Protein AF-0000000084946508 (afdb_homodimer)

Radius of gyration: 26.62 Å; Cα contacts (8 Å, |Δi|>4): 1045; chains: 2; bounding box: 53×79×60 Å

Secondary structure (DSSP, 8-state):
-PPP-EEEE-SBTTTBSTT-HHHHHHHHHHHHHTT----HHHHHTTTTS-HHHHHHHHHHSHHHHHHHHHHHSS---HHHHHHHHHHHHHHHHHHGGGG-PBPTTHHHHHHHHHHTT-EEEEB-SS-HHHHHHHHHHHHHTT---S--B-GGGGTT--TTSSHHHHHHHHHHT---GGGEEEEESSHHHHHHHHHHTSEEEEE-TT-TTTT--HHHHHHS-HHHHHHHHHHHHHHHHHHT-SEEESSGGGHHHHHHHHHH-/-PPP-EEEE-SBTTTBSTT-HHHHHHHHHHHHHTT----HHHHHTTTTS-HHHHHHHHHHSHHHHHHHHHHHSS---HHHHHHHHHHHHHHHHHHGGGG-PBPTTHHHHHHHHHHTT-EEEEB-SS-HHHHHHHHHHHHHTT---S--B-GGGGTT--TTSSHHHHHHHHHTT---GGGEEEEESSHHHHHHHHHHTSEEEEE-TT-TTTT--HHHHHHS-HHHHHHHHHHHHHHHHHTT-SEEESSGGGHHHHHHHHHH-

Nearest PDB structures (foldseek):
  1rqn-assembly1_B  TM=9.809E-01  e=4.175E-29  Bacillus cereus
  1sww-assembly1_B  TM=9.678E-01  e=4.346E-27  Bacillus cereus
  2iof-assembly1_K  TM=8.679E-01  e=5.420E-26  Bacillus cereus
  3iru-assembly1_A  TM=9.685E-01  e=2.507E-23  Oleispira antarctica
  2ioh-assembly1_A  TM=8.315E-01  e=1.357E-25  Bacillus cereus

pLDDT: mean 96.9, std 3.92, range [54.44, 98.94]

Structure (mmCIF, N/CA/C/O backbone):
data_AF-0000000084946508-model_v1
#
loop_
_entity.id
_entity.type
_entity.pdbx_description
1 polymer 'Phosphonoacetaldehyde hydrolase'
#
loop_
_atom_site.group_PDB
_atom_site.id
_atom_site.type_symbol
_atom_site.label_atom_id
_atom_site.label_alt_id
_atom_site.label_comp_id
_atom_site.label_asym_id
_atom_site.label_entity_id
_atom_site.label_seq_id
_atom_site.pdbx_PDB_ins_code
_atom_site.Cartn_x
_atom_site.Cartn_y
_atom_site.Cartn_z
_atom_site.occupancy
_atom_site.B_iso_or_equiv
_atom_site.auth_seq_id
_atom_site.auth_comp_id
_atom_site.auth_asym_id
_atom_site.auth_atom_id
_atom_site.pdbx_PDB_model_num
ATOM 1 N N . MET A 1 1 ? 16.344 -9.961 9.547 1 54.44 1 MET A N 1
ATOM 2 C CA . MET A 1 1 ? 15.758 -8.68 9.93 1 54.44 1 MET A CA 1
ATOM 3 C C . MET A 1 1 ? 15.508 -7.801 8.703 1 54.44 1 MET A C 1
ATOM 5 O O . MET A 1 1 ? 16.312 -7.793 7.773 1 54.44 1 MET A O 1
ATOM 9 N N . SER A 1 2 ? 14.273 -7.312 8.492 1 73.06 2 SER A N 1
ATOM 10 C CA . SER A 1 2 ? 13.977 -6.609 7.25 1 73.06 2 SER A CA 1
ATOM 11 C C . SER A 1 2 ? 14.719 -5.281 7.176 1 73.06 2 SER A C 1
ATOM 13 O O . SER A 1 2 ? 14.945 -4.633 8.203 1 73.06 2 SER A O 1
ATOM 15 N N . ARG A 1 3 ? 15.531 -5.113 6.152 1 92.44 3 ARG A N 1
ATOM 16 C CA . ARG A 1 3 ? 16.281 -3.895 5.879 1 92.44 3 ARG A CA 1
ATOM 17 C C . ARG A 1 3 ? 15.367 -2.783 5.383 1 92.44 3 ARG A C 1
ATOM 19 O O . ARG A 1 3 ? 14.539 -3.004 4.5 1 92.44 3 ARG A O 1
ATOM 26 N N . ILE A 1 4 ? 15.492 -1.597 6.094 1 98.31 4 ILE A N 1
ATOM 27 C CA . ILE A 1 4 ? 14.719 -0.444 5.648 1 98.31 4 ILE A CA 1
ATOM 28 C C . ILE A 1 4 ? 15.172 -0.024 4.254 1 98.31 4 ILE A C 1
ATOM 30 O O . ILE A 1 4 ? 16.375 0.132 4.004 1 98.31 4 ILE A O 1
ATOM 34 N N . GLU A 1 5 ? 14.242 0.126 3.385 1 98.62 5 GLU A N 1
ATOM 35 C CA . GLU A 1 5 ? 14.555 0.431 1.991 1 98.62 5 GLU A CA 1
ATOM 36 C C . GLU A 1 5 ? 14.289 1.901 1.677 1 98.62 5 GLU A C 1
ATOM 38 O O . GLU A 1 5 ? 14.898 2.465 0.763 1 98.62 5 GLU A O 1
ATOM 43 N N . ALA A 1 6 ? 13.375 2.562 2.422 1 98.81 6 ALA A N 1
ATOM 44 C CA . ALA A 1 6 ? 13.016 3.943 2.113 1 98.81 6 ALA A CA 1
ATOM 45 C C . ALA A 1 6 ? 12.5 4.664 3.355 1 98.81 6 ALA A C 1
ATOM 47 O O . ALA A 1 6 ? 11.938 4.039 4.258 1 98.81 6 ALA A O 1
ATOM 48 N N . VAL A 1 7 ? 12.711 5.918 3.404 1 98.94 7 VAL A N 1
ATOM 49 C CA . VAL A 1 7 ? 12.078 6.844 4.336 1 98.94 7 VAL A CA 1
ATOM 50 C C . VAL A 1 7 ? 11.25 7.867 3.562 1 98.94 7 VAL A C 1
ATOM 52 O O . VAL A 1 7 ? 11.734 8.469 2.605 1 98.94 7 VAL A O 1
ATOM 55 N N . ILE A 1 8 ? 10 8.016 3.914 1 98.94 8 ILE A N 1
ATOM 56 C CA . ILE A 1 8 ? 9.094 8.969 3.285 1 98.94 8 ILE A CA 1
ATOM 57 C C . ILE A 1 8 ? 8.812 10.125 4.246 1 98.94 8 ILE A C 1
ATOM 59 O O . ILE A 1 8 ? 8.203 9.922 5.301 1 98.94 8 ILE A O 1
ATOM 63 N N . PHE A 1 9 ? 9.203 11.312 3.863 1 98.94 9 PHE A N 1
ATOM 64 C CA . PHE A 1 9 ? 9.109 12.469 4.742 1 98.94 9 PHE A CA 1
ATOM 65 C C . PHE A 1 9 ? 7.906 13.328 4.375 1 98.94 9 PHE A C 1
ATOM 67 O O . PHE A 1 9 ? 7.547 13.438 3.199 1 98.94 9 PHE A O 1
ATOM 74 N N . ASP A 1 10 ? 7.312 13.922 5.383 1 98.69 10 ASP A N 1
ATOM 75 C CA . ASP A 1 10 ? 6.516 15.125 5.152 1 98.69 10 ASP A CA 1
ATOM 76 C C . ASP A 1 10 ? 7.414 16.328 4.883 1 98.69 10 ASP A C 1
ATOM 78 O O . ASP A 1 10 ? 8.641 16.234 4.98 1 98.69 10 ASP A O 1
ATOM 82 N N . TRP A 1 11 ? 6.836 17.484 4.523 1 98.06 11 TRP A N 1
ATOM 83 C CA . TRP A 1 11 ? 7.578 18.688 4.203 1 98.06 11 TRP A CA 1
ATOM 84 C C . TRP A 1 11 ? 7.457 19.719 5.324 1 98.06 11 TRP A C 1
ATOM 86 O O . TRP A 1 11 ? 8.219 19.688 6.293 1 98.06 11 TRP A O 1
ATOM 96 N N . ALA A 1 12 ? 6.391 20.5 5.336 1 96.69 12 ALA A N 1
ATOM 97 C CA . ALA A 1 12 ? 6.246 21.562 6.324 1 96.69 12 ALA A CA 1
ATOM 98 C C . ALA A 1 12 ? 6.133 20.984 7.734 1 96.69 12 ALA A C 1
ATOM 100 O O . ALA A 1 12 ? 5.277 20.141 8 1 96.69 12 ALA A O 1
ATOM 101 N N . GLY A 1 13 ? 7.074 21.422 8.547 1 97.69 13 GLY A N 1
ATOM 102 C CA . GLY A 1 13 ? 7.074 20.969 9.93 1 97.69 13 GLY A CA 1
ATOM 103 C C . GLY A 1 13 ? 7.926 19.734 10.148 1 97.69 13 GLY A C 1
ATOM 104 O O . GLY A 1 13 ? 8.211 19.359 11.289 1 97.69 13 GLY A O 1
ATOM 105 N N . THR A 1 14 ? 8.344 19.125 9.031 1 98.62 14 THR A N 1
ATOM 106 C CA . THR A 1 14 ? 9.156 17.906 9.109 1 98.62 14 THR A CA 1
ATOM 107 C C . THR A 1 14 ? 10.523 18.141 8.477 1 98.62 14 THR A C 1
ATOM 109 O O . THR A 1 14 ? 11.555 18.047 9.156 1 98.62 14 THR A O 1
ATOM 112 N N . THR A 1 15 ? 10.555 18.562 7.199 1 98.69 15 THR A N 1
ATOM 113 C CA . THR A 1 15 ? 11.844 18.766 6.543 1 98.69 15 THR A CA 1
ATOM 114 C C . THR A 1 15 ? 12.102 20.266 6.328 1 98.69 15 THR A C 1
ATOM 116 O O . THR A 1 15 ? 13.25 20.688 6.266 1 98.69 15 THR A O 1
ATOM 119 N N . VAL A 1 16 ? 11.008 21.016 6.172 1 98.12 16 VAL A N 1
ATOM 120 C CA . VAL A 1 16 ? 11.133 22.453 6.004 1 98.12 16 VAL A CA 1
ATOM 121 C C . VAL A 1 16 ? 10.141 23.172 6.91 1 98.12 16 VAL A C 1
ATOM 123 O O . VAL A 1 16 ? 9.227 22.547 7.457 1 98.12 16 VAL A O 1
ATOM 126 N N . ASP A 1 17 ? 10.32 24.469 7.082 1 97.44 17 ASP A N 1
ATOM 127 C CA . ASP A 1 17 ? 9.352 25.328 7.754 1 97.44 17 ASP A CA 1
ATOM 128 C C . ASP A 1 17 ? 9.164 24.906 9.211 1 97.44 17 ASP A C 1
ATOM 130 O O . ASP A 1 17 ? 8.062 24.516 9.602 1 97.44 17 ASP A O 1
ATOM 134 N N . TYR A 1 18 ? 10.227 25.156 10.023 1 97.38 18 TYR A N 1
ATOM 135 C CA . TYR A 1 18 ? 10.18 24.859 11.453 1 97.38 18 TYR A CA 1
ATOM 136 C C . TYR A 1 18 ? 8.93 25.469 12.086 1 97.38 18 TYR A C 1
ATOM 138 O O . TYR A 1 18 ? 8.758 26.688 12.094 1 97.38 18 TYR A O 1
ATOM 146 N N . GLY A 1 19 ? 8 24.547 12.555 1 95.5 19 GLY A N 1
ATOM 147 C CA . GLY A 1 19 ? 6.781 24.984 13.211 1 95.5 19 GLY A CA 1
ATOM 148 C C . GLY A 1 19 ? 5.582 25.016 12.281 1 95.5 19 GLY A C 1
ATOM 149 O O . GLY A 1 19 ? 4.461 25.297 12.719 1 95.5 19 GLY A O 1
ATOM 150 N N . CYS A 1 20 ? 5.844 24.797 10.961 1 96 20 CYS A N 1
ATOM 151 C CA . CYS A 1 20 ? 4.766 24.719 9.984 1 96 20 CYS A CA 1
ATOM 152 C C . CYS A 1 20 ? 3.977 26.016 9.938 1 96 20 CYS A C 1
ATOM 154 O O . CYS A 1 20 ? 2.75 26.016 10.062 1 96 20 CYS A O 1
ATOM 156 N N . PHE A 1 21 ? 4.605 27.125 9.742 1 95.06 21 PHE A N 1
ATOM 157 C CA . PHE A 1 21 ? 3.98 28.422 9.914 1 95.06 21 PHE A CA 1
ATOM 158 C C . PHE A 1 21 ? 3.381 28.922 8.602 1 95.06 21 PHE A C 1
ATOM 160 O O . PHE A 1 21 ? 2.377 29.625 8.594 1 95.06 21 PHE A O 1
ATOM 167 N N . ALA A 1 22 ? 3.977 28.516 7.477 1 95 22 ALA A N 1
ATOM 168 C CA . ALA A 1 22 ? 3.469 28.984 6.188 1 95 22 ALA A CA 1
ATOM 169 C C . ALA A 1 22 ? 1.981 28.672 6.039 1 95 22 ALA A C 1
ATOM 171 O O . ALA A 1 22 ? 1.168 29.578 5.852 1 95 22 ALA A O 1
ATOM 172 N N . PRO A 1 23 ? 1.624 27.391 6.207 1 95.94 23 PRO A N 1
ATOM 173 C CA . PRO A 1 23 ? 0.197 27.094 6.055 1 95.94 23 PRO A CA 1
ATOM 174 C C . PRO A 1 23 ? -0.649 27.688 7.18 1 95.94 23 PRO A C 1
ATOM 176 O O . PRO A 1 23 ? -1.788 28.109 6.949 1 95.94 23 PRO A O 1
ATOM 179 N N . VAL A 1 24 ? -0.15 27.781 8.375 1 96.38 24 VAL A N 1
ATOM 180 C CA . VAL A 1 24 ? -0.903 28.328 9.5 1 96.38 24 VAL A CA 1
ATOM 181 C C . VAL A 1 24 ? -1.264 29.797 9.219 1 96.38 24 VAL A C 1
ATOM 183 O O . VAL A 1 24 ? -2.422 30.188 9.359 1 96.38 24 VAL A O 1
ATOM 186 N N . GLN A 1 25 ? -0.268 30.547 8.82 1 96.06 25 GLN A N 1
ATOM 187 C CA . GLN A 1 25 ? -0.5 31.969 8.523 1 96.06 25 GLN A CA 1
ATOM 188 C C . GLN A 1 25 ? -1.486 32.125 7.375 1 96.06 25 GLN A C 1
ATOM 190 O O . GLN A 1 25 ? -2.338 33.031 7.402 1 96.06 25 GLN A O 1
ATOM 195 N N . ALA A 1 26 ? -1.326 31.281 6.402 1 97.06 26 ALA A N 1
ATOM 196 C CA . ALA A 1 26 ? -2.219 31.359 5.25 1 97.06 26 ALA A CA 1
ATOM 197 C C . ALA A 1 26 ? -3.666 31.094 5.656 1 97.06 26 ALA A C 1
ATOM 199 O O . ALA A 1 26 ? -4.582 31.781 5.215 1 97.06 26 ALA A O 1
ATOM 200 N N . PHE A 1 27 ? -3.865 30.047 6.488 1 97.56 27 PHE A N 1
ATOM 201 C CA . PHE A 1 27 ? -5.203 29.766 6.992 1 97.56 27 PHE A CA 1
ATOM 202 C C . PHE A 1 27 ? -5.73 30.938 7.82 1 97.56 27 PHE A C 1
ATOM 204 O O . PHE A 1 27 ? -6.891 31.328 7.684 1 97.56 27 PHE A O 1
ATOM 211 N N . LYS A 1 28 ? -4.895 31.469 8.695 1 97.5 28 LYS A N 1
ATOM 212 C CA . LYS A 1 28 ? -5.293 32.594 9.531 1 97.5 28 LYS A CA 1
ATOM 213 C C . LYS A 1 28 ? -5.754 33.781 8.68 1 97.5 28 LYS A C 1
ATOM 215 O O . LYS A 1 28 ? -6.832 34.344 8.914 1 97.5 28 LYS A O 1
ATOM 220 N N . ASP A 1 29 ? -4.984 34.125 7.699 1 97.44 29 ASP A N 1
ATOM 221 C CA . ASP A 1 29 ? -5.305 35.25 6.809 1 97.44 29 ASP A CA 1
ATOM 222 C C . ASP A 1 29 ? -6.602 34.969 6.047 1 97.44 29 ASP A C 1
ATOM 224 O O . ASP A 1 29 ? -7.445 35.875 5.922 1 97.44 29 ASP A O 1
ATOM 228 N N . ALA A 1 30 ? -6.754 33.781 5.512 1 97.88 30 ALA A N 1
ATOM 229 C CA . ALA A 1 30 ? -7.93 33.406 4.723 1 97.88 30 ALA A CA 1
ATOM 230 C C . ALA A 1 30 ? -9.203 33.531 5.555 1 97.88 30 ALA A C 1
ATOM 232 O O . ALA A 1 30 ? -10.188 34.125 5.117 1 97.88 30 ALA A O 1
ATOM 233 N N . PHE A 1 31 ? -9.18 32.969 6.754 1 98.12 31 PHE A N 1
ATOM 234 C CA . PHE A 1 31 ? -10.352 33 7.617 1 98.12 31 PHE A CA 1
ATOM 235 C C . PHE A 1 31 ? -10.641 34.406 8.094 1 98.12 31 PHE A C 1
ATOM 237 O O . PHE A 1 31 ? -11.797 34.812 8.148 1 98.12 31 PHE A O 1
ATOM 244 N N . ASN A 1 32 ? -9.609 35.156 8.43 1 97.75 32 ASN A N 1
ATOM 245 C CA . ASN A 1 32 ? -9.789 36.562 8.828 1 97.75 32 ASN A CA 1
ATOM 246 C C . ASN A 1 32 ? -10.445 37.375 7.711 1 97.75 32 ASN A C 1
ATOM 248 O O . ASN A 1 32 ? -11.344 38.156 7.969 1 97.75 32 ASN A O 1
ATOM 252 N N . ASN A 1 33 ? -9.969 37.156 6.492 1 96.88 33 ASN A N 1
ATOM 253 C CA . ASN A 1 33 ? -10.531 37.875 5.344 1 96.88 33 ASN A CA 1
ATOM 254 C C . ASN A 1 33 ? -12 37.5 5.137 1 96.88 33 ASN A C 1
ATOM 256 O O . ASN A 1 33 ? -12.766 38.312 4.609 1 96.88 33 ASN A O 1
ATOM 260 N N . TYR A 1 34 ? -12.289 36.312 5.539 1 96 34 TYR A N 1
ATOM 261 C CA . TYR A 1 34 ? -13.672 35.875 5.402 1 96 34 TYR A CA 1
ATOM 262 C C . TYR A 1 34 ? -14.5 36.281 6.621 1 96 34 TYR A C 1
ATOM 264 O O . TYR A 1 34 ? -15.672 35.906 6.73 1 96 34 TYR A O 1
ATOM 272 N N . GLY A 1 35 ? -13.805 36.938 7.629 1 95.12 35 GLY A N 1
ATOM 273 C CA . GLY A 1 35 ? -14.492 37.5 8.781 1 95.12 35 GLY A CA 1
ATOM 274 C C . GLY A 1 35 ? -14.523 36.562 9.977 1 95.12 35 GLY A C 1
ATOM 275 O O . GLY A 1 35 ? -15.359 36.719 10.867 1 95.12 35 GLY A O 1
ATOM 276 N N . LEU A 1 36 ? -13.766 35.562 9.969 1 97.38 36 LEU A N 1
ATOM 277 C CA . LEU A 1 36 ? -13.641 34.625 11.078 1 97.38 36 LEU A CA 1
ATOM 278 C C . LEU A 1 36 ? -12.25 34.719 11.703 1 97.38 36 LEU A C 1
ATOM 280 O O . LEU A 1 36 ? -11.266 35 11.016 1 97.38 36 LEU A O 1
ATOM 284 N N . GLU A 1 37 ? -12.102 34.5 13 1 97.06 37 GLU A N 1
ATOM 285 C CA . GLU A 1 37 ? -10.836 34.656 13.703 1 97.06 37 GLU A CA 1
ATOM 286 C C . GLU A 1 37 ? -10.453 33.375 14.453 1 97.06 37 GLU A C 1
ATOM 288 O O . GLU A 1 37 ? -10.531 33.344 15.68 1 97.06 37 GLU A O 1
ATOM 293 N N . PRO A 1 38 ? -9.961 32.469 13.742 1 97.75 38 PRO A N 1
ATOM 294 C CA . PRO A 1 38 ? -9.547 31.234 14.414 1 97.75 38 PRO A CA 1
ATOM 295 C C . PRO A 1 38 ? -8.266 31.406 15.219 1 97.75 38 PRO A C 1
ATOM 297 O O . PRO A 1 38 ? -7.434 32.25 14.898 1 97.75 38 PRO A O 1
ATOM 300 N N . THR A 1 39 ? -8.133 30.625 16.25 1 96.38 39 THR A N 1
ATOM 301 C CA . THR A 1 39 ? -6.875 30.531 16.984 1 96.38 39 THR A CA 1
ATOM 302 C C . THR A 1 39 ? -5.891 29.625 16.25 1 96.38 39 THR A C 1
ATOM 304 O O . THR A 1 39 ? -6.289 28.844 15.375 1 96.38 39 THR A O 1
ATOM 307 N N . ASN A 1 40 ? -4.621 29.703 16.625 1 95.31 40 ASN A N 1
ATOM 308 C CA . ASN A 1 40 ? -3.621 28.812 16.047 1 95.31 40 ASN A CA 1
ATOM 309 C C . ASN A 1 40 ? -3.922 27.359 16.344 1 95.31 40 ASN A C 1
ATOM 311 O O . ASN A 1 40 ? -3.711 26.484 15.5 1 95.31 40 ASN A O 1
ATOM 315 N N . ASP A 1 41 ? -4.414 27.109 17.484 1 94.38 41 ASP A N 1
ATOM 316 C CA . ASP A 1 41 ? -4.742 25.734 17.875 1 94.38 41 ASP A CA 1
ATOM 317 C C . ASP A 1 41 ? -5.84 25.156 16.969 1 94.38 41 ASP A C 1
ATOM 319 O O . ASP A 1 41 ? -5.758 24.016 16.547 1 94.38 41 ASP A O 1
ATOM 323 N N . GLN A 1 42 ? -6.871 25.953 16.719 1 95.69 42 GLN A N 1
ATOM 324 C CA . GLN A 1 42 ? -7.961 25.531 15.852 1 95.69 42 GLN A CA 1
ATOM 325 C C . GLN A 1 42 ? -7.457 25.266 14.43 1 95.69 42 GLN A C 1
ATOM 327 O O . GLN A 1 42 ? -7.914 24.328 13.766 1 95.69 42 GLN A O 1
ATOM 332 N N . ILE A 1 43 ? -6.531 26.078 13.992 1 97 43 ILE A N 1
ATOM 333 C CA . ILE A 1 43 ? -5.957 25.938 12.664 1 97 43 ILE A CA 1
ATOM 334 C C . ILE A 1 43 ? -5.125 24.656 12.594 1 97 43 ILE A C 1
ATOM 336 O O . ILE A 1 43 ? -5.18 23.922 11.602 1 97 43 ILE A O 1
ATOM 340 N N . ARG A 1 44 ? -4.402 24.344 13.633 1 95.62 44 ARG A N 1
ATOM 341 C CA . ARG A 1 44 ? -3.426 23.266 13.617 1 95.62 44 ARG A CA 1
ATOM 342 C C . ARG A 1 44 ? -4.109 21.906 13.789 1 95.62 44 ARG A C 1
ATOM 344 O O . ARG A 1 44 ? -3.561 20.875 13.391 1 95.62 44 ARG A O 1
ATOM 351 N N . GLU A 1 45 ? -5.27 21.906 14.352 1 92.5 45 GLU A N 1
ATOM 352 C CA . GLU A 1 45 ? -5.965 20.656 14.656 1 92.5 45 GLU A CA 1
ATOM 353 C C . GLU A 1 45 ? -6.121 19.797 13.414 1 92.5 45 GLU A C 1
ATOM 355 O O . GLU A 1 45 ? -5.793 18.609 13.43 1 92.5 45 GLU A O 1
ATOM 360 N N . PRO A 1 46 ? -6.5 20.344 12.312 1 94.06 46 PRO A N 1
ATOM 361 C CA . PRO A 1 46 ? -6.684 19.516 11.125 1 94.06 46 PRO A CA 1
ATOM 362 C C . PRO A 1 46 ? -5.477 19.547 10.195 1 94.06 46 PRO A C 1
ATOM 364 O O . PRO A 1 46 ? -5.582 19.156 9.023 1 94.06 46 PRO A O 1
ATOM 367 N N . MET A 1 47 ? -4.348 20.047 10.688 1 94.75 47 MET A N 1
ATOM 368 C CA . MET A 1 47 ? -3.164 20.156 9.844 1 94.75 47 MET A CA 1
ATOM 369 C C . MET A 1 47 ? -2.756 18.812 9.281 1 94.75 47 MET A C 1
ATOM 371 O O . MET A 1 47 ? -2.777 17.797 9.992 1 94.75 47 MET A O 1
ATOM 375 N N . GLY A 1 48 ? -2.285 18.797 8.023 1 91.12 48 GLY A N 1
ATOM 376 C CA . GLY A 1 48 ? -1.887 17.578 7.336 1 91.12 48 GLY A CA 1
ATOM 377 C C . GLY A 1 48 ? -2.953 17.047 6.398 1 91.12 48 GLY A C 1
ATOM 378 O O . GLY A 1 48 ? -2.664 16.234 5.523 1 91.12 48 GLY A O 1
ATOM 379 N N . MET A 1 49 ? -4.188 17.453 6.555 1 90.56 49 MET A N 1
ATOM 380 C CA . MET A 1 49 ? -5.293 17.062 5.684 1 90.56 49 MET A CA 1
ATOM 381 C C . MET A 1 49 ? -5.227 17.828 4.359 1 90.56 49 MET A C 1
ATOM 383 O O . MET A 1 49 ? -4.453 18.766 4.219 1 90.56 49 MET A O 1
ATOM 387 N N . LEU A 1 50 ? -6.109 17.375 3.475 1 92.31 50 LEU A N 1
ATOM 388 C CA . LEU A 1 50 ? -6.332 18.219 2.305 1 92.31 50 LEU A CA 1
ATOM 389 C C . LEU A 1 50 ? -6.832 19.594 2.715 1 92.31 50 LEU A C 1
ATOM 391 O O . LEU A 1 50 ? -7.637 19.719 3.641 1 92.31 50 LEU A O 1
ATOM 395 N N . LYS A 1 51 ? -6.402 20.531 1.926 1 94.56 51 LYS A N 1
ATOM 396 C CA . LYS A 1 51 ? -6.676 21.906 2.32 1 94.56 51 LYS A CA 1
ATOM 397 C C . LYS A 1 51 ? -8.172 22.188 2.35 1 94.56 51 LYS A C 1
ATOM 399 O O . LYS A 1 51 ? -8.672 22.844 3.262 1 94.56 51 LYS A O 1
ATOM 404 N N . ILE A 1 52 ? -8.906 21.625 1.415 1 93.81 52 ILE A N 1
ATOM 405 C CA . ILE A 1 52 ? -10.344 21.844 1.38 1 93.81 52 ILE A CA 1
ATOM 406 C C . ILE A 1 52 ? -11 21.156 2.582 1 93.81 52 ILE A C 1
ATOM 408 O O . ILE A 1 52 ? -11.93 21.703 3.182 1 93.81 52 ILE A O 1
ATOM 412 N N . ASP A 1 53 ? -10.5 20 2.914 1 94.5 53 ASP A N 1
ATOM 413 C CA . ASP A 1 53 ? -11.008 19.281 4.078 1 94.5 53 ASP A CA 1
ATOM 414 C C . ASP A 1 53 ? -10.633 20 5.375 1 94.5 53 ASP A C 1
ATOM 416 O O . ASP A 1 53 ? -11.406 20 6.34 1 94.5 53 ASP A O 1
ATOM 420 N N . HIS A 1 54 ? -9.453 20.531 5.387 1 96.19 54 HIS A N 1
ATOM 421 C CA . HIS A 1 54 ? -9 21.344 6.508 1 96.19 54 HIS A CA 1
ATOM 422 C C . HIS A 1 54 ? -9.969 22.5 6.781 1 96.19 54 HIS A C 1
ATOM 424 O O . HIS A 1 54 ? -10.422 22.672 7.914 1 96.19 54 HIS A O 1
ATOM 430 N N . ILE A 1 55 ? -10.383 23.203 5.746 1 97.69 55 ILE A N 1
ATOM 431 C CA . ILE A 1 55 ? -11.289 24.344 5.84 1 97.69 55 ILE A CA 1
ATOM 432 C C . ILE A 1 55 ? -12.656 23.875 6.32 1 97.69 55 ILE A C 1
ATOM 434 O O . ILE A 1 55 ? -13.242 24.469 7.234 1 97.69 55 ILE A O 1
ATOM 438 N N . LYS A 1 56 ? -13.094 22.812 5.699 1 97.69 56 LYS A N 1
ATOM 439 C CA . LYS A 1 56 ? -14.383 22.266 6.094 1 97.69 56 LYS A CA 1
ATOM 440 C C . LYS A 1 56 ? -14.383 21.875 7.57 1 97.69 56 LYS A C 1
ATOM 442 O O . LYS A 1 56 ? -15.32 22.203 8.305 1 97.69 56 LYS A O 1
ATOM 447 N N . THR A 1 57 ? -13.328 21.219 7.992 1 97.06 57 THR A N 1
ATOM 448 C CA . THR A 1 57 ? -13.211 20.781 9.375 1 97.06 57 THR A CA 1
ATOM 449 C C . THR A 1 57 ? -13.219 21.969 10.328 1 97.06 57 THR A C 1
ATOM 451 O O . THR A 1 57 ? -13.875 21.922 11.375 1 97.06 57 THR A O 1
ATOM 454 N N . MET A 1 58 ? -12.547 23.047 9.977 1 97.75 58 MET A N 1
ATOM 455 C CA . MET A 1 58 ? -12.508 24.234 10.805 1 97.75 58 MET A CA 1
ATOM 456 C C . MET A 1 58 ? -13.891 24.875 10.906 1 97.75 58 MET A C 1
ATOM 458 O O . MET A 1 58 ? -14.328 25.266 11.992 1 97.75 58 MET A O 1
ATOM 462 N N . LEU A 1 59 ? -14.609 24.938 9.781 1 98.12 59 LEU A N 1
ATOM 463 C CA . LEU A 1 59 ? -15.938 25.547 9.766 1 98.12 59 LEU A CA 1
ATOM 464 C C . LEU A 1 59 ? -16.922 24.719 10.586 1 98.12 59 LEU A C 1
ATOM 466 O O . LEU A 1 59 ? -17.938 25.25 11.047 1 98.12 59 LEU A O 1
ATOM 470 N N . GLU A 1 60 ? -16.609 23.469 10.703 1 98.12 60 GLU A N 1
ATOM 471 C CA . GLU A 1 60 ? -17.484 22.578 11.461 1 98.12 60 GLU A CA 1
ATOM 472 C C . GLU A 1 60 ? -17.219 22.688 12.961 1 98.12 60 GLU A C 1
ATOM 474 O O . GLU A 1 60 ? -18.016 22.234 13.773 1 98.12 60 GLU A O 1
ATOM 479 N N . MET A 1 61 ? -16.047 23.234 13.367 1 97.38 61 MET A N 1
ATOM 480 C CA . MET A 1 61 ? -15.773 23.438 14.789 1 97.38 61 MET A CA 1
ATOM 481 C C . MET A 1 61 ? -16.844 24.312 15.422 1 97.38 61 MET A C 1
ATOM 483 O O . MET A 1 61 ? -17.266 25.312 14.844 1 97.38 61 MET A O 1
ATOM 487 N N . PRO A 1 62 ? -17.281 23.984 16.578 1 97 62 PRO A N 1
ATOM 488 C CA . PRO A 1 62 ? -18.391 24.703 17.188 1 97 62 PRO A CA 1
ATOM 489 C C . PRO A 1 62 ? -18.172 26.203 17.25 1 97 62 PRO A C 1
ATOM 491 O O . PRO A 1 62 ? -19.031 26.984 16.844 1 97 62 PRO A O 1
ATOM 494 N N . VAL A 1 63 ? -17 26.641 17.688 1 96.31 63 VAL A N 1
ATOM 495 C CA . VAL A 1 63 ? -16.719 28.047 17.891 1 96.31 63 VAL A CA 1
ATOM 496 C C . VAL A 1 63 ? -16.734 28.766 16.531 1 96.31 63 VAL A C 1
ATOM 498 O O . VAL A 1 63 ? -17.344 29.844 16.406 1 96.31 63 VAL A O 1
ATOM 501 N N . LEU A 1 64 ? -16.172 28.219 15.508 1 97.69 64 LEU A N 1
ATOM 502 C CA . LEU A 1 64 ? -16.094 28.859 14.203 1 97.69 64 LEU A CA 1
ATOM 503 C C . LEU A 1 64 ? -17.438 28.766 13.469 1 97.69 64 LEU A C 1
ATOM 505 O O . LEU A 1 64 ? -17.797 29.672 12.727 1 97.69 64 LEU A O 1
ATOM 509 N N . ASN A 1 65 ? -18.094 27.625 13.641 1 97.75 65 ASN A N 1
ATOM 510 C CA . ASN A 1 65 ? -19.422 27.469 13.047 1 97.75 65 ASN A CA 1
ATOM 511 C C . ASN A 1 65 ? -20.406 28.516 13.562 1 97.75 65 ASN A C 1
ATOM 513 O O . ASN A 1 65 ? -21.141 29.109 12.781 1 97.75 65 ASN A O 1
ATOM 517 N N . GLU A 1 66 ? -20.375 28.75 14.883 1 97.62 66 GLU A N 1
ATOM 518 C CA . GLU A 1 66 ? -21.234 29.75 15.492 1 97.62 66 GLU A CA 1
ATOM 519 C C . GLU A 1 66 ? -20.875 31.156 15.023 1 97.62 66 GLU A C 1
ATOM 521 O O . GLU A 1 66 ? -21.75 31.984 14.773 1 97.62 66 GLU A O 1
ATOM 526 N N . ALA A 1 67 ? -19.578 31.406 14.984 1 97.31 67 ALA A N 1
ATOM 527 C CA . ALA A 1 67 ? -19.125 32.719 14.5 1 97.31 67 ALA A CA 1
ATOM 528 C C . ALA A 1 67 ? -19.578 32.938 13.062 1 97.31 67 ALA A C 1
ATOM 530 O O . ALA A 1 67 ? -19.953 34.062 12.703 1 97.31 67 ALA A O 1
ATOM 531 N N . PHE A 1 68 ? -19.547 31.938 12.227 1 98 68 PHE A N 1
ATOM 532 C CA . PHE A 1 68 ? -20 32.031 10.844 1 98 68 PHE A CA 1
ATOM 533 C C . PHE A 1 68 ? -21.484 32.375 10.781 1 98 68 PHE A C 1
ATOM 535 O O . PHE A 1 68 ? -21.875 33.312 10.062 1 98 68 PHE A O 1
ATOM 542 N N . LYS A 1 69 ? -22.234 31.656 11.547 1 97.62 69 LYS A N 1
ATOM 543 C CA . LYS A 1 69 ? -23.688 31.875 11.57 1 97.62 69 LYS A CA 1
ATOM 544 C C . LYS A 1 69 ? -24.016 33.281 12.055 1 97.62 69 LYS A C 1
ATOM 546 O O . LYS A 1 69 ? -24.938 33.906 11.547 1 97.62 69 LYS A O 1
ATOM 551 N N . ALA A 1 70 ? -23.375 33.688 13.039 1 97.19 70 ALA A N 1
ATOM 552 C CA . ALA A 1 70 ? -23.594 35.031 13.586 1 97.19 70 ALA A CA 1
ATOM 553 C C . ALA A 1 70 ? -23.297 36.094 12.547 1 97.19 70 ALA A C 1
ATOM 555 O O . ALA A 1 70 ? -23.969 37.125 12.492 1 97.19 70 ALA A O 1
ATOM 556 N N . ARG A 1 71 ? -22.312 35.844 11.742 1 96.25 71 ARG A N 1
ATOM 557 C CA . ARG A 1 71 ? -21.859 36.844 10.773 1 96.25 71 ARG A CA 1
ATOM 558 C C . ARG A 1 71 ? -22.719 36.812 9.516 1 96.25 71 ARG A C 1
ATOM 560 O O . ARG A 1 71 ? -23.047 37.875 8.945 1 96.25 71 ARG A O 1
ATOM 567 N N . TYR A 1 72 ? -23.062 35.594 9.07 1 96.88 72 TYR A N 1
ATOM 568 C CA . TYR A 1 72 ? -23.672 35.469 7.746 1 96.88 72 TYR A CA 1
ATOM 569 C C . TYR A 1 72 ? -25.141 35.062 7.848 1 96.88 72 TYR A C 1
ATOM 571 O O . TYR A 1 72 ? -25.844 35.031 6.84 1 96.88 72 TYR A O 1
ATOM 579 N N . ASP A 1 73 ? -25.656 34.781 9.031 1 97.25 73 ASP A N 1
ATOM 580 C CA . ASP A 1 73 ? -27.047 34.469 9.328 1 97.25 73 ASP A CA 1
ATOM 581 C C . ASP A 1 73 ? -27.547 33.281 8.5 1 97.25 73 ASP A C 1
ATOM 583 O O . ASP A 1 73 ? -28.656 33.312 7.949 1 97.25 73 ASP A O 1
ATOM 587 N N . ARG A 1 74 ? -26.703 32.312 8.258 1 97.44 74 ARG A N 1
ATOM 588 C CA . ARG A 1 74 ? -26.969 31.047 7.57 1 97.44 74 ARG A CA 1
ATOM 589 C C . ARG A 1 74 ? -25.891 30 7.875 1 97.44 74 ARG A C 1
ATOM 591 O O . ARG A 1 74 ?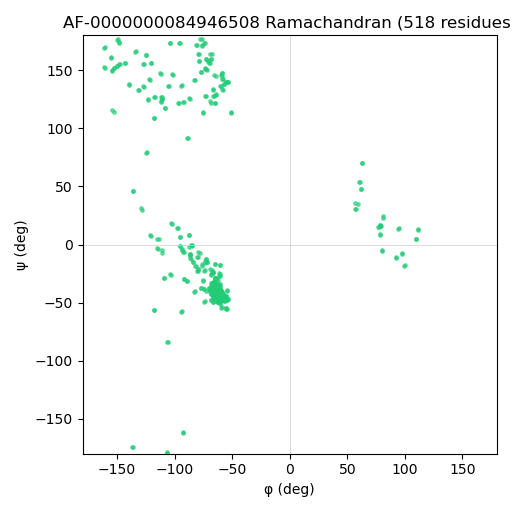 -24.859 30.344 8.461 1 97.44 74 ARG A O 1
ATOM 598 N N . GLU A 1 75 ? -26.156 28.75 7.473 1 97.81 75 GLU A N 1
ATOM 599 C CA . GLU A 1 75 ? -25.125 27.703 7.539 1 97.81 75 GLU A CA 1
ATOM 600 C C . GLU A 1 75 ? -24.125 27.844 6.398 1 97.81 75 GLU A C 1
ATOM 602 O O . GLU A 1 75 ? -24.453 28.359 5.332 1 97.81 75 GLU A O 1
ATOM 607 N N . PHE A 1 76 ? -22.875 27.453 6.684 1 97.94 76 PHE A N 1
ATOM 608 C CA . PHE A 1 76 ? -21.906 27.484 5.598 1 97.94 76 PHE A CA 1
ATOM 609 C C . PHE A 1 76 ? -22.219 26.422 4.555 1 97.94 76 PHE A C 1
ATOM 611 O O . PHE A 1 76 ? -22.906 25.438 4.844 1 97.94 76 PHE A O 1
ATOM 618 N N . ASN A 1 77 ? -21.781 26.594 3.355 1 97.5 77 ASN A N 1
ATOM 619 C CA . ASN A 1 77 ? -21.969 25.656 2.256 1 97.5 77 ASN A CA 1
ATOM 620 C C . ASN A 1 77 ? -20.688 25.484 1.448 1 97.5 77 ASN A C 1
ATOM 622 O O . ASN A 1 77 ? -19.625 25.984 1.834 1 97.5 77 ASN A O 1
ATOM 626 N N . GLU A 1 78 ? -20.766 24.781 0.418 1 97.44 78 GLU A N 1
ATOM 627 C CA . GLU A 1 78 ? -19.609 24.438 -0.396 1 97.44 78 GLU A CA 1
ATOM 628 C C . GLU A 1 78 ? -18.984 25.688 -1.018 1 97.44 78 GLU A C 1
ATOM 630 O O . GLU A 1 78 ? -17.766 25.766 -1.191 1 97.44 78 GLU A O 1
ATOM 635 N N . GLN A 1 79 ? -19.781 26.578 -1.295 1 97.56 79 GLN A N 1
ATOM 636 C CA . GLN A 1 79 ? -19.281 27.812 -1.889 1 97.56 79 GLN A CA 1
ATOM 637 C C . GLN A 1 79 ? -18.391 28.562 -0.908 1 97.56 79 GLN A C 1
ATOM 639 O O . GLN A 1 79 ? -17.375 29.156 -1.305 1 97.56 79 GLN A O 1
ATOM 644 N N . ASP A 1 80 ? -18.844 28.625 0.352 1 98 80 ASP A N 1
ATOM 645 C CA . ASP A 1 80 ? -18.031 29.266 1.379 1 98 80 ASP A CA 1
ATOM 646 C C . ASP A 1 80 ? -16.656 28.594 1.511 1 98 80 ASP A C 1
ATOM 648 O O . ASP A 1 80 ? -15.641 29.266 1.604 1 98 80 ASP A O 1
ATOM 652 N N . ILE A 1 81 ? -16.703 27.266 1.478 1 98 81 ILE A N 1
ATOM 653 C CA . ILE A 1 81 ? -15.484 26.484 1.591 1 98 81 ILE A CA 1
ATOM 654 C C . ILE A 1 81 ? -14.539 26.844 0.444 1 98 81 ILE A C 1
ATOM 656 O O . ILE A 1 81 ? -13.352 27.094 0.664 1 98 81 ILE A O 1
ATOM 660 N N . HIS A 1 82 ? -15.016 26.953 -0.722 1 97.75 82 HIS A N 1
ATOM 661 C CA . HIS A 1 82 ? -14.195 27.234 -1.896 1 97.75 82 HIS A CA 1
ATOM 662 C C . HIS A 1 82 ? -13.672 28.672 -1.864 1 97.75 82 HIS A C 1
ATOM 664 O O . HIS A 1 82 ? -12.539 28.922 -2.287 1 97.75 82 HIS A O 1
ATOM 670 N N . LYS A 1 83 ? -14.516 29.516 -1.393 1 97.94 83 LYS A N 1
ATOM 671 C CA . LYS A 1 83 ? -14.062 30.906 -1.277 1 97.94 83 LYS A CA 1
ATOM 672 C C . LYS A 1 83 ? -12.906 31.031 -0.29 1 97.94 83 LYS A C 1
ATOM 674 O O . LYS A 1 83 ? -11.922 31.719 -0.562 1 97.94 83 LYS A O 1
ATOM 679 N N . ILE A 1 84 ? -13.102 30.422 0.806 1 98 84 ILE A N 1
ATOM 680 C CA . ILE A 1 84 ? -12.039 30.438 1.802 1 98 84 ILE A CA 1
ATOM 681 C C . ILE A 1 84 ? -10.789 29.766 1.243 1 98 84 ILE A C 1
ATOM 683 O O . ILE A 1 84 ? -9.664 30.203 1.488 1 98 84 ILE A O 1
ATOM 687 N N . TYR A 1 85 ? -10.977 28.703 0.505 1 97.62 85 TYR A N 1
ATOM 688 C CA . TYR A 1 85 ? -9.859 28.016 -0.131 1 97.62 85 TYR A CA 1
ATOM 689 C C . TYR A 1 85 ? -9.109 28.953 -1.07 1 97.62 85 TYR A C 1
ATOM 691 O O . TYR A 1 85 ? -7.875 28.969 -1.082 1 97.62 85 TYR A O 1
ATOM 699 N N . ASP A 1 86 ? -9.836 29.703 -1.851 1 97.38 86 ASP A N 1
ATOM 700 C CA . ASP A 1 86 ? -9.211 30.641 -2.77 1 97.38 86 ASP A CA 1
ATOM 701 C C . ASP A 1 86 ? -8.367 31.672 -2.012 1 97.38 86 ASP A C 1
ATOM 703 O O . ASP A 1 86 ? -7.262 32 -2.434 1 97.38 86 ASP A O 1
ATOM 707 N N . LEU A 1 87 ? -8.906 32.156 -0.936 1 97.69 87 LEU A N 1
ATOM 708 C CA . LEU A 1 87 ? -8.195 33.094 -0.097 1 97.69 87 LEU A CA 1
ATOM 709 C C . LEU A 1 87 ? -6.949 32.469 0.511 1 97.69 87 LEU A C 1
ATOM 711 O O . LEU A 1 87 ? -5.891 33.094 0.567 1 97.69 87 LEU A O 1
ATOM 715 N N . PHE A 1 88 ? -7.129 31.266 0.916 1 97.69 88 PHE A N 1
ATOM 716 C CA . PHE A 1 88 ? -6.004 30.516 1.464 1 97.69 88 PHE A CA 1
ATOM 717 C C . PHE A 1 88 ? -4.887 30.391 0.435 1 97.69 88 PHE A C 1
ATOM 719 O O . PHE A 1 88 ? -3.727 30.688 0.729 1 97.69 88 PHE A O 1
ATOM 726 N N . GLU A 1 89 ? -5.266 29.875 -0.714 1 96.31 89 GLU A N 1
ATOM 727 C CA . GLU A 1 89 ? -4.285 29.656 -1.771 1 96.31 89 GLU A CA 1
ATOM 728 C C . GLU A 1 89 ? -3.537 30.953 -2.109 1 96.31 89 GLU A C 1
ATOM 730 O O . GLU A 1 89 ? -2.312 30.938 -2.25 1 96.31 89 GLU A O 1
ATOM 735 N N . ALA A 1 90 ? -4.242 32.031 -2.217 1 96.25 90 ALA A N 1
ATOM 736 C CA . ALA A 1 90 ? -3.645 33.312 -2.527 1 96.25 90 ALA A CA 1
ATOM 737 C C . ALA A 1 90 ? -2.67 33.75 -1.435 1 96.25 90 ALA A C 1
ATOM 739 O O . ALA A 1 90 ? -1.561 34.188 -1.727 1 96.25 90 ALA A O 1
ATOM 740 N N . SER A 1 91 ? -3.123 33.594 -0.229 1 96.19 91 SER A N 1
ATOM 741 C CA . SER A 1 91 ? -2.289 34 0.907 1 96.19 91 SER A CA 1
ATOM 742 C C . SER A 1 91 ? -1.04 33.125 0.993 1 96.19 91 SER A C 1
ATOM 744 O O . SER A 1 91 ? 0.061 33.625 1.218 1 96.19 91 SER A O 1
ATOM 746 N N . LEU A 1 92 ? -1.235 31.812 0.812 1 96.06 92 LEU A N 1
ATOM 747 C CA . LEU A 1 92 ? -0.118 30.875 0.894 1 96.06 92 LEU A CA 1
ATOM 748 C C . LEU A 1 92 ? 0.939 31.188 -0.157 1 96.06 92 LEU A C 1
ATOM 750 O O . LEU A 1 92 ? 2.129 31.281 0.157 1 96.06 92 LEU A O 1
ATOM 754 N N . MET A 1 93 ? 0.525 31.406 -1.341 1 95.12 93 MET A N 1
ATOM 755 C CA . MET A 1 93 ? 1.447 31.625 -2.451 1 95.12 93 MET A CA 1
ATOM 756 C C . MET A 1 93 ? 2.232 32.906 -2.258 1 95.12 93 MET A C 1
ATOM 758 O O . MET A 1 93 ? 3.396 33 -2.65 1 95.12 93 MET A O 1
ATOM 762 N N . THR A 1 94 ? 1.634 33.812 -1.585 1 93 94 THR A N 1
ATOM 763 C CA . THR A 1 94 ? 2.287 35.094 -1.338 1 93 94 THR A CA 1
ATOM 764 C C . THR A 1 94 ? 3.365 34.969 -0.268 1 93 94 THR A C 1
ATOM 766 O O . THR A 1 94 ? 4.402 35.625 -0.332 1 93 94 THR A O 1
ATOM 769 N N . GLY A 1 95 ? 3.143 34.062 0.667 1 91.81 95 GLY A N 1
ATOM 770 C CA . GLY A 1 95 ? 4.031 34 1.816 1 91.81 95 GLY A CA 1
ATOM 771 C C . GLY A 1 95 ? 4.84 32.719 1.892 1 91.81 95 GLY A C 1
ATOM 772 O O . GLY A 1 95 ? 5.73 32.594 2.736 1 91.81 95 GLY A O 1
ATOM 773 N N . ILE A 1 96 ? 4.633 31.781 1.011 1 91.31 96 ILE A N 1
ATOM 774 C CA . ILE A 1 96 ? 5.137 30.422 1.139 1 91.31 96 ILE A CA 1
ATOM 775 C C . ILE A 1 96 ? 6.664 30.422 1.1 1 91.31 96 ILE A C 1
ATOM 777 O O . ILE A 1 96 ? 7.312 29.656 1.805 1 91.31 96 ILE A O 1
ATOM 781 N N . THR A 1 97 ? 7.309 31.312 0.348 1 91.19 97 THR A N 1
ATOM 782 C CA . THR A 1 97 ? 8.758 31.328 0.168 1 91.19 97 THR A CA 1
ATOM 783 C C . THR A 1 97 ? 9.453 31.844 1.429 1 91.19 97 THR A C 1
ATOM 785 O O . THR A 1 97 ? 10.656 31.656 1.596 1 91.19 97 THR A O 1
ATOM 788 N N . LYS A 1 98 ? 8.703 32.469 2.361 1 91.69 98 LYS A N 1
ATOM 789 C CA . LYS A 1 98 ? 9.25 32.969 3.613 1 91.69 98 LYS A CA 1
ATOM 790 C C . LYS A 1 98 ? 9.422 31.859 4.633 1 91.69 98 LYS A C 1
ATOM 792 O O . LYS A 1 98 ? 10.078 32.031 5.664 1 91.69 98 LYS A O 1
ATOM 797 N N . HIS A 1 99 ? 8.945 30.734 4.281 1 92.94 99 HIS A N 1
ATOM 798 C CA . HIS A 1 99 ? 8.93 29.625 5.238 1 92.94 99 HIS A CA 1
ATOM 799 C C . HIS A 1 99 ? 9.375 28.328 4.59 1 92.94 99 HIS A C 1
ATOM 801 O O . HIS A 1 99 ? 8.727 27.281 4.758 1 92.94 99 HIS A O 1
ATOM 807 N N . THR A 1 100 ? 10.414 28.328 3.846 1 94.44 100 THR A N 1
ATOM 808 C CA . THR A 1 100 ? 10.867 27.156 3.125 1 94.44 100 THR A CA 1
ATOM 809 C C . THR A 1 100 ? 12.211 26.672 3.658 1 94.44 100 THR A C 1
ATOM 811 O O . THR A 1 100 ? 12.828 25.781 3.086 1 94.44 100 THR A O 1
ATOM 814 N N . ASP A 1 101 ? 12.68 27.312 4.727 1 96.94 101 ASP A N 1
ATOM 815 C CA . ASP A 1 101 ? 13.984 26.938 5.262 1 96.94 101 ASP A CA 1
ATOM 816 C C . ASP A 1 101 ? 14.008 25.469 5.656 1 96.94 101 ASP A C 1
ATOM 818 O O . ASP A 1 101 ? 13.094 24.984 6.336 1 96.94 101 ASP A O 1
ATOM 822 N N . VAL A 1 102 ? 15.078 24.766 5.258 1 98.5 102 VAL A N 1
ATOM 823 C CA . VAL A 1 102 ? 15.289 23.375 5.652 1 98.5 102 VAL A CA 1
ATOM 824 C C . VAL A 1 102 ? 15.547 23.297 7.156 1 98.5 102 VAL A C 1
ATOM 826 O O . VAL A 1 102 ? 16.328 24.078 7.699 1 98.5 102 VAL A O 1
ATOM 829 N N . LYS A 1 103 ? 14.898 22.391 7.859 1 98.25 103 LYS A N 1
ATOM 830 C CA . LYS A 1 103 ? 14.992 22.281 9.312 1 98.25 103 LYS A CA 1
ATOM 831 C C . LYS A 1 103 ? 16.344 21.703 9.727 1 98.25 103 LYS A C 1
ATOM 833 O O . LYS A 1 103 ? 17.016 21.047 8.938 1 98.25 103 LYS A O 1
ATOM 838 N N . PRO A 1 104 ? 16.688 21.953 10.961 1 97.62 104 PRO A N 1
ATOM 839 C CA . PRO A 1 104 ? 17.938 21.391 11.484 1 97.62 104 PRO A CA 1
ATOM 840 C C . PRO A 1 104 ? 18 19.859 11.336 1 97.62 104 PRO A C 1
ATOM 842 O O . PRO A 1 104 ? 16.984 19.188 11.492 1 97.62 104 PRO A O 1
ATOM 845 N N . TYR A 1 105 ? 19.203 19.312 10.961 1 98.56 105 TYR A N 1
ATOM 846 C CA . TYR A 1 105 ? 19.547 17.906 10.953 1 98.56 105 TYR A CA 1
ATOM 847 C C . TYR A 1 105 ? 19 17.203 9.711 1 98.56 105 TYR A C 1
ATOM 849 O O . TYR A 1 105 ? 19.297 16.031 9.469 1 98.56 105 TYR A O 1
ATOM 857 N N . VAL A 1 106 ? 18.203 17.922 8.859 1 98.75 106 VAL A N 1
ATOM 858 C CA . VAL A 1 106 ? 17.594 17.297 7.684 1 98.75 106 VAL A CA 1
ATOM 859 C C . VAL A 1 106 ? 18.688 16.906 6.691 1 98.75 106 VAL A C 1
ATOM 861 O O . VAL A 1 106 ? 18.766 15.75 6.254 1 98.75 106 VAL A O 1
ATOM 864 N N . LEU A 1 107 ? 19.562 17.859 6.41 1 98.75 107 LEU A N 1
ATOM 865 C CA . LEU A 1 107 ? 20.578 17.625 5.395 1 98.75 107 LEU A CA 1
ATOM 866 C C . LEU A 1 107 ? 21.531 16.5 5.816 1 98.75 107 LEU A C 1
ATOM 868 O O . LEU A 1 107 ? 21.844 15.617 5.023 1 98.75 107 LEU A O 1
ATOM 872 N N . GLU A 1 108 ? 21.938 16.531 7.066 1 98.69 108 GLU A N 1
ATOM 873 C CA . GLU A 1 108 ? 22.828 15.508 7.59 1 98.69 108 GLU A CA 1
ATOM 874 C C . GLU A 1 108 ? 22.172 14.133 7.574 1 98.69 108 GLU A C 1
ATOM 876 O O . GLU A 1 108 ? 22.797 13.141 7.207 1 98.69 108 GLU A O 1
ATOM 881 N N . THR A 1 109 ? 20.969 14.078 7.957 1 98.81 109 THR A N 1
ATOM 882 C CA . THR A 1 109 ? 20.234 12.82 8.016 1 98.81 109 THR A CA 1
ATOM 883 C C . THR A 1 109 ? 20.031 12.242 6.613 1 98.81 109 THR A C 1
ATOM 885 O O . THR A 1 109 ? 20.266 11.047 6.391 1 98.81 109 THR A O 1
ATOM 888 N N . VAL A 1 110 ? 19.688 13.055 5.652 1 98.62 110 VAL A N 1
ATOM 889 C CA . VAL A 1 110 ? 19.453 12.633 4.273 1 98.62 110 VAL A CA 1
ATOM 890 C C . VAL A 1 110 ? 20.75 12.102 3.67 1 98.62 110 VAL A C 1
ATOM 892 O O . VAL A 1 110 ? 20.75 11.07 2.982 1 98.62 110 VAL A O 1
ATOM 895 N N . ALA A 1 111 ? 21.828 12.797 3.945 1 98.62 111 ALA A N 1
ATOM 896 C CA . ALA A 1 111 ? 23.125 12.344 3.463 1 98.62 111 ALA A CA 1
ATOM 897 C C . ALA A 1 111 ? 23.453 10.953 4.004 1 98.62 111 ALA A C 1
ATOM 899 O O . ALA A 1 111 ? 23.922 10.086 3.264 1 98.62 111 ALA A O 1
ATOM 900 N N . LYS A 1 112 ? 23.203 10.758 5.25 1 98.62 112 LYS A N 1
ATOM 901 C CA . LYS A 1 112 ? 23.484 9.469 5.871 1 98.62 112 LYS A CA 1
ATOM 902 C C . LYS A 1 112 ? 22.578 8.383 5.301 1 98.62 112 LYS A C 1
ATOM 904 O O . LYS A 1 112 ? 23.016 7.246 5.09 1 98.62 112 LYS A O 1
ATOM 909 N N . LEU A 1 113 ? 21.312 8.695 5.078 1 98.69 113 LEU A N 1
ATOM 910 C CA . LEU A 1 113 ? 20.406 7.738 4.469 1 98.69 113 LEU A CA 1
ATOM 911 C C . LEU A 1 113 ? 20.906 7.293 3.1 1 98.69 113 LEU A C 1
ATOM 913 O O . LEU A 1 113 ? 20.906 6.098 2.791 1 98.69 113 LEU A O 1
ATOM 917 N N . ARG A 1 114 ? 21.328 8.211 2.318 1 98.25 114 ARG A N 1
ATOM 918 C CA . ARG A 1 114 ? 21.844 7.906 0.983 1 98.25 114 ARG A CA 1
ATOM 919 C C . ARG A 1 114 ? 23.094 7.031 1.055 1 98.25 114 ARG A C 1
ATOM 921 O O . ARG A 1 114 ? 23.25 6.117 0.246 1 98.25 114 ARG A O 1
ATOM 928 N N . GLU A 1 115 ? 23.922 7.297 2.031 1 98.12 115 GLU A N 1
ATOM 929 C CA . GLU A 1 115 ? 25.109 6.473 2.24 1 98.12 115 GLU A CA 1
ATOM 930 C C . GLU A 1 115 ? 24.719 5.023 2.529 1 98.12 115 GLU A C 1
ATOM 932 O O . GLU A 1 115 ? 25.438 4.098 2.143 1 98.12 115 GLU A O 1
ATOM 937 N N . LEU A 1 116 ? 23.641 4.871 3.182 1 97.31 116 LEU A N 1
ATOM 938 C CA . LEU A 1 116 ? 23.172 3.543 3.57 1 97.31 116 LEU A CA 1
ATOM 939 C C . LEU A 1 116 ? 22.375 2.895 2.449 1 97.31 116 LEU A C 1
ATOM 941 O O . LEU A 1 116 ? 21.891 1.771 2.596 1 97.31 116 LEU A O 1
ATOM 945 N N . GLY A 1 117 ? 22.203 3.592 1.34 1 97.75 117 GLY A N 1
ATOM 946 C CA . GLY A 1 117 ? 21.453 3.068 0.212 1 97.75 117 GLY A CA 1
ATOM 947 C C . GLY A 1 117 ? 19.953 3.137 0.415 1 97.75 117 GLY A C 1
ATOM 948 O O . GLY A 1 117 ? 19.203 2.428 -0.253 1 97.75 117 GLY A O 1
ATOM 949 N N . ILE A 1 118 ? 19.453 3.924 1.401 1 98.69 118 ILE A N 1
ATOM 950 C CA . ILE A 1 118 ? 18.031 4.07 1.688 1 98.69 118 ILE A CA 1
ATOM 951 C C . ILE A 1 118 ? 17.453 5.18 0.821 1 98.69 118 ILE A C 1
ATOM 953 O O . ILE A 1 118 ? 17.969 6.297 0.788 1 98.69 118 ILE A O 1
ATOM 957 N N . LYS A 1 119 ? 16.406 4.875 0.083 1 98.81 119 LYS A N 1
ATOM 958 C CA . LYS A 1 119 ? 15.742 5.84 -0.794 1 98.81 119 LYS A CA 1
ATOM 959 C C . LYS A 1 119 ? 14.953 6.867 0.011 1 98.81 119 LYS A C 1
ATOM 961 O O . LYS A 1 119 ? 14.484 6.57 1.113 1 98.81 119 LYS A O 1
ATOM 966 N N . ILE A 1 120 ? 14.836 8.039 -0.529 1 98.88 120 ILE A N 1
ATOM 967 C CA . ILE A 1 120 ? 14.164 9.133 0.159 1 98.88 120 ILE A CA 1
ATOM 968 C C . ILE A 1 120 ? 12.945 9.57 -0.646 1 98.88 120 ILE A C 1
ATOM 970 O O . ILE A 1 120 ? 13.078 10.148 -1.726 1 98.88 120 ILE A O 1
ATOM 974 N N . GLY A 1 121 ? 11.734 9.281 -0.147 1 98.88 121 GLY A N 1
ATOM 975 C CA . GLY A 1 121 ? 10.484 9.773 -0.712 1 98.88 121 GLY A CA 1
ATOM 976 C C . GLY A 1 121 ? 9.844 10.859 0.129 1 98.88 121 GLY A C 1
ATOM 977 O O . GLY A 1 121 ? 10.383 11.258 1.161 1 98.88 121 GLY A O 1
ATOM 978 N N . SER A 1 122 ? 8.648 11.352 -0.356 1 98.81 122 SER A N 1
ATOM 979 C CA . SER A 1 122 ? 7.934 12.344 0.445 1 98.81 122 SER A CA 1
ATOM 980 C C . SER A 1 122 ? 6.465 12.422 0.044 1 98.81 122 SER A C 1
ATOM 982 O O . SER A 1 122 ? 6.094 12.008 -1.055 1 98.81 122 SER A O 1
ATOM 984 N N . THR A 1 123 ? 5.648 12.789 0.955 1 98.62 123 THR A N 1
ATOM 985 C CA . THR A 1 123 ? 4.25 13.148 0.756 1 98.62 123 THR A CA 1
ATOM 986 C C . THR A 1 123 ? 3.949 14.516 1.356 1 98.62 123 THR A C 1
ATOM 988 O O . THR A 1 123 ? 4.672 14.984 2.236 1 98.62 123 THR A O 1
ATOM 991 N N . THR A 1 124 ? 2.938 15.18 0.845 1 97.56 124 THR A N 1
ATOM 992 C CA . THR A 1 124 ? 2.592 16.516 1.317 1 97.56 124 THR A CA 1
ATOM 993 C C . THR A 1 124 ? 1.087 16.75 1.221 1 97.56 124 THR A C 1
ATOM 995 O O . THR A 1 124 ? 0.396 16.078 0.454 1 97.56 124 THR A O 1
ATOM 998 N N . GLY A 1 125 ? 0.62 17.672 2.076 1 94.88 125 GLY A N 1
ATOM 999 C CA . GLY A 1 125 ? -0.755 18.125 1.946 1 94.88 125 GLY A CA 1
ATOM 1000 C C . GLY A 1 125 ? -0.917 19.266 0.962 1 94.88 125 GLY A C 1
ATOM 1001 O O . GLY A 1 125 ? -2.039 19.656 0.635 1 94.88 125 GLY A O 1
ATOM 1002 N N . TYR A 1 126 ? 0.178 19.844 0.482 1 95.12 126 TYR A N 1
ATOM 1003 C CA . TYR A 1 126 ? 0.161 20.875 -0.548 1 95.12 126 TYR A CA 1
ATOM 1004 C C . TYR A 1 126 ? -0.221 20.281 -1.902 1 95.12 126 TYR A C 1
ATOM 1006 O O . TYR A 1 126 ? -0.063 19.078 -2.131 1 95.12 126 TYR A O 1
ATOM 1014 N N . THR A 1 127 ? -0.718 21.125 -2.803 1 95.12 127 THR A N 1
ATOM 1015 C CA . THR A 1 127 ? -0.896 20.75 -4.199 1 95.12 127 THR A CA 1
ATOM 1016 C C . THR A 1 127 ? 0.422 20.859 -4.961 1 95.12 127 THR A C 1
ATOM 1018 O O . THR A 1 127 ? 1.409 21.375 -4.434 1 95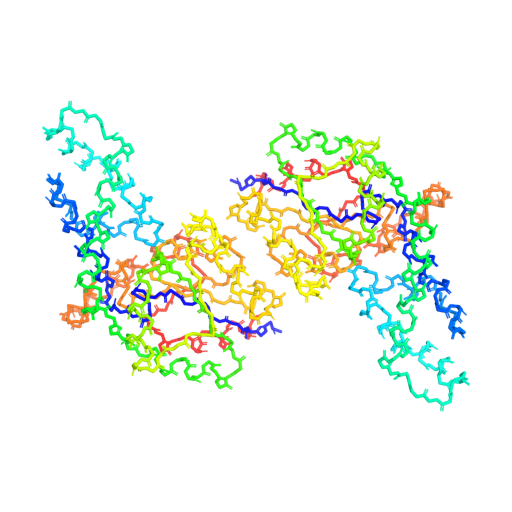.12 127 THR A O 1
ATOM 1021 N N . ASP A 1 128 ? 0.448 20.391 -6.188 1 97 128 ASP A N 1
ATOM 1022 C CA . ASP A 1 128 ? 1.642 20.484 -7.02 1 97 128 ASP A CA 1
ATOM 1023 C C . ASP A 1 128 ? 2.051 21.953 -7.211 1 97 128 ASP A C 1
ATOM 1025 O O . ASP A 1 128 ? 3.234 22.281 -7.117 1 97 128 ASP A O 1
ATOM 1029 N N . MET A 1 129 ? 1.043 22.797 -7.406 1 95.56 129 MET A N 1
ATOM 1030 C CA . MET A 1 129 ? 1.31 24.219 -7.621 1 95.56 129 MET A CA 1
ATOM 1031 C C . MET A 1 129 ? 1.956 24.844 -6.387 1 95.56 129 MET A C 1
ATOM 1033 O O . MET A 1 129 ? 2.928 25.594 -6.504 1 95.56 129 MET A O 1
ATOM 1037 N N . MET A 1 130 ? 1.494 24.562 -5.25 1 95.06 130 MET A N 1
ATOM 1038 C CA . MET A 1 130 ? 2.012 25.094 -3.994 1 95.06 130 MET A CA 1
ATOM 1039 C C . MET A 1 130 ? 3.43 24.609 -3.734 1 95.06 130 MET A C 1
ATOM 1041 O O . MET A 1 130 ? 4.242 25.312 -3.139 1 95.06 130 MET A O 1
ATOM 1045 N N . MET A 1 131 ? 3.756 23.406 -4.25 1 96.88 131 MET A N 1
ATOM 1046 C CA . MET A 1 131 ? 5.031 22.75 -3.959 1 96.88 131 MET A CA 1
ATOM 1047 C C . MET A 1 131 ? 6.148 23.344 -4.816 1 96.88 131 MET A C 1
ATOM 1049 O O . MET A 1 131 ? 7.324 23.234 -4.469 1 96.88 131 MET A O 1
ATOM 1053 N N . GLU A 1 132 ? 5.805 23.953 -5.883 1 96.69 132 GLU A N 1
ATOM 1054 C CA . GLU A 1 132 ? 6.816 24.406 -6.828 1 96.69 132 GLU A CA 1
ATOM 1055 C C . GLU A 1 132 ? 7.852 25.297 -6.145 1 96.69 132 GLU A C 1
ATOM 1057 O O . GLU A 1 132 ? 9.047 25.016 -6.184 1 96.69 132 GLU A O 1
ATOM 1062 N N . PRO A 1 133 ? 7.406 26.375 -5.477 1 96.69 133 PRO A N 1
ATOM 1063 C CA . PRO A 1 133 ? 8.391 27.219 -4.805 1 96.69 133 PRO A CA 1
ATOM 1064 C C . PRO A 1 133 ? 9.094 26.5 -3.65 1 96.69 133 PRO A C 1
ATOM 1066 O O . PRO A 1 133 ? 10.258 26.781 -3.365 1 96.69 133 PRO A O 1
ATOM 1069 N N . VAL A 1 134 ? 8.43 25.609 -2.975 1 97.62 134 VAL A N 1
ATOM 1070 C CA . VAL A 1 134 ? 8.992 24.875 -1.852 1 97.62 134 VAL A CA 1
ATOM 1071 C C . VAL A 1 134 ? 10.125 23.969 -2.34 1 97.62 134 VAL A C 1
ATOM 1073 O O . VAL A 1 134 ? 11.211 23.953 -1.753 1 97.62 134 VAL A O 1
ATOM 1076 N N . LEU A 1 135 ? 9.867 23.25 -3.451 1 98.12 135 LEU A N 1
ATOM 1077 C CA . LEU A 1 135 ? 10.852 22.359 -4.043 1 98.12 135 LEU A CA 1
ATOM 1078 C C . LEU A 1 135 ? 12.094 23.125 -4.48 1 98.12 135 LEU A C 1
ATOM 1080 O O . LEU A 1 135 ? 13.219 22.688 -4.215 1 98.12 135 LEU A O 1
ATOM 1084 N N . LYS A 1 136 ? 11.844 24.203 -5.125 1 97.69 136 LYS A N 1
ATOM 1085 C CA . LYS A 1 136 ? 12.961 25.016 -5.617 1 97.69 136 LYS A CA 1
ATOM 1086 C C . LYS A 1 136 ? 13.836 25.5 -4.469 1 97.69 136 LYS A C 1
ATOM 1088 O O . LYS A 1 136 ? 15.062 25.328 -4.5 1 97.69 136 LYS A O 1
ATOM 1093 N N . SER A 1 137 ? 13.242 26.062 -3.486 1 97.88 137 SER A N 1
ATOM 1094 C CA . SER A 1 137 ? 13.977 26.609 -2.346 1 97.88 137 SER A CA 1
ATOM 1095 C C . SER A 1 137 ? 14.727 25.5 -1.598 1 97.88 137 SER A C 1
ATOM 1097 O O . SER A 1 137 ? 15.891 25.672 -1.239 1 97.88 137 SER A O 1
ATOM 1099 N N . ALA A 1 138 ? 14.055 24.391 -1.35 1 98.25 138 ALA A N 1
ATOM 1100 C CA . ALA A 1 138 ? 14.68 23.266 -0.652 1 98.25 138 ALA A CA 1
ATOM 1101 C C . ALA A 1 138 ? 15.898 22.75 -1.416 1 98.25 138 ALA A C 1
ATOM 1103 O O . ALA A 1 138 ? 16.938 22.484 -0.821 1 98.25 138 ALA A O 1
ATOM 1104 N N . LYS A 1 139 ? 15.742 22.594 -2.711 1 98.25 139 LYS A N 1
ATOM 1105 C CA . LYS A 1 139 ? 16.844 22.141 -3.553 1 98.25 139 LYS A CA 1
ATOM 1106 C C . LYS A 1 139 ? 18.047 23.078 -3.457 1 98.25 139 LYS A C 1
ATOM 1108 O O . LYS A 1 139 ? 19.188 22.625 -3.359 1 98.25 139 LYS A O 1
ATOM 1113 N N . GLU A 1 140 ? 17.734 24.359 -3.477 1 98.06 140 GLU A N 1
ATOM 1114 C CA . GLU A 1 140 ? 18.797 25.359 -3.365 1 98.06 140 GLU A CA 1
ATOM 1115 C C . GLU A 1 140 ? 19.531 25.234 -2.039 1 98.06 140 GLU A C 1
ATOM 1117 O O . GLU A 1 140 ? 20.719 25.578 -1.95 1 98.06 140 GLU A O 1
ATOM 1122 N N . GLN A 1 141 ? 18.828 24.734 -1.098 1 98.25 141 GLN A N 1
ATOM 1123 C CA . GLN A 1 141 ? 19.422 24.594 0.229 1 98.25 141 GLN A CA 1
ATOM 1124 C C . GLN A 1 141 ? 20.062 23.219 0.401 1 98.25 141 GLN A C 1
ATOM 1126 O O . GLN A 1 141 ? 20.641 22.922 1.452 1 98.25 141 GLN A O 1
ATOM 1131 N N . GLY A 1 142 ? 19.859 22.328 -0.617 1 98.31 142 GLY A N 1
ATOM 1132 C CA . GLY A 1 142 ? 20.562 21.062 -0.606 1 98.31 142 GLY A CA 1
ATOM 1133 C C . GLY A 1 142 ? 19.656 19.875 -0.334 1 98.31 142 GLY A C 1
ATOM 1134 O O . GLY A 1 142 ? 20.125 18.734 -0.226 1 98.31 142 GLY A O 1
ATOM 1135 N N . TYR A 1 143 ? 18.375 20.078 -0.229 1 98.56 143 TYR A N 1
ATOM 1136 C CA . TYR A 1 143 ? 17.453 18.984 0.057 1 98.56 143 TYR A CA 1
ATOM 1137 C C . TYR A 1 143 ? 16.578 18.672 -1.146 1 98.56 143 TYR A C 1
ATOM 1139 O O . TYR A 1 143 ? 15.875 19.562 -1.649 1 98.56 143 TYR A O 1
ATOM 1147 N N . GLN A 1 144 ? 16.547 17.422 -1.562 1 98.38 144 GLN A N 1
ATOM 1148 C CA . GLN A 1 144 ? 15.695 16.922 -2.633 1 98.38 144 GLN A CA 1
ATOM 1149 C C . GLN A 1 144 ? 15.414 15.43 -2.459 1 98.38 144 GLN A C 1
ATOM 1151 O O . GLN A 1 144 ? 16.328 14.602 -2.51 1 98.38 144 GLN A O 1
ATOM 1156 N N . PRO A 1 145 ? 14.18 15.086 -2.238 1 98.69 145 PRO A N 1
ATOM 1157 C CA . PRO A 1 145 ? 13.867 13.656 -2.199 1 98.69 145 PRO A CA 1
ATOM 1158 C C . PRO A 1 145 ? 13.992 12.984 -3.566 1 98.69 145 PRO A C 1
ATOM 1160 O O . PRO A 1 145 ? 14.094 13.672 -4.586 1 98.69 145 PRO A O 1
ATOM 1163 N N . ASP A 1 146 ? 14.055 11.664 -3.611 1 98.75 146 ASP A N 1
ATOM 1164 C CA . ASP A 1 146 ? 14.109 10.922 -4.863 1 98.75 146 ASP A CA 1
ATOM 1165 C C . ASP A 1 146 ? 12.789 11.039 -5.629 1 98.75 146 ASP A C 1
ATOM 1167 O O . ASP A 1 146 ? 12.781 11.031 -6.863 1 98.75 146 ASP A O 1
ATOM 1171 N N . CYS A 1 147 ? 11.641 11.094 -4.926 1 98.44 147 CYS A N 1
ATOM 1172 C CA . CYS A 1 147 ? 10.32 11.367 -5.492 1 98.44 147 CYS A CA 1
ATOM 1173 C C . CYS A 1 147 ? 9.391 11.945 -4.438 1 98.44 147 CYS A C 1
ATOM 1175 O O . CYS A 1 147 ? 9.688 11.898 -3.242 1 98.44 147 CYS A O 1
ATOM 1177 N N . TRP A 1 148 ? 8.383 12.547 -4.855 1 98.5 148 TRP A N 1
ATOM 1178 C CA . TRP A 1 148 ? 7.379 13.117 -3.965 1 98.5 148 TRP A CA 1
ATOM 1179 C C . TRP A 1 148 ? 6.004 13.125 -4.629 1 98.5 148 TRP A C 1
ATOM 1181 O O . TRP A 1 148 ? 5.902 13.148 -5.859 1 98.5 148 TRP A O 1
ATOM 1191 N N . TYR A 1 149 ? 4.977 13.094 -3.791 1 98.69 149 TYR A N 1
ATOM 1192 C CA . TYR A 1 149 ? 3.615 13.125 -4.32 1 98.69 149 TYR A CA 1
ATOM 1193 C C . TYR A 1 149 ? 2.717 14.008 -3.467 1 98.69 149 TYR A C 1
ATOM 1195 O O . TYR A 1 149 ? 2.82 14.008 -2.238 1 98.69 149 TYR A O 1
ATOM 1203 N N . SER A 1 150 ? 1.929 14.766 -4.117 1 98.06 150 SER A N 1
ATOM 1204 C CA . SER A 1 150 ? 0.819 15.516 -3.535 1 98.06 150 SER A CA 1
ATOM 1205 C C . SER A 1 150 ? -0.519 14.852 -3.846 1 98.06 150 SER A C 1
ATOM 1207 O O . SER A 1 150 ? -0.579 13.898 -4.621 1 98.06 150 SER A O 1
ATOM 1209 N N . PRO A 1 151 ? -1.574 15.344 -3.271 1 97.06 151 PRO A N 1
ATOM 1210 C CA . PRO A 1 151 ? -2.893 14.773 -3.562 1 97.06 151 PRO A CA 1
ATOM 1211 C C . PRO A 1 151 ? -3.268 14.883 -5.039 1 97.06 151 PRO A C 1
ATOM 1213 O O . PRO A 1 151 ? -4.156 14.164 -5.504 1 97.06 151 PRO A O 1
ATOM 1216 N N . ASP A 1 152 ? -2.592 15.742 -5.754 1 97.38 152 ASP A N 1
ATOM 1217 C CA . ASP A 1 152 ? -2.854 15.859 -7.188 1 97.38 152 ASP A CA 1
ATOM 1218 C C . ASP A 1 152 ? -2.576 14.539 -7.902 1 97.38 152 ASP A C 1
ATOM 1220 O O . ASP A 1 152 ? -3.191 14.234 -8.93 1 97.38 152 ASP A O 1
ATOM 1224 N N . ALA A 1 153 ? -1.708 13.727 -7.312 1 97.56 153 ALA A N 1
ATOM 1225 C CA . ALA A 1 153 ? -1.309 12.469 -7.945 1 97.56 153 ALA A CA 1
ATOM 1226 C C . ALA A 1 153 ? -2.279 11.344 -7.594 1 97.56 153 ALA A C 1
ATOM 1228 O O . ALA A 1 153 ? -2.18 10.242 -8.133 1 97.56 153 ALA A O 1
ATOM 1229 N N . THR A 1 154 ? -3.217 11.539 -6.695 1 97.38 154 THR A N 1
ATOM 1230 C CA . THR A 1 154 ? -4.082 10.484 -6.18 1 97.38 154 THR A CA 1
ATOM 1231 C C . THR A 1 154 ? -5.551 10.891 -6.285 1 97.38 154 THR A C 1
ATOM 1233 O O . THR A 1 154 ? -6.359 10.547 -5.418 1 97.38 154 THR A O 1
ATOM 1236 N N . ASN A 1 155 ? -5.898 11.703 -7.25 1 95.81 155 ASN A N 1
ATOM 1237 C CA . ASN A 1 155 ? -7.258 12.18 -7.48 1 95.81 155 ASN A CA 1
ATOM 1238 C C . ASN A 1 155 ? -7.812 12.906 -6.258 1 95.81 155 ASN A C 1
ATOM 1240 O O . ASN A 1 155 ? -8.977 12.719 -5.895 1 95.81 155 ASN A O 1
ATOM 1244 N N . HIS A 1 156 ? -6.91 13.539 -5.492 1 94.31 156 HIS A N 1
ATOM 1245 C CA . HIS A 1 156 ? -7.227 14.414 -4.371 1 94.31 156 HIS A CA 1
ATOM 1246 C C . HIS A 1 156 ? -7.594 13.609 -3.129 1 94.31 156 HIS A C 1
ATOM 1248 O O . HIS A 1 156 ? -8.258 14.125 -2.225 1 94.31 156 HIS A O 1
ATOM 1254 N N . PHE A 1 157 ? -7.238 12.344 -3.15 1 95.75 157 PHE A N 1
ATOM 1255 C CA . PHE A 1 157 ? -7.242 11.57 -1.915 1 95.75 157 PHE A CA 1
ATOM 1256 C C . PHE A 1 157 ? -5.898 11.68 -1.203 1 95.75 157 PHE A C 1
ATOM 1258 O O . PHE A 1 157 ? -4.977 10.906 -1.478 1 95.75 157 PHE A O 1
ATOM 1265 N N . GLY A 1 158 ? -5.824 12.664 -0.315 1 95.94 158 GLY A N 1
ATOM 1266 C CA . GLY A 1 158 ? -4.629 12.859 0.489 1 95.94 158 GLY A CA 1
ATOM 1267 C C . GLY A 1 158 ? -4.691 12.148 1.83 1 95.94 158 GLY A C 1
ATOM 1268 O O . GLY A 1 158 ? -5.508 11.242 2.023 1 95.94 158 GLY A O 1
ATOM 1269 N N . ARG A 1 159 ? -3.848 12.562 2.742 1 96.94 159 ARG A N 1
ATOM 1270 C CA . ARG A 1 159 ? -3.848 12 4.09 1 96.94 159 ARG A CA 1
ATOM 1271 C C . ARG A 1 159 ? -5.234 12.078 4.715 1 96.94 159 ARG A C 1
ATOM 1273 O O . ARG A 1 159 ? -5.988 13.016 4.457 1 96.94 159 ARG A O 1
ATOM 1280 N N . PRO A 1 160 ? -5.613 11.023 5.418 1 97.12 160 PRO A N 1
ATOM 1281 C CA . PRO A 1 160 ? -4.805 9.922 5.941 1 97.12 160 PRO A CA 1
ATOM 1282 C C . PRO A 1 160 ? -4.801 8.703 5.02 1 97.12 160 PRO A C 1
ATOM 1284 O O . PRO A 1 160 ? -4.305 7.641 5.398 1 97.12 160 PRO A O 1
ATOM 1287 N N . TYR A 1 161 ? -5.406 8.828 3.793 1 98.06 161 TYR A N 1
ATOM 1288 C CA . TYR A 1 161 ? -5.305 7.711 2.861 1 98.06 161 TYR A CA 1
ATOM 1289 C C . TYR A 1 161 ? -3.85 7.391 2.547 1 98.06 161 TYR A C 1
ATOM 1291 O O . TYR A 1 161 ? -3.01 8.297 2.479 1 98.06 161 TYR A O 1
ATOM 1299 N N . PRO A 1 162 ? -3.545 6.164 2.314 1 98.75 162 PRO A N 1
ATOM 1300 C CA . PRO A 1 162 ? -2.152 5.742 2.152 1 98.75 162 PRO A CA 1
ATOM 1301 C C . PRO A 1 162 ? -1.657 5.879 0.715 1 98.75 162 PRO A C 1
ATOM 1303 O O . PRO A 1 162 ? -0.533 5.477 0.404 1 98.75 162 PRO A O 1
ATOM 1306 N N . TYR A 1 163 ? -2.381 6.484 -0.203 1 98.81 163 TYR A N 1
ATOM 1307 C CA . TYR A 1 163 ? -2.166 6.371 -1.642 1 98.81 163 TYR A CA 1
ATOM 1308 C C . TYR A 1 163 ? -0.868 7.055 -2.053 1 98.81 163 TYR A C 1
ATOM 1310 O O . TYR A 1 163 ? -0.15 6.566 -2.928 1 98.81 163 TYR A O 1
ATOM 1318 N N . MET A 1 164 ? -0.565 8.18 -1.44 1 98.81 164 MET A N 1
ATOM 1319 C CA . MET A 1 164 ? 0.676 8.867 -1.786 1 98.81 164 MET A CA 1
ATOM 1320 C C . MET A 1 164 ? 1.89 8.039 -1.382 1 98.81 164 MET A C 1
ATOM 1322 O O . MET A 1 164 ? 2.916 8.055 -2.064 1 98.81 164 MET A O 1
ATOM 1326 N N . ILE A 1 165 ? 1.771 7.312 -0.226 1 98.94 165 ILE A N 1
ATOM 1327 C CA . ILE A 1 165 ? 2.846 6.418 0.188 1 98.94 165 ILE A CA 1
ATOM 1328 C C . ILE A 1 165 ? 2.988 5.281 -0.821 1 98.94 165 ILE A C 1
ATOM 1330 O O . ILE A 1 165 ? 4.102 4.922 -1.212 1 98.94 165 ILE A O 1
ATOM 1334 N N . PHE A 1 166 ? 1.827 4.734 -1.301 1 98.94 166 PHE A N 1
ATOM 1335 C CA . PHE A 1 166 ? 1.859 3.678 -2.305 1 98.94 166 PHE A CA 1
ATOM 1336 C C . PHE A 1 166 ? 2.578 4.148 -3.564 1 98.94 166 PHE A C 1
ATOM 1338 O O . PHE A 1 166 ? 3.398 3.42 -4.125 1 98.94 166 PHE A O 1
ATOM 1345 N N . LYS A 1 167 ? 2.291 5.363 -4.008 1 98.81 167 LYS A N 1
ATOM 1346 C CA . LYS A 1 167 ? 2.941 5.902 -5.195 1 98.81 167 LYS A CA 1
ATOM 1347 C C . LYS A 1 167 ? 4.453 5.992 -5.004 1 98.81 167 LYS A C 1
ATOM 1349 O O . LYS A 1 167 ? 5.219 5.668 -5.91 1 98.81 167 LYS A O 1
ATOM 1354 N N . ASN A 1 168 ? 4.863 6.438 -3.811 1 98.88 168 ASN A N 1
ATOM 1355 C CA . ASN A 1 168 ? 6.289 6.465 -3.506 1 98.88 168 ASN A CA 1
ATOM 1356 C C . ASN A 1 168 ? 6.91 5.074 -3.602 1 98.88 168 ASN A C 1
ATOM 1358 O O . ASN A 1 168 ? 7.965 4.902 -4.219 1 98.88 168 ASN A O 1
ATOM 1362 N N . MET A 1 169 ? 6.266 4.109 -3.025 1 98.88 169 MET A N 1
ATOM 1363 C CA . MET A 1 169 ? 6.809 2.754 -2.973 1 98.88 169 MET A CA 1
ATOM 1364 C C . MET A 1 169 ? 6.945 2.166 -4.375 1 98.88 169 MET A C 1
ATOM 1366 O O . MET A 1 169 ? 7.934 1.493 -4.676 1 98.88 169 MET A O 1
ATOM 1370 N N . ILE A 1 170 ? 5.938 2.406 -5.199 1 98.75 170 ILE A N 1
ATOM 1371 C CA . ILE A 1 170 ? 5.977 1.91 -6.57 1 98.75 170 ILE A CA 1
ATOM 1372 C C . ILE A 1 170 ? 7.129 2.564 -7.328 1 98.75 170 ILE A C 1
ATOM 1374 O O . ILE A 1 170 ? 7.941 1.877 -7.949 1 98.75 170 ILE A O 1
ATOM 1378 N N . GLU A 1 171 ? 7.223 3.879 -7.238 1 98.5 171 GLU A N 1
ATOM 1379 C CA . GLU A 1 171 ? 8.242 4.641 -7.957 1 98.5 171 GLU A CA 1
ATOM 1380 C C . GLU A 1 171 ? 9.641 4.234 -7.52 1 98.5 171 GLU A C 1
ATOM 1382 O O . GLU A 1 171 ? 10.555 4.137 -8.344 1 98.5 171 GLU A O 1
ATOM 1387 N N . LEU A 1 172 ? 9.805 3.936 -6.23 1 98.62 172 LEU A N 1
ATOM 1388 C CA . LEU A 1 172 ? 11.117 3.676 -5.664 1 98.62 172 LEU A CA 1
ATOM 1389 C C . LEU A 1 172 ? 11.414 2.18 -5.641 1 98.62 172 LEU A C 1
ATOM 1391 O O . LEU A 1 172 ? 12.469 1.757 -5.156 1 98.62 172 LEU A O 1
ATOM 1395 N N . HIS A 1 173 ? 10.461 1.352 -6.102 1 98 173 HIS A N 1
ATOM 1396 C CA . HIS A 1 173 ? 10.602 -0.096 -6.203 1 98 173 HIS A CA 1
ATOM 1397 C C . HIS A 1 173 ? 10.828 -0.725 -4.832 1 98 173 HIS A C 1
ATOM 1399 O O . HIS A 1 173 ? 11.734 -1.546 -4.664 1 98 173 HIS A O 1
ATOM 1405 N N . ILE A 1 174 ? 10.008 -0.316 -3.891 1 98.62 174 ILE A N 1
ATOM 1406 C CA . ILE A 1 174 ? 10.109 -0.836 -2.531 1 98.62 174 ILE A CA 1
ATOM 1407 C C . ILE A 1 174 ? 9.375 -2.174 -2.438 1 98.62 174 ILE A C 1
ATOM 1409 O O . ILE A 1 174 ? 8.266 -2.318 -2.945 1 98.62 174 ILE A O 1
ATOM 1413 N N . SER A 1 175 ? 9.875 -3.113 -1.717 1 98 175 SER A N 1
ATOM 1414 C CA . SER A 1 175 ? 9.438 -4.504 -1.793 1 98 175 SER A CA 1
ATOM 1415 C C . SER A 1 175 ? 8.281 -4.773 -0.837 1 98 175 SER A C 1
ATOM 1417 O O . SER A 1 175 ? 7.465 -5.664 -1.079 1 98 175 SER A O 1
ATOM 1419 N N . SER A 1 176 ? 8.305 -4.023 0.297 1 98.44 176 SER A N 1
ATOM 1420 C CA . SER A 1 176 ? 7.324 -4.316 1.341 1 98.44 176 SER A CA 1
ATOM 1421 C C . SER A 1 176 ? 7.016 -3.074 2.17 1 98.44 176 SER A C 1
ATOM 1423 O O . SER A 1 176 ? 7.895 -2.242 2.406 1 98.44 176 SER A O 1
ATOM 1425 N N . VAL A 1 177 ? 5.832 -3.035 2.699 1 98.81 177 VAL A N 1
ATOM 1426 C CA . VAL A 1 177 ? 5.453 -1.927 3.568 1 98.81 177 VAL A CA 1
ATOM 1427 C C . VAL A 1 177 ? 6.281 -1.972 4.852 1 98.81 177 VAL A C 1
ATOM 1429 O O . VAL A 1 177 ? 6.551 -0.934 5.461 1 98.81 177 VAL A O 1
ATOM 1432 N N . LYS A 1 178 ? 6.797 -3.125 5.242 1 97.81 178 LYS A N 1
ATOM 1433 C CA . LYS A 1 178 ? 7.566 -3.299 6.473 1 97.81 178 LYS A CA 1
ATOM 1434 C C . LYS A 1 178 ? 8.938 -2.646 6.359 1 97.81 178 LYS A C 1
ATOM 1436 O O . LYS A 1 178 ? 9.633 -2.471 7.363 1 97.81 178 LYS A O 1
ATOM 1441 N N . ASN A 1 179 ? 9.328 -2.322 5.137 1 98.38 179 ASN A N 1
ATOM 1442 C CA . ASN A 1 179 ? 10.656 -1.786 4.883 1 98.38 179 ASN A CA 1
ATOM 1443 C C . ASN A 1 179 ? 10.625 -0.275 4.668 1 98.38 179 ASN A C 1
ATOM 1445 O O . ASN A 1 179 ? 11.539 0.295 4.082 1 98.38 179 ASN A O 1
ATOM 1449 N N . VAL A 1 180 ? 9.562 0.379 5.078 1 98.81 180 VAL A N 1
ATOM 1450 C CA . VAL A 1 180 ? 9.383 1.809 4.848 1 98.81 180 VAL A CA 1
ATOM 1451 C C . VAL A 1 180 ? 9.086 2.514 6.168 1 98.81 180 VAL A C 1
ATOM 1453 O O . VAL A 1 180 ? 8.305 2.016 6.984 1 98.81 180 VAL A O 1
ATOM 1456 N N . ILE A 1 181 ? 9.711 3.633 6.391 1 98.88 181 ILE A N 1
ATOM 1457 C CA . ILE A 1 181 ? 9.398 4.523 7.508 1 98.88 181 ILE A CA 1
ATOM 1458 C C . ILE A 1 181 ? 8.758 5.805 6.984 1 98.88 181 ILE A C 1
ATOM 1460 O O . ILE A 1 181 ? 9.266 6.426 6.047 1 98.88 181 ILE A O 1
ATOM 1464 N N . LYS A 1 182 ? 7.617 6.133 7.469 1 98.94 182 LYS A N 1
ATOM 1465 C CA . LYS A 1 182 ? 7.004 7.441 7.254 1 98.94 182 LYS A CA 1
ATOM 1466 C C . LYS A 1 182 ? 7.281 8.375 8.43 1 98.94 182 LYS A C 1
ATOM 1468 O O . LYS A 1 182 ? 7.004 8.039 9.578 1 98.94 182 LYS A O 1
ATOM 1473 N N . VAL A 1 183 ? 7.895 9.492 8.172 1 98.94 183 VAL A N 1
ATOM 1474 C CA . VAL A 1 183 ? 8.18 10.492 9.195 1 98.94 183 VAL A CA 1
ATOM 1475 C C . VAL A 1 183 ? 7.34 11.742 8.953 1 98.94 183 VAL A C 1
ATOM 1477 O O . VAL A 1 183 ? 7.379 12.32 7.863 1 98.94 183 VAL A O 1
ATOM 1480 N N . GLY A 1 184 ? 6.586 12.141 9.867 1 98.75 184 GLY A N 1
ATOM 1481 C CA . GLY A 1 184 ? 5.785 13.344 9.742 1 98.75 184 GLY A CA 1
ATOM 1482 C C . GLY A 1 184 ? 5.57 14.062 11.062 1 98.75 184 GLY A C 1
ATOM 1483 O O . GLY A 1 184 ? 5.977 13.562 12.117 1 98.75 184 GLY A O 1
ATOM 1484 N N . ASP A 1 185 ? 4.957 15.242 11.016 1 98.62 185 ASP A N 1
ATOM 1485 C CA . ASP A 1 185 ? 4.875 16.109 12.188 1 98.62 185 ASP A CA 1
ATOM 1486 C C . ASP A 1 185 ? 3.42 16.375 12.562 1 98.62 185 ASP A C 1
ATOM 1488 O O . ASP A 1 185 ? 3.143 17.25 13.383 1 98.62 185 ASP A O 1
ATOM 1492 N N . THR A 1 186 ? 2.438 15.695 11.922 1 98.06 186 THR A N 1
ATOM 1493 C CA . THR A 1 186 ? 1.018 15.844 12.227 1 98.06 186 THR A CA 1
ATOM 1494 C C . THR A 1 186 ? 0.391 14.492 12.562 1 98.06 186 THR A C 1
ATOM 1496 O O . THR A 1 186 ? 0.964 13.445 12.258 1 98.06 186 THR A O 1
ATOM 1499 N N . ILE A 1 187 ? -0.778 14.555 13.18 1 97.62 187 ILE A N 1
ATOM 1500 C CA . ILE A 1 187 ? -1.569 13.359 13.445 1 97.62 187 ILE A CA 1
ATOM 1501 C C . ILE A 1 187 ? -1.923 12.672 12.133 1 97.62 187 ILE A C 1
ATOM 1503 O O . ILE A 1 187 ? -1.849 11.445 12.031 1 97.62 187 ILE A O 1
ATOM 1507 N N . SER A 1 188 ? -2.223 13.469 11.141 1 97.5 188 SER A N 1
ATOM 1508 C CA . SER A 1 188 ? -2.588 12.938 9.836 1 97.5 188 SER A CA 1
ATOM 1509 C C . SER A 1 188 ? -1.432 12.172 9.203 1 97.5 188 SER A C 1
ATOM 1511 O O . SER A 1 188 ? -1.646 11.18 8.508 1 97.5 188 SER A O 1
ATOM 1513 N N . ASP A 1 189 ? -0.215 12.633 9.43 1 98.5 189 ASP A N 1
ATOM 1514 C CA . ASP A 1 189 ? 0.957 11.898 8.953 1 98.5 189 ASP A CA 1
ATOM 1515 C C . ASP A 1 189 ? 1.021 10.508 9.57 1 98.5 189 ASP A C 1
ATOM 1517 O O . ASP A 1 189 ? 1.285 9.523 8.875 1 98.5 189 ASP A O 1
ATOM 1521 N N . ILE A 1 190 ? 0.836 10.5 10.898 1 98.81 190 ILE A N 1
ATOM 1522 C CA . ILE A 1 190 ? 0.902 9.234 11.617 1 98.81 190 ILE A CA 1
ATOM 1523 C C . ILE A 1 190 ? -0.163 8.281 11.078 1 98.81 190 ILE A C 1
ATOM 1525 O O . ILE A 1 190 ? 0.132 7.129 10.75 1 98.81 190 ILE A O 1
ATOM 1529 N N . GLN A 1 191 ? -1.331 8.781 10.867 1 98.5 191 GLN A N 1
ATOM 1530 C CA . GLN A 1 191 ? -2.439 7.957 10.391 1 98.5 191 GLN A CA 1
ATOM 1531 C C . GLN A 1 191 ? -2.186 7.465 8.969 1 98.5 191 GLN A C 1
ATOM 1533 O O . GLN A 1 191 ? -2.555 6.34 8.617 1 98.5 191 GLN A O 1
ATOM 1538 N N . GLU A 1 192 ? -1.598 8.336 8.117 1 98.69 192 GLU A N 1
ATOM 1539 C CA . GLU A 1 192 ? -1.204 7.902 6.777 1 98.69 192 GLU A CA 1
ATOM 1540 C C . GLU A 1 192 ? -0.291 6.68 6.836 1 98.69 192 GLU A C 1
ATOM 1542 O O . GLU A 1 192 ? -0.494 5.711 6.102 1 98.69 192 GLU A O 1
ATOM 1547 N N . GLY A 1 193 ? 0.73 6.754 7.711 1 98.88 193 GLY A N 1
ATOM 1548 C CA . GLY A 1 193 ? 1.639 5.629 7.883 1 98.88 193 GLY A CA 1
ATOM 1549 C C . GLY A 1 193 ? 0.946 4.375 8.375 1 98.88 193 GLY A C 1
ATOM 1550 O O . GLY A 1 193 ? 1.167 3.285 7.84 1 98.88 193 GLY A O 1
ATOM 1551 N N . VAL A 1 194 ? 0.078 4.559 9.375 1 98.75 194 VAL A N 1
ATOM 1552 C CA . VAL A 1 194 ? -0.665 3.443 9.945 1 98.75 194 VAL A CA 1
ATOM 1553 C C . VAL A 1 194 ? -1.542 2.801 8.875 1 98.75 194 VAL A C 1
ATOM 1555 O O . VAL A 1 194 ? -1.539 1.579 8.711 1 98.75 194 VAL A O 1
ATOM 1558 N N . ASN A 1 195 ? -2.23 3.621 8.102 1 98.69 195 ASN A N 1
ATOM 1559 C CA . ASN A 1 195 ? -3.143 3.123 7.078 1 98.69 195 ASN A CA 1
ATOM 1560 C C . ASN A 1 195 ? -2.391 2.447 5.938 1 98.69 195 ASN A C 1
ATOM 1562 O O . ASN A 1 195 ? -2.93 1.563 5.27 1 98.69 195 ASN A O 1
ATOM 1566 N N . ALA A 1 196 ? -1.147 2.836 5.723 1 98.88 196 ALA A N 1
ATOM 1567 C CA . ALA A 1 196 ? -0.317 2.248 4.676 1 98.88 196 ALA A CA 1
ATOM 1568 C C . ALA A 1 196 ? 0.351 0.964 5.16 1 98.88 196 ALA A C 1
ATOM 1570 O O . ALA A 1 196 ? 0.876 0.189 4.359 1 98.88 196 ALA A O 1
ATOM 1571 N N . GLY A 1 197 ? 0.36 0.734 6.473 1 98.69 197 GLY A N 1
ATOM 1572 C CA . GLY A 1 197 ? 1.021 -0.431 7.039 1 98.69 197 GLY A CA 1
ATOM 1573 C C . GLY A 1 197 ? 2.525 -0.27 7.148 1 98.69 197 GLY A C 1
ATOM 1574 O O . GLY A 1 197 ? 3.256 -1.259 7.234 1 98.69 197 GLY A O 1
ATOM 1575 N N . VAL A 1 198 ? 3.037 0.961 7.039 1 98.81 198 VAL A N 1
ATOM 1576 C CA . VAL A 1 198 ? 4.469 1.212 7.18 1 98.81 198 VAL A CA 1
ATOM 1577 C C . VAL A 1 198 ? 4.781 1.63 8.617 1 98.81 198 VAL A C 1
ATOM 1579 O O . VAL A 1 198 ? 3.871 1.838 9.422 1 98.81 198 VAL A O 1
ATOM 1582 N N . ILE A 1 199 ? 6.086 1.774 8.953 1 98.62 199 ILE A N 1
ATOM 1583 C CA . ILE A 1 199 ? 6.496 2.227 10.273 1 98.62 199 ILE A CA 1
ATOM 1584 C C . ILE A 1 199 ? 6.266 3.732 10.398 1 98.62 199 ILE A C 1
ATOM 1586 O O . ILE A 1 199 ? 6.902 4.523 9.703 1 98.62 199 ILE A O 1
ATOM 1590 N N . ALA A 1 200 ? 5.359 4.125 11.242 1 98.88 200 ALA A N 1
ATOM 1591 C CA . ALA A 1 200 ? 4.988 5.527 11.406 1 98.88 200 ALA A CA 1
ATOM 1592 C C . ALA A 1 200 ? 5.805 6.191 12.508 1 98.88 200 ALA A C 1
ATOM 1594 O O . ALA A 1 200 ? 5.789 5.738 13.656 1 98.88 200 ALA A O 1
ATOM 1595 N N . VAL A 1 201 ? 6.512 7.258 12.195 1 98.94 201 VAL A N 1
ATOM 1596 C CA . VAL A 1 201 ? 7.367 7.973 13.133 1 98.94 201 VAL A CA 1
ATOM 1597 C C . VAL A 1 201 ? 6.949 9.438 13.211 1 98.94 201 VAL A C 1
ATOM 1599 O O . VAL A 1 201 ? 6.832 10.109 12.18 1 98.94 201 VAL A O 1
ATOM 1602 N N . GLY A 1 202 ? 6.656 9.891 14.367 1 98.94 202 GLY A N 1
ATOM 1603 C CA . GLY A 1 202 ? 6.383 11.305 14.586 1 98.94 202 GLY A CA 1
ATOM 1604 C C . GLY A 1 202 ? 7.609 12.086 15.016 1 98.94 202 GLY A C 1
ATOM 1605 O O . GLY A 1 202 ? 8.406 11.609 15.82 1 98.94 202 GLY A O 1
ATOM 1606 N N . VAL A 1 203 ? 7.82 13.266 14.477 1 98.88 203 VAL A N 1
ATOM 1607 C CA . VAL A 1 203 ? 8.906 14.148 14.891 1 98.88 203 VAL A CA 1
ATOM 1608 C C . VAL A 1 203 ? 8.344 15.305 15.719 1 98.88 203 VAL A C 1
ATOM 1610 O O . VAL A 1 203 ? 7.336 15.906 15.352 1 98.88 203 VAL A O 1
ATOM 1613 N N . ILE A 1 204 ? 8.992 15.648 16.812 1 98.75 204 ILE A N 1
ATOM 1614 C CA . ILE A 1 204 ? 8.422 16.578 17.781 1 98.75 204 ILE A CA 1
ATOM 1615 C C . ILE A 1 204 ? 8.898 18 17.484 1 98.75 204 ILE A C 1
ATOM 1617 O O . ILE A 1 204 ? 8.094 18.875 17.203 1 98.75 204 ILE A O 1
ATOM 1621 N N . GLU A 1 205 ? 10.227 18.219 17.469 1 98.31 205 GLU A N 1
ATOM 1622 C CA . GLU A 1 205 ? 10.773 19.562 17.344 1 98.31 205 GLU A CA 1
ATOM 1623 C C . GLU A 1 205 ? 10.461 20.156 15.969 1 98.31 205 GLU A C 1
ATOM 1625 O O . GLU A 1 205 ? 10.688 19.516 14.938 1 98.31 205 GLU A O 1
ATOM 1630 N N . GLY A 1 206 ? 9.891 21.359 16.062 1 97.81 206 GLY A N 1
ATOM 1631 C CA . GLY A 1 206 ? 9.578 22.047 14.812 1 97.81 206 GLY A CA 1
ATOM 1632 C C . GLY A 1 206 ? 8.32 21.531 14.148 1 97.81 206 GLY A C 1
ATOM 1633 O O . GLY A 1 206 ? 8.008 21.922 13.016 1 97.81 206 GLY A O 1
ATOM 1634 N N . SER A 1 207 ? 7.598 20.703 14.812 1 98.19 207 SER A N 1
ATOM 1635 C CA . SER A 1 207 ? 6.391 20.109 14.25 1 98.19 207 SER A CA 1
ATOM 1636 C C . SER A 1 207 ? 5.215 21.078 14.305 1 98.19 207 SER A C 1
ATOM 1638 O O . SER A 1 207 ? 5.223 22.016 15.102 1 98.19 207 SER A O 1
ATOM 1640 N N . SER A 1 208 ? 4.27 20.797 13.422 1 97.25 208 SER A N 1
ATOM 1641 C CA . SER A 1 208 ? 2.998 21.516 13.508 1 97.25 208 SER A CA 1
ATOM 1642 C C . SER A 1 208 ? 2.318 21.266 14.852 1 97.25 208 SER A C 1
ATOM 1644 O O . SER A 1 208 ? 1.763 22.188 15.453 1 97.25 208 SER A O 1
ATOM 1646 N N . THR A 1 209 ? 2.381 20.047 15.359 1 96.5 209 THR A N 1
ATOM 1647 C CA . THR A 1 209 ? 1.702 19.641 16.594 1 96.5 209 THR A CA 1
ATOM 1648 C C . THR A 1 209 ? 2.293 20.375 17.797 1 96.5 209 THR A C 1
ATOM 1650 O O . THR A 1 209 ? 1.572 20.719 18.734 1 96.5 209 THR A O 1
ATOM 1653 N N . LEU A 1 210 ? 3.588 20.594 17.766 1 97.25 210 LEU A N 1
ATOM 1654 C CA . LEU A 1 210 ? 4.219 21.375 18.828 1 97.25 210 LEU A CA 1
ATOM 1655 C C . LEU A 1 210 ? 3.797 22.828 18.766 1 97.25 210 LEU A C 1
ATOM 1657 O O . LEU A 1 210 ? 3.539 23.453 19.797 1 97.25 210 LEU A O 1
ATOM 1661 N N . GLY A 1 211 ? 3.842 23.438 17.578 1 95.94 211 GLY A N 1
ATOM 1662 C CA . GLY A 1 211 ? 3.275 24.766 17.328 1 95.94 211 GLY A CA 1
ATOM 1663 C C . GLY A 1 211 ? 4.176 25.891 17.766 1 95.94 211 GLY A C 1
ATOM 1664 O O . GLY A 1 211 ? 3.701 26.984 18.062 1 95.94 211 GLY A O 1
ATOM 1665 N N . LEU A 1 212 ? 5.48 25.625 17.875 1 96.25 212 LEU A N 1
ATOM 1666 C CA . LEU A 1 212 ? 6.441 26.641 18.266 1 96.25 212 LEU A CA 1
ATOM 1667 C C . LEU A 1 212 ? 7.516 26.828 17.203 1 96.25 212 LEU A C 1
ATOM 1669 O O . LEU A 1 212 ? 7.922 25.859 16.547 1 96.25 212 LEU A O 1
ATOM 1673 N N . ASN A 1 213 ? 7.949 28.047 16.969 1 94.19 213 ASN A N 1
ATOM 1674 C CA . ASN A 1 213 ? 9.141 28.234 16.156 1 94.19 213 ASN A CA 1
ATOM 1675 C C . ASN A 1 213 ? 10.414 27.922 16.938 1 94.19 213 ASN A C 1
ATOM 1677 O O . ASN A 1 213 ? 10.352 27.594 18.125 1 94.19 213 ASN A O 1
ATOM 1681 N N . GLU A 1 214 ? 11.484 28.016 16.203 1 94.31 214 GLU A N 1
ATOM 1682 C CA . GLU A 1 214 ? 12.742 27.578 16.812 1 94.31 214 GLU A CA 1
ATOM 1683 C C . GLU A 1 214 ? 13.109 28.438 18.016 1 94.31 214 GLU A C 1
ATOM 1685 O O . GLU A 1 214 ? 13.547 27.922 19.047 1 94.31 214 GLU A O 1
ATOM 1690 N N . GLU A 1 215 ? 12.93 29.75 17.938 1 95.62 215 GLU A N 1
ATOM 1691 C CA . GLU A 1 215 ? 13.25 30.672 19.016 1 95.62 215 GLU A CA 1
ATOM 1692 C C . GLU A 1 215 ? 12.375 30.422 20.234 1 95.62 215 GLU A C 1
ATOM 1694 O O . GLU A 1 215 ? 12.867 30.391 21.359 1 95.62 215 GLU A O 1
ATOM 1699 N N . GLU A 1 216 ? 11.125 30.234 19.984 1 96.38 216 GLU A N 1
ATOM 1700 C CA . GLU A 1 216 ? 10.172 29.984 21.062 1 96.38 216 GLU A CA 1
ATOM 1701 C C . GLU A 1 216 ? 10.508 28.672 21.797 1 96.38 216 GLU A C 1
ATOM 1703 O O . GLU A 1 216 ? 10.461 28.625 23.016 1 96.38 216 GLU A O 1
ATOM 1708 N N . PHE A 1 217 ? 10.789 27.688 21.031 1 97.12 217 PHE A N 1
ATOM 1709 C CA . PHE A 1 217 ? 11.117 26.391 21.625 1 97.12 217 PHE A CA 1
ATOM 1710 C C . PHE A 1 217 ? 12.367 26.484 22.484 1 97.12 217 PHE A C 1
ATOM 1712 O O . PHE A 1 217 ? 12.398 25.969 23.594 1 97.12 217 PHE A O 1
ATOM 1719 N N . ASN A 1 218 ? 13.352 27.141 21.969 1 95.94 218 ASN A N 1
ATOM 1720 C CA . ASN A 1 218 ? 14.633 27.266 22.656 1 95.94 218 ASN A CA 1
ATOM 1721 C C . ASN A 1 218 ? 14.5 28.125 23.922 1 95.94 218 ASN A C 1
ATOM 1723 O O . ASN A 1 218 ? 15.336 28.031 24.812 1 95.94 218 ASN A O 1
ATOM 1727 N N . ALA A 1 219 ? 13.484 28.938 23.969 1 97.5 219 ALA A N 1
ATOM 1728 C CA . ALA A 1 219 ? 13.289 29.859 25.078 1 97.5 219 ALA A CA 1
ATOM 1729 C C . ALA A 1 219 ? 12.539 29.188 26.234 1 97.5 219 ALA A C 1
ATOM 1731 O O . ALA A 1 219 ? 12.477 29.719 27.344 1 97.5 219 ALA A O 1
ATOM 1732 N N . LEU A 1 220 ? 12 28.078 25.969 1 97.44 220 LEU A N 1
ATOM 1733 C CA . LEU A 1 220 ? 11.273 27.359 27.016 1 97.44 220 LEU A CA 1
ATOM 1734 C C . LEU A 1 220 ? 12.211 26.938 28.141 1 97.44 220 LEU A C 1
ATOM 1736 O O . LEU A 1 220 ? 13.352 26.547 27.891 1 97.44 220 LEU A O 1
ATOM 1740 N N . THR A 1 221 ? 11.664 26.969 29.375 1 97.5 221 THR A N 1
ATOM 1741 C CA . THR A 1 221 ? 12.383 26.344 30.484 1 97.5 221 THR A CA 1
ATOM 1742 C C . THR A 1 221 ? 12.414 24.828 30.328 1 97.5 221 THR A C 1
ATOM 1744 O O . THR A 1 221 ? 11.609 24.25 29.594 1 97.5 221 THR A O 1
ATOM 1747 N N . PRO A 1 222 ? 13.344 24.234 31 1 96.88 222 PRO A N 1
ATOM 1748 C CA . PRO A 1 222 ? 13.398 22.781 30.906 1 96.88 222 PRO A CA 1
ATOM 1749 C C . PRO A 1 222 ? 12.07 22.109 31.266 1 96.88 222 PRO A C 1
ATOM 1751 O O . PRO A 1 222 ? 11.648 21.172 30.594 1 96.88 222 PRO A O 1
ATOM 1754 N N . LYS A 1 223 ? 11.398 22.578 32.219 1 97.75 223 LYS A N 1
ATOM 1755 C CA . LYS A 1 223 ? 10.125 22.016 32.656 1 97.75 223 LYS A CA 1
ATOM 1756 C C . LYS A 1 223 ? 9.047 22.203 31.578 1 97.75 223 LYS A C 1
ATOM 1758 O O . LYS A 1 223 ? 8.289 21.281 31.281 1 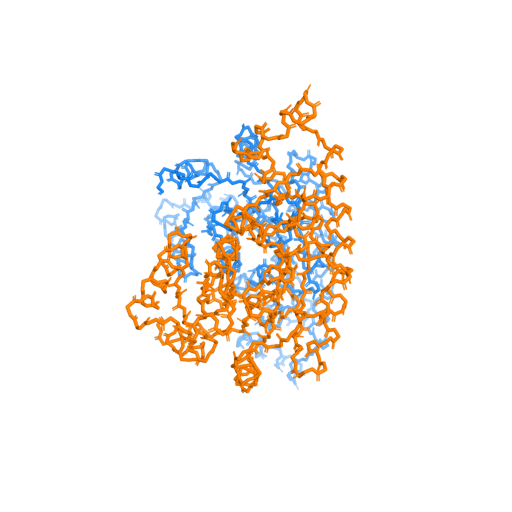97.75 223 LYS A O 1
ATOM 1763 N N . GLU A 1 224 ? 9 23.406 31.016 1 97.62 224 GLU A N 1
ATOM 1764 C CA . GLU A 1 224 ? 8.039 23.703 29.953 1 97.62 224 GLU A CA 1
ATOM 1765 C C . GLU A 1 224 ? 8.305 22.891 28.703 1 97.62 224 GLU A C 1
ATOM 1767 O O . GLU A 1 224 ? 7.371 22.406 28.062 1 97.62 224 GLU A O 1
ATOM 1772 N N . ARG A 1 225 ? 9.547 22.75 28.438 1 97.56 225 ARG A N 1
ATOM 1773 C CA . ARG A 1 225 ? 9.961 22 27.266 1 97.56 225 ARG A CA 1
ATOM 1774 C C . ARG A 1 225 ? 9.578 20.531 27.391 1 97.56 225 ARG A C 1
ATOM 1776 O O . ARG A 1 225 ? 9.023 19.938 26.469 1 97.56 225 ARG A O 1
ATOM 1783 N N . ASN A 1 226 ? 9.844 19.953 28.5 1 97.56 226 ASN A N 1
ATOM 1784 C CA . ASN A 1 226 ? 9.5 18.547 28.75 1 97.56 226 ASN A CA 1
ATOM 1785 C C . ASN A 1 226 ? 7.996 18.328 28.656 1 97.56 226 ASN A C 1
ATOM 1787 O O . ASN A 1 226 ? 7.547 17.312 28.109 1 97.56 226 ASN A O 1
ATOM 1791 N N . ARG A 1 227 ? 7.273 19.234 29.156 1 97.88 227 ARG A N 1
ATOM 1792 C CA . ARG A 1 227 ? 5.82 19.125 29.109 1 97.88 227 ARG A CA 1
ATOM 1793 C C . ARG A 1 227 ? 5.316 19.188 27.672 1 97.88 227 ARG A C 1
ATOM 1795 O O . ARG A 1 227 ? 4.426 18.422 27.297 1 97.88 227 ARG A O 1
ATOM 1802 N N . ALA A 1 228 ? 5.867 20.109 26.953 1 97.44 228 ALA A N 1
ATOM 1803 C CA . ALA A 1 228 ? 5.473 20.25 25.562 1 97.44 228 ALA A CA 1
ATOM 1804 C C . ALA A 1 228 ? 5.824 19 24.75 1 97.44 228 ALA A C 1
ATOM 1806 O O . ALA A 1 228 ? 5.008 18.516 23.969 1 97.44 228 ALA A O 1
ATOM 1807 N N . ILE A 1 229 ? 6.953 18.5 24.984 1 98.25 229 ILE A N 1
ATOM 1808 C CA . ILE A 1 229 ? 7.441 17.312 24.281 1 98.25 229 ILE A CA 1
ATOM 1809 C C . ILE A 1 229 ? 6.551 16.109 24.594 1 98.25 229 ILE A C 1
ATOM 1811 O O . ILE A 1 229 ? 6.137 15.383 23.703 1 98.25 229 ILE A O 1
ATOM 1815 N N . GLU A 1 230 ? 6.211 15.953 25.812 1 98.44 230 GLU A N 1
ATOM 1816 C CA . GLU A 1 230 ? 5.395 14.82 26.25 1 98.44 230 GLU A CA 1
ATOM 1817 C C . GLU A 1 230 ? 3.99 14.891 25.656 1 98.44 230 GLU A C 1
ATOM 1819 O O . GLU A 1 230 ? 3.422 13.875 25.266 1 98.44 230 GLU A O 1
ATOM 1824 N N . ARG A 1 231 ? 3.504 16.047 25.641 1 97.94 231 ARG A N 1
ATOM 1825 C CA . ARG A 1 231 ? 2.182 16.234 25.047 1 97.94 231 ARG A CA 1
ATOM 1826 C C . ARG A 1 231 ? 2.158 15.797 23.594 1 97.94 231 ARG A C 1
ATOM 1828 O O . ARG A 1 231 ? 1.243 15.086 23.172 1 97.94 231 ARG A O 1
ATOM 1835 N N . VAL A 1 232 ? 3.111 16.219 22.859 1 98.38 232 VAL A N 1
ATOM 1836 C CA . VAL A 1 232 ? 3.189 15.898 21.438 1 98.38 232 VAL A CA 1
ATOM 1837 C C . VAL A 1 232 ? 3.432 14.398 21.266 1 98.38 232 VAL A C 1
ATOM 1839 O O . VAL A 1 232 ? 2.791 13.758 20.438 1 98.38 232 VAL A O 1
ATOM 1842 N N . LYS A 1 233 ? 4.34 13.898 22.047 1 98.69 233 LYS A N 1
ATOM 1843 C CA . LYS A 1 233 ? 4.633 12.469 22 1 98.69 233 LYS A CA 1
ATOM 1844 C C . LYS A 1 233 ? 3.373 11.641 22.234 1 98.69 233 LYS A C 1
ATOM 1846 O O . LYS A 1 233 ? 3.092 10.703 21.484 1 98.69 233 LYS A O 1
ATOM 1851 N N . GLU A 1 234 ? 2.633 11.969 23.203 1 98.62 234 GLU A N 1
ATOM 1852 C CA . GLU A 1 234 ? 1.403 11.258 23.531 1 98.62 234 GLU A CA 1
ATOM 1853 C C . GLU A 1 234 ? 0.394 11.336 22.391 1 98.62 234 GLU A C 1
ATOM 1855 O O . GLU A 1 234 ? -0.275 10.352 22.078 1 98.62 234 GLU A O 1
ATOM 1860 N N . ALA A 1 235 ? 0.273 12.5 21.844 1 98.19 235 ALA A N 1
ATOM 1861 C CA . ALA A 1 235 ? -0.647 12.688 20.719 1 98.19 235 ALA A CA 1
ATOM 1862 C C . ALA A 1 235 ? -0.294 11.758 19.562 1 98.19 235 ALA A C 1
ATOM 1864 O O . ALA A 1 235 ? -1.178 11.148 18.953 1 98.19 235 ALA A O 1
ATOM 1865 N N . TYR A 1 236 ? 1.013 11.633 19.266 1 98.75 236 TYR A N 1
ATOM 1866 C CA . TYR A 1 236 ? 1.46 10.781 18.172 1 98.75 236 TYR A CA 1
ATOM 1867 C C . TYR A 1 236 ? 1.22 9.312 18.5 1 98.75 236 TYR A C 1
ATOM 1869 O O . TYR A 1 236 ? 0.746 8.547 17.656 1 98.75 236 TYR A O 1
ATOM 1877 N N . LEU A 1 237 ? 1.521 8.953 19.703 1 98.81 237 LEU A N 1
ATOM 1878 C CA . LEU A 1 237 ? 1.326 7.562 20.109 1 98.81 237 LEU A CA 1
ATOM 1879 C C . LEU A 1 237 ? -0.153 7.191 20.094 1 98.81 237 LEU A C 1
ATOM 1881 O O . LEU A 1 237 ? -0.519 6.105 19.641 1 98.81 237 LEU A O 1
ATOM 1885 N N . ASP A 1 238 ? -0.958 8.117 20.531 1 98.5 238 ASP A N 1
ATOM 1886 C CA . ASP A 1 238 ? -2.402 7.902 20.516 1 98.5 238 ASP A CA 1
ATOM 1887 C C . ASP A 1 238 ? -2.92 7.75 19.078 1 98.5 238 ASP A C 1
ATOM 1889 O O . ASP A 1 238 ? -3.904 7.043 18.844 1 98.5 238 ASP A O 1
ATOM 1893 N N . ALA A 1 239 ? -2.258 8.391 18.156 1 98 239 ALA A N 1
ATOM 1894 C CA . ALA A 1 239 ? -2.652 8.328 16.766 1 98 239 ALA A CA 1
ATOM 1895 C C . ALA A 1 239 ? -2.145 7.043 16.109 1 98 239 ALA A C 1
ATOM 1897 O O . ALA A 1 239 ? -2.506 6.734 14.969 1 98 239 ALA A O 1
ATOM 1898 N N . GLY A 1 240 ? -1.253 6.301 16.812 1 98.56 240 GLY A N 1
ATOM 1899 C CA . GLY A 1 240 ? -0.812 5.004 16.328 1 98.56 240 GLY A CA 1
ATOM 1900 C C . GLY A 1 240 ? 0.647 4.988 15.906 1 98.56 240 GLY A C 1
ATOM 1901 O O . GLY A 1 240 ? 1.106 4.039 15.266 1 98.56 240 GLY A O 1
ATOM 1902 N N . ALA A 1 241 ? 1.403 6.039 16.266 1 98.88 241 ALA A N 1
ATOM 1903 C CA . ALA A 1 241 ? 2.818 6.062 15.906 1 98.88 241 ALA A CA 1
ATOM 1904 C C . ALA A 1 241 ? 3.559 4.871 16.5 1 98.88 241 ALA A C 1
ATOM 1906 O O . ALA A 1 241 ? 3.312 4.492 17.656 1 98.88 241 ALA A O 1
ATOM 1907 N N . ASP A 1 242 ? 4.414 4.246 15.727 1 98.69 242 ASP A N 1
ATOM 1908 C CA . ASP A 1 242 ? 5.281 3.186 16.234 1 98.69 242 ASP A CA 1
ATOM 1909 C C . ASP A 1 242 ? 6.414 3.756 17.078 1 98.69 242 ASP A C 1
ATOM 1911 O O . ASP A 1 242 ? 6.809 3.16 18.078 1 98.69 242 ASP A O 1
ATOM 1915 N N . TYR A 1 243 ? 6.949 4.938 16.625 1 98.81 243 TYR A N 1
ATOM 1916 C CA . TYR A 1 243 ? 8.047 5.621 17.312 1 98.81 243 TYR A CA 1
ATOM 1917 C C . TYR A 1 243 ? 7.867 7.133 17.25 1 98.81 243 TYR A C 1
ATOM 1919 O O . TYR A 1 243 ? 7.125 7.645 16.406 1 98.81 243 TYR A O 1
ATOM 1927 N N . VAL A 1 244 ? 8.461 7.758 18.172 1 98.88 244 VAL A N 1
ATOM 1928 C CA . VAL A 1 244 ? 8.516 9.219 18.219 1 98.88 244 VAL A CA 1
ATOM 1929 C C . VAL A 1 244 ? 9.953 9.672 18.453 1 98.88 244 VAL A C 1
ATOM 1931 O O . VAL A 1 244 ? 10.656 9.117 19.297 1 98.88 244 VAL A O 1
ATOM 1934 N N . ILE A 1 245 ? 10.406 10.617 17.688 1 98.88 245 ILE A N 1
ATOM 1935 C CA . ILE A 1 245 ? 11.75 11.172 17.844 1 98.88 245 ILE A CA 1
ATOM 1936 C C . ILE A 1 245 ? 11.656 12.672 18.125 1 98.88 245 ILE A C 1
ATOM 1938 O O . ILE A 1 245 ? 10.695 13.32 17.719 1 98.88 245 ILE A O 1
ATOM 1942 N N . ASN A 1 246 ? 12.688 13.18 18.75 1 98.5 246 ASN A N 1
ATOM 1943 C CA . ASN A 1 246 ? 12.703 14.617 19.016 1 98.5 246 ASN A CA 1
ATOM 1944 C C . ASN A 1 246 ? 12.992 15.414 17.734 1 98.5 246 ASN A C 1
ATOM 1946 O O . ASN A 1 246 ? 12.352 16.438 17.484 1 98.5 246 ASN A O 1
ATOM 1950 N N . ASN A 1 247 ? 13.977 15.047 17.047 1 98.38 247 ASN A N 1
ATOM 1951 C CA . ASN A 1 247 ? 14.359 15.625 15.758 1 98.38 247 ASN A CA 1
ATOM 1952 C C . ASN A 1 247 ? 15.039 14.594 14.859 1 98.38 247 ASN A C 1
ATOM 1954 O O . ASN A 1 247 ? 15.234 13.445 15.266 1 98.38 247 ASN A O 1
ATOM 1958 N N . LEU A 1 248 ? 15.391 14.945 13.602 1 98.75 248 LEU A N 1
ATOM 1959 C CA . LEU A 1 248 ? 15.797 13.984 12.578 1 98.75 248 LEU A CA 1
ATOM 1960 C C . LEU A 1 248 ? 17.188 13.43 12.875 1 98.75 248 LEU A C 1
ATOM 1962 O O . LEU A 1 248 ? 17.594 12.422 12.289 1 98.75 248 LEU A O 1
ATOM 1966 N N . SER A 1 249 ? 17.953 14.031 13.82 1 98.69 249 SER A N 1
ATOM 1967 C CA . SER A 1 249 ? 19.25 13.484 14.18 1 98.69 249 SER A CA 1
ATOM 1968 C C . SER A 1 249 ? 19.125 12.109 14.82 1 98.69 249 SER A C 1
ATOM 1970 O O . SER A 1 249 ? 20.094 11.359 14.891 1 98.69 249 SER A O 1
ATOM 1972 N N . GLU A 1 250 ? 17.938 11.766 15.258 1 98.81 250 GLU A N 1
ATOM 1973 C CA . GLU A 1 250 ? 17.719 10.508 15.953 1 98.81 250 GLU A CA 1
ATOM 1974 C C . GLU A 1 250 ? 17.266 9.406 14.992 1 98.81 250 GLU A C 1
ATOM 1976 O O . GLU A 1 250 ? 17.109 8.25 15.383 1 98.81 250 GLU A O 1
ATOM 1981 N N . LEU A 1 251 ? 17.047 9.727 13.719 1 98.81 251 LEU A N 1
ATOM 1982 C CA . LEU A 1 251 ? 16.406 8.805 12.789 1 98.81 251 LEU A CA 1
ATOM 1983 C C . LEU A 1 251 ? 17.312 7.637 12.445 1 98.81 251 LEU A C 1
ATOM 1985 O O . LEU A 1 251 ? 16.859 6.492 12.359 1 98.81 251 LEU A O 1
ATOM 1989 N N . ILE A 1 252 ? 18.625 7.895 12.258 1 98.56 252 ILE A N 1
ATOM 1990 C CA . ILE A 1 252 ? 19.547 6.84 11.859 1 98.56 252 ILE A CA 1
ATOM 1991 C C . ILE A 1 252 ? 19.656 5.805 12.977 1 98.56 252 ILE A C 1
ATOM 1993 O O . ILE A 1 252 ? 19.625 4.598 12.719 1 98.56 252 ILE A O 1
ATOM 1997 N N . ALA A 1 253 ? 19.766 6.301 14.188 1 98.12 253 ALA A N 1
ATOM 1998 C CA . ALA A 1 253 ? 19.812 5.387 15.328 1 98.12 253 ALA A CA 1
ATOM 1999 C C . ALA A 1 253 ? 18.531 4.555 15.414 1 98.12 253 ALA A C 1
ATOM 2001 O O . ALA A 1 253 ? 18.578 3.361 15.719 1 98.12 253 ALA A O 1
ATOM 2002 N N . LEU A 1 254 ? 17.406 5.188 15.172 1 98.25 254 LEU A N 1
ATOM 2003 C CA . LEU A 1 254 ? 16.125 4.473 15.195 1 98.25 254 LEU A CA 1
ATOM 2004 C C . LEU A 1 254 ? 16.109 3.369 14.141 1 98.25 254 LEU A C 1
ATOM 2006 O O . LEU A 1 254 ? 15.648 2.258 14.414 1 98.25 254 LEU A O 1
ATOM 2010 N N . ILE A 1 255 ? 16.594 3.656 12.883 1 98.19 255 ILE A N 1
ATOM 2011 C CA . ILE A 1 255 ? 16.625 2.688 11.797 1 98.19 255 ILE A CA 1
ATOM 2012 C C . ILE A 1 255 ? 17.453 1.477 12.203 1 98.19 255 ILE A C 1
ATOM 2014 O O . ILE A 1 255 ? 17.062 0.332 11.977 1 98.19 255 ILE A O 1
ATOM 2018 N N . GLN A 1 256 ? 18.562 1.724 12.859 1 96.12 256 GLN A N 1
ATOM 2019 C CA . GLN A 1 256 ? 19.406 0.636 13.328 1 96.12 256 GLN A CA 1
ATOM 2020 C C . GLN A 1 256 ? 18.688 -0.23 14.352 1 96.12 256 GLN A C 1
ATOM 2022 O O . GLN A 1 256 ? 18.812 -1.457 14.336 1 96.12 256 GLN A O 1
ATOM 2027 N N . GLU A 1 257 ? 17.969 0.432 15.188 1 95 257 GLU A N 1
ATOM 2028 C CA . GLU A 1 257 ? 17.203 -0.283 16.203 1 95 257 GLU A CA 1
ATOM 2029 C C . GLU A 1 257 ? 16.125 -1.152 15.57 1 95 257 GLU A C 1
ATOM 2031 O O . GLU A 1 257 ? 15.93 -2.303 15.969 1 95 257 GLU A O 1
ATOM 2036 N N . VAL A 1 258 ? 15.422 -0.609 14.617 1 94.31 258 VAL A N 1
ATOM 2037 C CA . VAL A 1 258 ? 14.328 -1.297 13.945 1 94.31 258 VAL A CA 1
ATOM 2038 C C . VAL A 1 258 ? 14.867 -2.51 13.188 1 94.31 258 VAL A C 1
ATOM 2040 O O . VAL A 1 258 ? 14.203 -3.551 13.117 1 94.31 258 VAL A O 1
ATOM 2043 N N . GLU A 1 259 ? 16.016 -2.391 12.547 1 93.19 259 GLU A N 1
ATOM 2044 C CA . GLU A 1 259 ? 16.578 -3.465 11.742 1 93.19 259 GLU A CA 1
ATOM 2045 C C . GLU A 1 259 ? 17.141 -4.578 12.617 1 93.19 259 GLU A C 1
ATOM 2047 O O . GLU A 1 259 ? 17.359 -5.695 12.148 1 93.19 259 GLU A O 1
ATOM 2052 N N . LEU A 1 260 ? 17.484 -4.309 13.891 1 84.25 260 LEU A N 1
ATOM 2053 C CA . LEU A 1 260 ? 18.016 -5.305 14.82 1 84.25 260 LEU A CA 1
ATOM 2054 C C . LEU A 1 260 ? 16.906 -6.215 15.336 1 84.25 260 LEU A C 1
ATOM 2056 O O . LEU A 1 260 ? 17.156 -7.344 15.75 1 84.25 260 LEU A O 1
ATOM 2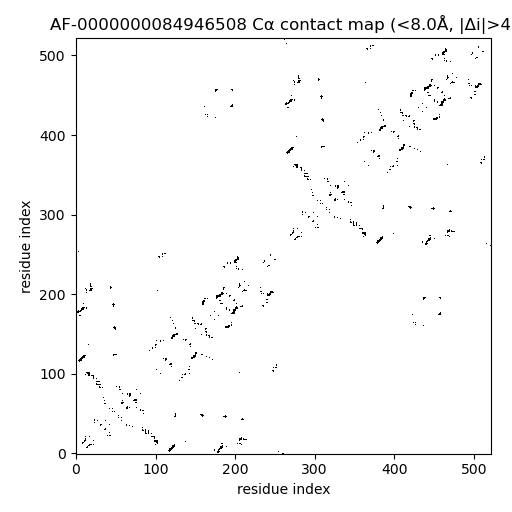060 N N . PHE A 1 261 ? 15.633 -5.844 15.211 1 70.75 261 PHE A N 1
ATOM 2061 C CA . PHE A 1 261 ? 14.539 -6.672 15.719 1 70.75 261 PHE A CA 1
ATOM 2062 C C . PHE A 1 261 ? 13.68 -7.195 14.578 1 70.75 261 PHE A C 1
ATOM 2064 O O . PHE A 1 261 ? 13.195 -8.328 14.633 1 70.75 261 PHE A O 1
ATOM 2071 N N . MET B 1 1 ? -13.586 -2.268 15.812 1 54.69 1 MET B N 1
ATOM 2072 C CA . MET B 1 1 ? -13.078 -3.352 14.977 1 54.69 1 MET B CA 1
ATOM 2073 C C . MET B 1 1 ? -13.062 -2.943 13.508 1 54.69 1 MET B C 1
ATOM 2075 O O . MET B 1 1 ? -13.984 -2.273 13.031 1 54.69 1 MET B O 1
ATOM 2079 N N . SER B 1 2 ? -11.914 -3.014 12.812 1 73.31 2 SER B N 1
ATOM 2080 C CA . SER B 1 2 ? -11.844 -2.479 11.461 1 73.31 2 SER B CA 1
ATOM 2081 C C . SER B 1 2 ? -12.672 -3.322 10.492 1 73.31 2 SER B C 1
ATOM 2083 O O . SER B 1 2 ? -12.797 -4.535 10.672 1 73.31 2 SER B O 1
ATOM 2085 N N . ARG B 1 3 ? -13.617 -2.691 9.812 1 92.38 3 ARG B N 1
ATOM 2086 C CA . ARG B 1 3 ? -14.477 -3.314 8.812 1 92.38 3 ARG B CA 1
ATOM 2087 C C . ARG B 1 3 ? -13.711 -3.584 7.523 1 92.38 3 ARG B C 1
ATOM 2089 O O . ARG B 1 3 ? -13 -2.709 7.023 1 92.38 3 ARG B O 1
ATOM 2096 N N . ILE B 1 4 ? -13.82 -4.895 7.086 1 98.31 4 ILE B N 1
ATOM 2097 C CA . ILE B 1 4 ? -13.195 -5.238 5.812 1 98.31 4 ILE B CA 1
ATOM 2098 C C . ILE B 1 4 ? -13.875 -4.469 4.68 1 98.31 4 ILE B C 1
ATOM 2100 O O . ILE B 1 4 ? -15.102 -4.461 4.574 1 98.31 4 ILE B O 1
ATOM 2104 N N . GLU B 1 5 ? -13.086 -3.822 3.891 1 98.62 5 GLU B N 1
ATOM 2105 C CA . GLU B 1 5 ? -13.609 -2.971 2.826 1 98.62 5 GLU B CA 1
ATOM 2106 C C . GLU B 1 5 ? -13.492 -3.652 1.467 1 98.62 5 GLU B C 1
ATOM 2108 O O . GLU B 1 5 ? -14.258 -3.357 0.549 1 98.62 5 GLU B O 1
ATOM 2113 N N . ALA B 1 6 ? -12.523 -4.59 1.299 1 98.88 6 ALA B N 1
ATOM 2114 C CA . ALA B 1 6 ? -12.297 -5.211 -0.003 1 98.88 6 ALA B CA 1
ATOM 2115 C C . ALA B 1 6 ? -11.664 -6.59 0.148 1 98.88 6 ALA B C 1
ATOM 2117 O O . ALA B 1 6 ? -10.945 -6.844 1.114 1 98.88 6 ALA B O 1
ATOM 2118 N N . VAL B 1 7 ? -11.953 -7.441 -0.748 1 98.94 7 VAL B N 1
ATOM 2119 C CA . VAL B 1 7 ? -11.258 -8.703 -0.964 1 98.94 7 VAL B CA 1
ATOM 2120 C C . VAL B 1 7 ? -10.617 -8.711 -2.352 1 98.94 7 VAL B C 1
ATOM 2122 O O . VAL B 1 7 ? -11.273 -8.398 -3.346 1 98.94 7 VAL B O 1
ATOM 2125 N N . ILE B 1 8 ? -9.344 -8.984 -2.426 1 98.94 8 ILE B N 1
ATOM 2126 C CA . ILE B 1 8 ? -8.602 -9.055 -3.678 1 98.94 8 ILE B CA 1
ATOM 2127 C C . ILE B 1 8 ? -8.258 -10.508 -3.998 1 98.94 8 ILE B C 1
ATOM 2129 O O . ILE B 1 8 ? -7.504 -11.148 -3.266 1 98.94 8 ILE B O 1
ATOM 2133 N N . PHE B 1 9 ? -8.773 -11 -5.09 1 98.94 9 PHE B N 1
ATOM 2134 C CA . PHE B 1 9 ? -8.625 -12.406 -5.441 1 98.94 9 PHE B CA 1
ATOM 2135 C C . PHE B 1 9 ? -7.551 -12.586 -6.504 1 98.94 9 PHE B C 1
ATOM 2137 O O . PHE B 1 9 ? -7.367 -11.727 -7.367 1 98.94 9 PHE B O 1
ATOM 2144 N N . ASP B 1 10 ? -6.859 -13.703 -6.418 1 98.69 10 ASP B N 1
ATOM 2145 C CA . ASP B 1 10 ? -6.188 -14.234 -7.598 1 98.69 10 ASP B CA 1
ATOM 2146 C C . ASP B 1 10 ? -7.191 -14.859 -8.562 1 98.69 10 ASP B C 1
ATOM 2148 O O . ASP B 1 10 ? -8.383 -14.961 -8.25 1 98.69 10 ASP B O 1
ATOM 2152 N N . TRP B 1 11 ? -6.75 -15.266 -9.75 1 98.06 11 TRP B N 1
ATOM 2153 C CA . TRP B 1 11 ? -7.613 -15.852 -10.773 1 98.06 11 TRP B CA 1
ATOM 2154 C C . TRP B 1 11 ? -7.398 -17.359 -10.883 1 98.06 11 TRP B C 1
ATOM 2156 O O . TRP B 1 11 ? -8.008 -18.125 -10.141 1 98.06 11 TRP B O 1
ATOM 2166 N N . ALA B 1 12 ? -6.402 -17.797 -11.625 1 96.56 12 ALA B N 1
ATOM 2167 C CA . ALA B 1 12 ? -6.188 -19.219 -11.844 1 96.56 12 ALA B CA 1
ATOM 2168 C C . ALA B 1 12 ? -5.836 -19.922 -10.539 1 96.56 12 ALA B C 1
ATOM 2170 O O . ALA B 1 12 ? -4.895 -19.531 -9.844 1 96.56 12 ALA B O 1
ATOM 2171 N N . GLY B 1 13 ? -6.672 -20.891 -10.227 1 97.62 13 GLY B N 1
ATOM 2172 C CA . GLY B 1 13 ? -6.445 -21.656 -9.016 1 97.62 13 GLY B CA 1
ATOM 2173 C C . GLY B 1 13 ? -7.176 -21.094 -7.809 1 97.62 13 GLY B C 1
ATOM 2174 O O . GLY B 1 13 ? -7.27 -21.75 -6.77 1 97.62 13 GLY B O 1
ATOM 2175 N N . THR B 1 14 ? -7.703 -19.891 -7.965 1 98.62 14 THR B N 1
ATOM 2176 C CA . THR B 1 14 ? -8.414 -19.234 -6.875 1 98.62 14 THR B CA 1
ATOM 2177 C C . THR B 1 14 ? -9.875 -18.984 -7.25 1 98.62 14 THR B C 1
ATOM 2179 O O . THR B 1 14 ? -10.781 -19.516 -6.605 1 98.62 14 THR B O 1
ATOM 2182 N N . THR B 1 15 ? -10.109 -18.266 -8.375 1 98.69 15 THR B N 1
ATOM 2183 C CA . THR B 1 15 ? -11.492 -17.984 -8.766 1 98.69 15 THR B CA 1
ATOM 2184 C C . THR B 1 15 ? -11.875 -18.781 -10.008 1 98.69 15 THR B C 1
ATOM 2186 O O . THR B 1 15 ? -13.047 -19.094 -10.211 1 98.69 15 THR B O 1
ATOM 2189 N N . VAL B 1 16 ? -10.867 -19.078 -10.836 1 98.06 16 VAL B N 1
ATOM 2190 C CA . VAL B 1 16 ? -11.109 -19.875 -12.031 1 98.06 16 VAL B CA 1
ATOM 2191 C C . VAL B 1 16 ? -10.047 -20.953 -12.156 1 98.06 16 VAL B C 1
ATOM 2193 O O . VAL B 1 16 ? -9.031 -20.922 -11.461 1 98.06 16 VAL B O 1
ATOM 2196 N N . ASP B 1 17 ? -10.297 -21.938 -13.023 1 97.38 17 ASP B N 1
ATOM 2197 C CA . ASP B 1 17 ? -9.305 -22.938 -13.398 1 97.38 17 ASP B CA 1
ATOM 2198 C C . ASP B 1 17 ? -8.875 -23.766 -12.195 1 97.38 17 ASP B C 1
ATOM 2200 O O . ASP B 1 17 ? -7.711 -23.734 -11.789 1 97.38 17 ASP B O 1
ATOM 2204 N N . TYR B 1 18 ? -9.828 -24.625 -11.727 1 97.31 18 TYR B N 1
ATOM 2205 C CA . TYR B 1 18 ? -9.555 -25.531 -10.609 1 97.31 18 TYR B CA 1
ATOM 2206 C C . TYR B 1 18 ? -8.273 -26.312 -10.852 1 97.31 18 TYR B C 1
ATOM 2208 O O . TYR B 1 18 ? -8.172 -27.078 -11.812 1 97.31 18 TYR B O 1
ATOM 2216 N N . GLY B 1 19 ? -7.238 -26.016 -9.969 1 95.44 19 GLY B N 1
ATOM 2217 C CA . GLY B 1 19 ? -5.969 -26.719 -10.07 1 95.44 19 GLY B CA 1
ATOM 2218 C C . GLY B 1 19 ? -4.914 -25.953 -10.836 1 95.44 19 GLY B C 1
ATOM 2219 O O . GLY B 1 19 ? -3.766 -26.391 -10.938 1 95.44 19 GLY B O 1
ATOM 2220 N N . CYS B 1 20 ? -5.34 -24.812 -11.461 1 95.88 20 CYS B N 1
ATOM 2221 C CA . CYS B 1 20 ? -4.41 -23.953 -12.172 1 95.88 20 CYS B CA 1
ATOM 2222 C C . CYS B 1 20 ? -3.725 -24.688 -13.305 1 95.88 20 CYS B C 1
ATOM 2224 O O . CYS B 1 20 ? -2.496 -24.703 -13.398 1 95.88 20 CYS B O 1
ATOM 2226 N N . PHE B 1 21 ? -4.445 -25.281 -14.18 1 95 21 PHE B N 1
ATOM 2227 C CA . PHE B 1 21 ? -3.891 -26.203 -15.164 1 95 21 PHE B CA 1
ATOM 2228 C C . PHE B 1 21 ? -3.523 -25.469 -16.453 1 95 21 PHE B C 1
ATOM 2230 O O . PHE B 1 21 ? -2.584 -25.859 -17.141 1 95 21 PHE B O 1
ATOM 2237 N N . ALA B 1 22 ? -4.242 -24.391 -16.766 1 94.88 22 ALA B N 1
ATOM 2238 C CA . ALA B 1 22 ? -3.953 -23.672 -18 1 94.88 22 ALA B CA 1
ATOM 2239 C C . ALA B 1 22 ? -2.484 -23.25 -18.062 1 94.88 22 ALA B C 1
ATOM 2241 O O . ALA B 1 22 ? -1.767 -23.641 -18.984 1 94.88 22 ALA B O 1
ATOM 2242 N N . PRO B 1 23 ? -2.016 -22.531 -17.031 1 95.81 23 PRO B N 1
ATOM 2243 C CA . PRO B 1 23 ? -0.606 -22.141 -17.094 1 95.81 23 PRO B CA 1
ATOM 2244 C C . PRO B 1 23 ? 0.347 -23.328 -16.969 1 95.81 23 PRO B C 1
ATOM 2246 O O . PRO B 1 23 ? 1.413 -23.344 -17.578 1 95.81 23 PRO B O 1
ATOM 2249 N N . VAL B 1 24 ? 0.008 -24.344 -16.219 1 96.25 24 VAL B N 1
ATOM 2250 C CA . VAL B 1 24 ? 0.872 -25.5 -16.047 1 96.25 24 VAL B CA 1
ATOM 2251 C C . VAL B 1 24 ? 1.092 -26.188 -17.391 1 96.25 24 VAL B C 1
ATOM 2253 O O . VAL B 1 24 ? 2.23 -26.469 -17.766 1 96.25 24 VAL B O 1
ATOM 2256 N N . GLN B 1 25 ? 0.011 -26.438 -18.078 1 96 25 GLN B N 1
ATOM 2257 C CA . GLN B 1 25 ? 0.106 -27.094 -19.375 1 96 25 GLN B CA 1
ATOM 2258 C C . GLN B 1 25 ? 0.908 -26.25 -20.359 1 96 25 GLN B C 1
ATOM 2260 O O . GLN B 1 25 ? 1.692 -26.797 -21.156 1 96 25 GLN B O 1
ATOM 2265 N N . ALA B 1 26 ? 0.665 -24.984 -20.297 1 96.94 26 ALA B N 1
ATOM 2266 C CA . ALA B 1 26 ? 1.38 -24.078 -21.203 1 96.94 26 ALA B CA 1
ATOM 2267 C C . ALA B 1 26 ? 2.883 -24.125 -20.953 1 96.94 26 ALA B C 1
ATOM 2269 O O . ALA B 1 26 ? 3.68 -24.172 -21.891 1 96.94 26 ALA B O 1
ATOM 2270 N N . PHE B 1 27 ? 3.264 -24.094 -19.656 1 97.5 27 PHE B N 1
ATOM 2271 C CA . PHE B 1 27 ? 4.676 -24.203 -19.312 1 97.5 27 PHE B CA 1
ATOM 2272 C C . PHE B 1 27 ? 5.234 -25.547 -19.766 1 97.5 27 PHE B C 1
ATOM 2274 O O . PHE B 1 27 ? 6.332 -25.609 -20.328 1 97.5 27 PHE B O 1
ATOM 2281 N N . LYS B 1 28 ? 4.5 -26.625 -19.516 1 97.44 28 LYS B N 1
ATOM 2282 C CA . LYS B 1 28 ? 4.934 -27.969 -19.922 1 97.44 28 LYS B CA 1
ATOM 2283 C C . LYS B 1 28 ? 5.195 -28.031 -21.422 1 97.44 28 LYS B C 1
ATOM 2285 O O . LYS B 1 28 ? 6.254 -28.484 -21.859 1 97.44 28 LYS B O 1
ATOM 2290 N N . ASP B 1 29 ? 4.273 -27.547 -22.188 1 97.38 29 ASP B N 1
ATOM 2291 C CA . ASP B 1 29 ? 4.395 -27.547 -23.656 1 97.38 29 ASP B CA 1
ATOM 2292 C C . ASP B 1 29 ? 5.586 -26.719 -24.109 1 97.38 29 ASP B C 1
ATOM 2294 O O . ASP B 1 29 ? 6.344 -27.125 -24.984 1 97.38 29 ASP B O 1
ATOM 2298 N N . ALA B 1 30 ? 5.738 -25.516 -23.531 1 97.88 30 ALA B N 1
ATOM 2299 C CA . ALA B 1 30 ? 6.812 -24.609 -23.906 1 97.88 30 ALA B CA 1
ATOM 2300 C C . ALA B 1 30 ? 8.18 -25.234 -23.656 1 97.88 30 ALA B C 1
ATOM 2302 O O . ALA B 1 30 ? 9.047 -25.219 -24.531 1 97.88 30 ALA B O 1
ATOM 2303 N N . PHE B 1 31 ? 8.359 -25.797 -22.469 1 98.06 31 PHE B N 1
ATOM 2304 C CA . PHE B 1 31 ? 9.641 -26.391 -22.109 1 98.06 31 PHE B CA 1
ATOM 2305 C C . PHE B 1 31 ? 9.898 -27.641 -22.938 1 98.06 31 PHE B C 1
ATOM 2307 O O . PHE B 1 31 ? 11.023 -27.875 -23.391 1 98.06 31 PHE B O 1
ATOM 2314 N N . ASN B 1 32 ? 8.875 -28.453 -23.172 1 97.69 32 ASN B N 1
ATOM 2315 C CA . ASN B 1 32 ? 9.016 -29.625 -24.016 1 97.69 32 ASN B CA 1
ATOM 2316 C C . ASN B 1 32 ? 9.453 -29.25 -25.422 1 97.69 32 ASN B C 1
ATOM 2318 O O . ASN B 1 32 ? 10.328 -29.906 -26 1 97.69 32 ASN B O 1
ATOM 2322 N N . ASN B 1 33 ? 8.828 -28.219 -25.953 1 96.75 33 ASN B N 1
ATOM 2323 C CA . ASN B 1 33 ? 9.18 -27.75 -27.297 1 96.75 33 ASN B CA 1
ATOM 2324 C C . ASN B 1 33 ? 10.625 -27.281 -27.359 1 96.75 33 ASN B C 1
ATOM 2326 O O . ASN B 1 33 ? 11.258 -27.344 -28.406 1 96.75 33 ASN B O 1
ATOM 2330 N N . TYR B 1 34 ? 11.055 -26.781 -26.234 1 95.88 34 TYR B N 1
ATOM 2331 C CA . TYR B 1 34 ? 12.43 -26.312 -26.172 1 95.88 34 TYR B CA 1
ATOM 2332 C C . TYR B 1 34 ? 13.383 -27.453 -25.828 1 95.88 34 TYR B C 1
ATOM 2334 O O . TYR B 1 34 ? 14.586 -27.234 -25.641 1 95.88 34 TYR B O 1
ATOM 2342 N N . GLY B 1 35 ? 12.797 -28.703 -25.625 1 95.06 35 GLY B N 1
ATOM 2343 C CA . GLY B 1 35 ? 13.594 -29.891 -25.438 1 95.06 35 GLY B CA 1
ATOM 2344 C C . GLY B 1 35 ? 13.852 -30.203 -23.969 1 95.06 35 GLY B C 1
ATOM 2345 O O . GLY B 1 35 ? 14.797 -30.922 -23.641 1 95.06 35 GLY B O 1
ATOM 2346 N N . LEU B 1 36 ? 13.18 -29.609 -23.094 1 97.31 36 LEU B N 1
ATOM 2347 C CA . LEU B 1 36 ? 13.273 -29.859 -21.672 1 97.31 36 LEU B CA 1
ATOM 2348 C C . LEU B 1 36 ? 11.984 -30.5 -21.141 1 97.31 36 LEU B C 1
ATOM 2350 O O . LEU B 1 36 ? 10.898 -30.219 -21.656 1 97.31 36 LEU B O 1
ATOM 2354 N N . GLU B 1 37 ? 12.023 -31.375 -20.156 1 97 37 GLU B N 1
ATOM 2355 C CA . GLU B 1 37 ? 10.859 -32.094 -19.656 1 97 37 GLU B CA 1
ATOM 2356 C C . GLU B 1 37 ? 10.68 -31.875 -18.156 1 97 37 GLU B C 1
ATOM 2358 O O . GLU B 1 37 ? 10.93 -32.781 -17.359 1 97 37 GLU B O 1
ATOM 2363 N N . PRO B 1 38 ? 10.148 -30.781 -17.812 1 97.69 38 PRO B N 1
ATOM 2364 C CA . PRO B 1 38 ? 9.914 -30.531 -16.391 1 97.69 38 PRO B CA 1
ATOM 2365 C C . PRO B 1 38 ? 8.75 -31.344 -15.836 1 97.69 38 PRO B C 1
ATOM 2367 O O . PRO B 1 38 ? 7.828 -31.703 -16.578 1 97.69 38 PRO B O 1
ATOM 2370 N N . THR B 1 39 ? 8.812 -31.656 -14.578 1 96.25 39 THR B N 1
ATOM 2371 C CA . THR B 1 39 ? 7.676 -32.219 -13.875 1 96.25 39 THR B CA 1
ATOM 2372 C C . THR B 1 39 ? 6.664 -31.156 -13.5 1 96.25 39 THR B C 1
ATOM 2374 O O . THR B 1 39 ? 6.992 -29.969 -13.5 1 96.25 39 THR B O 1
ATOM 2377 N N . ASN B 1 40 ? 5.453 -31.594 -13.148 1 95.19 40 ASN B N 1
ATOM 2378 C CA . ASN B 1 40 ? 4.441 -30.641 -12.695 1 95.19 40 ASN B CA 1
ATOM 2379 C C . ASN B 1 40 ? 4.879 -29.922 -11.43 1 95.19 40 ASN B C 1
ATOM 2381 O O . ASN B 1 40 ? 4.609 -28.719 -11.258 1 95.19 40 ASN B O 1
ATOM 2385 N N . ASP B 1 41 ? 5.551 -30.594 -10.594 1 94.25 41 ASP B N 1
ATOM 2386 C CA . ASP B 1 41 ? 6.02 -30 -9.344 1 94.25 41 ASP B CA 1
ATOM 2387 C C . ASP B 1 41 ? 7.02 -28.875 -9.617 1 94.25 41 ASP B C 1
ATOM 2389 O O . ASP B 1 41 ? 6.949 -27.812 -9 1 94.25 41 ASP B O 1
ATOM 2393 N N . GLN B 1 42 ? 7.938 -29.125 -10.539 1 95.56 42 GLN B N 1
ATOM 2394 C CA . GLN B 1 42 ? 8.922 -28.109 -10.914 1 95.56 42 GLN B CA 1
ATOM 2395 C C . GLN B 1 42 ? 8.242 -26.891 -11.531 1 95.56 42 GLN B C 1
ATOM 2397 O O . GLN B 1 42 ? 8.672 -25.75 -11.297 1 95.56 42 GLN B O 1
ATOM 2402 N N . ILE B 1 43 ? 7.215 -27.125 -12.289 1 96.88 43 ILE B N 1
ATOM 2403 C CA . ILE B 1 43 ? 6.469 -26.047 -12.93 1 96.88 43 ILE B CA 1
ATOM 2404 C C . ILE B 1 43 ? 5.727 -25.234 -11.875 1 96.88 43 ILE B C 1
ATOM 2406 O O . ILE B 1 43 ? 5.688 -24.016 -11.938 1 96.88 43 ILE B O 1
ATOM 2410 N N . ARG B 1 44 ? 5.176 -25.875 -10.875 1 95.44 44 ARG B N 1
ATOM 2411 C CA . ARG B 1 44 ? 4.281 -25.234 -9.914 1 95.44 44 ARG B CA 1
ATOM 2412 C C . ARG B 1 44 ? 5.07 -24.469 -8.867 1 95.44 44 ARG B C 1
ATOM 2414 O O . ARG B 1 44 ? 4.539 -23.547 -8.242 1 95.44 44 ARG B O 1
ATOM 2421 N N . GLU B 1 45 ? 6.293 -24.828 -8.68 1 92.31 45 GLU B N 1
ATOM 2422 C CA . GLU B 1 45 ? 7.105 -24.219 -7.633 1 92.31 45 GLU B CA 1
ATOM 2423 C C . GLU B 1 45 ? 7.141 -22.703 -7.773 1 92.31 45 GLU B C 1
ATOM 2425 O O . GLU B 1 45 ? 6.898 -21.969 -6.809 1 92.31 45 GLU B O 1
ATOM 2430 N N . PRO B 1 46 ? 7.34 -22.188 -8.93 1 93.88 46 PRO B N 1
ATOM 2431 C CA . PRO B 1 46 ? 7.41 -20.719 -9.07 1 93.88 46 PRO B CA 1
ATOM 2432 C C . PRO B 1 46 ? 6.086 -20.109 -9.508 1 93.88 46 PRO B C 1
ATOM 2434 O O . PRO B 1 46 ? 6.051 -18.969 -9.961 1 93.88 46 PRO B O 1
ATOM 2437 N N . MET B 1 47 ? 4.992 -20.891 -9.414 1 94.62 47 MET B N 1
ATOM 2438 C CA . MET B 1 47 ? 3.693 -20.391 -9.875 1 94.62 47 MET B CA 1
ATOM 2439 C C . MET B 1 47 ? 3.297 -19.125 -9.133 1 94.62 47 MET B C 1
ATOM 2441 O O . MET B 1 47 ? 3.48 -19.031 -7.914 1 94.62 47 MET B O 1
ATOM 2445 N N . GLY B 1 48 ? 2.67 -18.172 -9.844 1 90.88 48 GLY B N 1
ATOM 2446 C CA . GLY B 1 48 ? 2.256 -16.906 -9.281 1 90.88 48 GLY B CA 1
ATOM 2447 C C . GLY B 1 48 ? 3.213 -15.766 -9.602 1 90.88 48 GLY B C 1
ATOM 2448 O O . GLY B 1 48 ? 2.859 -14.594 -9.477 1 90.88 48 GLY B O 1
ATOM 2449 N N . MET B 1 49 ? 4.422 -16.078 -10 1 90.31 49 MET B N 1
ATOM 2450 C CA . MET B 1 49 ? 5.418 -15.094 -10.406 1 90.31 49 MET B CA 1
ATOM 2451 C C . MET B 1 49 ? 5.117 -14.562 -11.805 1 90.31 49 MET B C 1
ATOM 2453 O O . MET B 1 49 ? 4.285 -15.117 -12.516 1 90.31 49 MET B O 1
ATOM 2457 N N . LEU B 1 50 ? 5.883 -13.531 -12.125 1 92.06 50 LEU B N 1
ATOM 2458 C CA . LEU B 1 50 ? 5.895 -13.156 -13.531 1 92.06 50 LEU B CA 1
ATOM 2459 C C . LEU B 1 50 ? 6.359 -14.312 -14.406 1 92.06 50 LEU B C 1
ATOM 2461 O O . LEU B 1 50 ? 7.277 -15.047 -14.031 1 92.06 50 LEU B O 1
ATOM 2465 N N . LYS B 1 51 ? 5.754 -14.336 -15.547 1 94.38 51 LYS B N 1
ATOM 2466 C CA . LYS B 1 51 ? 5.984 -15.508 -16.391 1 94.38 51 LYS B CA 1
ATOM 2467 C C . LYS B 1 51 ? 7.449 -15.602 -16.812 1 94.38 51 LYS B C 1
ATOM 2469 O O . LYS B 1 51 ? 8.031 -16.688 -16.828 1 94.38 51 LYS B O 1
ATOM 2474 N N . ILE B 1 52 ? 8.055 -14.477 -17.078 1 93.62 52 ILE B N 1
ATOM 2475 C CA . ILE B 1 52 ? 9.461 -14.484 -17.469 1 93.62 52 ILE B CA 1
ATOM 2476 C C . ILE B 1 52 ? 10.328 -14.922 -16.281 1 93.62 52 ILE B C 1
ATOM 2478 O O . ILE B 1 52 ? 11.297 -15.664 -16.469 1 93.62 52 ILE B O 1
ATOM 2482 N N . ASP B 1 53 ? 9.969 -14.477 -15.133 1 94.31 53 ASP B N 1
ATOM 2483 C CA . ASP B 1 53 ? 10.688 -14.875 -13.922 1 94.31 53 ASP B CA 1
ATOM 2484 C C . ASP B 1 53 ? 10.461 -16.359 -13.609 1 94.31 53 ASP B C 1
ATOM 2486 O O . ASP B 1 53 ? 11.352 -17.031 -13.109 1 94.31 53 ASP B O 1
ATOM 2490 N N . HIS B 1 54 ? 9.266 -16.781 -13.844 1 96.06 54 HIS B N 1
ATOM 2491 C CA . HIS B 1 54 ? 8.922 -18.203 -13.695 1 96.06 54 HIS B CA 1
ATOM 2492 C C . HIS B 1 54 ? 9.836 -19.078 -14.539 1 96.06 54 HIS B C 1
ATOM 2494 O O . HIS B 1 54 ? 10.438 -20.031 -14.031 1 96.06 54 HIS B O 1
ATOM 2500 N N . ILE B 1 55 ? 10.047 -18.703 -15.789 1 97.56 55 ILE B N 1
ATOM 2501 C CA . ILE B 1 55 ? 10.883 -19.438 -16.734 1 97.56 55 ILE B CA 1
ATOM 2502 C C . ILE B 1 55 ? 12.336 -19.422 -16.266 1 97.56 55 ILE B C 1
ATOM 2504 O O . ILE B 1 55 ? 12.992 -20.453 -16.234 1 97.56 55 ILE B O 1
ATOM 2508 N N . LYS B 1 56 ? 12.75 -18.234 -15.898 1 97.62 56 LYS B N 1
ATOM 2509 C CA . LYS B 1 56 ? 14.125 -18.094 -15.406 1 97.62 56 LYS B CA 1
ATOM 2510 C C . LYS B 1 56 ? 14.359 -18.984 -14.188 1 97.62 56 LYS B C 1
ATOM 2512 O O . LYS B 1 56 ? 15.359 -19.688 -14.117 1 97.62 56 LYS B O 1
ATOM 2517 N N . THR B 1 57 ? 13.414 -18.953 -13.281 1 96.94 57 THR B N 1
ATOM 2518 C CA . THR B 1 57 ? 13.516 -19.75 -12.055 1 96.94 57 THR B CA 1
ATOM 2519 C C . THR B 1 57 ? 13.586 -21.234 -12.375 1 96.94 57 THR B C 1
ATOM 2521 O O . THR B 1 57 ? 14.391 -21.969 -11.781 1 96.94 57 THR B O 1
ATOM 2524 N N . MET B 1 58 ? 12.805 -21.703 -13.312 1 97.69 58 MET B N 1
ATOM 2525 C CA . MET B 1 58 ? 12.805 -23.109 -13.711 1 97.69 58 MET B CA 1
ATOM 2526 C C . MET B 1 58 ? 14.141 -23.5 -14.328 1 97.69 58 MET B C 1
ATOM 2528 O O . MET B 1 58 ? 14.703 -24.547 -14 1 97.69 58 MET B O 1
ATOM 2532 N N . LEU B 1 59 ? 14.688 -22.609 -15.18 1 98.06 59 LEU B N 1
ATOM 2533 C CA . LEU B 1 59 ? 15.953 -22.906 -15.844 1 98.06 59 LEU B CA 1
ATOM 2534 C C . LEU B 1 59 ? 17.094 -22.938 -14.844 1 98.06 59 LEU B C 1
ATOM 2536 O O . LEU B 1 59 ? 18.141 -23.562 -15.094 1 98.06 59 LEU B O 1
ATOM 2540 N N . GLU B 1 60 ? 16.891 -22.266 -13.758 1 98.12 60 GLU B N 1
ATOM 2541 C CA . GLU B 1 60 ? 17.922 -22.219 -12.719 1 98.12 60 GLU B CA 1
ATOM 2542 C C . GLU B 1 60 ? 17.859 -23.453 -11.828 1 98.12 60 GLU B C 1
ATOM 2544 O O . GLU B 1 60 ? 18.797 -23.734 -11.078 1 98.12 60 GLU B O 1
ATOM 2549 N N . MET B 1 61 ? 16.719 -24.188 -11.828 1 97.31 61 MET B N 1
ATOM 2550 C CA . MET B 1 61 ? 16.625 -25.438 -11.062 1 97.31 61 MET B CA 1
ATOM 2551 C C . MET B 1 61 ? 17.719 -26.406 -11.484 1 97.31 61 MET B C 1
ATOM 2553 O O . MET B 1 61 ? 17.984 -26.578 -12.672 1 97.31 61 MET B O 1
ATOM 2557 N N . PRO B 1 62 ? 18.328 -27.062 -10.555 1 96.88 62 PRO B N 1
ATOM 2558 C CA . PRO B 1 62 ? 19.469 -27.922 -10.875 1 96.88 62 PRO B CA 1
ATOM 2559 C C . PRO B 1 62 ? 19.156 -28.953 -11.969 1 96.88 62 PRO B C 1
ATOM 2561 O O . PRO B 1 62 ? 19.906 -29.062 -12.938 1 96.88 62 PRO B O 1
ATOM 2564 N N . VAL B 1 63 ? 18.047 -29.625 -11.859 1 96.25 63 VAL B N 1
ATOM 2565 C CA . VAL B 1 63 ? 17.703 -30.703 -12.789 1 96.25 63 VAL B CA 1
ATOM 2566 C C . VAL B 1 63 ? 17.484 -30.125 -14.188 1 96.25 63 VAL B C 1
ATOM 2568 O O . VAL B 1 63 ? 18 -30.656 -15.172 1 96.25 63 VAL B O 1
ATOM 2571 N N . LEU B 1 64 ? 16.812 -29.031 -14.328 1 97.62 64 LEU B N 1
ATOM 2572 C CA . LEU B 1 64 ? 16.516 -28.438 -15.625 1 97.62 64 LEU B CA 1
ATOM 2573 C C . LEU B 1 64 ? 17.734 -27.719 -16.203 1 97.62 64 LEU B C 1
ATOM 2575 O O . LEU B 1 64 ? 17.938 -27.703 -17.422 1 97.62 64 LEU B O 1
ATOM 2579 N N . ASN B 1 65 ? 18.484 -27.078 -15.305 1 97.69 65 ASN B N 1
ATOM 2580 C CA . ASN B 1 65 ? 19.719 -26.422 -15.742 1 97.69 65 ASN B CA 1
ATOM 2581 C C . ASN B 1 65 ? 20.688 -27.422 -16.359 1 97.69 65 ASN B C 1
ATOM 2583 O O . ASN B 1 65 ? 21.281 -27.156 -17.422 1 97.69 65 ASN B O 1
ATOM 2587 N N . GLU B 1 66 ? 20.828 -28.609 -15.711 1 97.56 66 GLU B N 1
ATOM 2588 C CA . GLU B 1 66 ? 21.703 -29.656 -16.219 1 97.56 66 GLU B CA 1
ATOM 2589 C C . GLU B 1 66 ? 21.188 -30.219 -17.547 1 97.56 66 GLU B C 1
ATOM 2591 O O . GLU B 1 66 ? 21.969 -30.484 -18.453 1 97.56 66 GLU B O 1
ATOM 2596 N N . ALA B 1 67 ? 19.891 -30.422 -17.578 1 97.25 67 ALA B N 1
ATOM 2597 C CA . ALA B 1 67 ? 19.281 -30.906 -18.812 1 97.25 67 ALA B CA 1
ATOM 2598 C C . ALA B 1 67 ? 19.516 -29.922 -19.969 1 97.25 67 ALA B C 1
ATOM 2600 O O . ALA B 1 67 ? 19.766 -30.344 -21.094 1 97.25 67 ALA B O 1
ATOM 2601 N N . PHE B 1 68 ? 19.438 -28.641 -19.719 1 97.94 68 PHE B N 1
ATOM 2602 C CA . PHE B 1 68 ? 19.688 -27.625 -20.734 1 97.94 68 PHE B CA 1
ATOM 2603 C C . PHE B 1 68 ? 21.109 -27.703 -21.234 1 97.94 68 PHE B C 1
ATOM 2605 O O . PHE B 1 68 ? 21.344 -27.719 -22.453 1 97.94 68 PHE B O 1
ATOM 2612 N N . LYS B 1 69 ? 22.031 -27.75 -20.281 1 97.56 69 LYS B N 1
ATOM 2613 C CA . LYS B 1 69 ? 23.438 -27.812 -20.641 1 97.56 69 LYS B CA 1
ATOM 2614 C C . LYS B 1 69 ? 23.75 -29.062 -21.469 1 97.56 69 LYS B C 1
ATOM 2616 O O . LYS B 1 69 ? 24.547 -29.016 -22.406 1 97.56 69 LYS B O 1
ATOM 2621 N N . ALA B 1 70 ? 23.203 -30.125 -21.078 1 97.12 70 ALA B N 1
ATOM 2622 C CA . ALA B 1 70 ? 23.406 -31.375 -21.797 1 97.12 70 ALA B CA 1
ATOM 2623 C C . ALA B 1 70 ? 22.906 -31.281 -23.234 1 97.12 70 ALA B C 1
ATOM 2625 O O . ALA B 1 70 ? 23.5 -31.859 -24.141 1 97.12 70 ALA B O 1
ATOM 2626 N N . ARG B 1 71 ? 21.828 -30.594 -23.406 1 96.25 71 ARG B N 1
ATOM 2627 C CA . ARG B 1 71 ? 21.188 -30.516 -24.719 1 96.25 71 ARG B CA 1
ATOM 2628 C C . ARG B 1 71 ? 21.859 -29.469 -25.594 1 96.25 71 ARG B C 1
ATOM 2630 O O . ARG B 1 71 ? 22.047 -29.672 -26.797 1 96.25 71 ARG B O 1
ATOM 2637 N N . TYR B 1 72 ? 22.234 -28.312 -24.969 1 96.88 72 TYR B N 1
ATOM 2638 C CA . TYR B 1 72 ? 22.641 -27.172 -25.797 1 96.88 72 TYR B CA 1
ATOM 2639 C C . TYR B 1 72 ? 24.141 -26.906 -25.641 1 96.88 72 TYR B C 1
ATOM 2641 O O . TYR B 1 72 ? 24.703 -26.062 -26.344 1 96.88 72 TYR B O 1
ATOM 2649 N N . ASP B 1 73 ? 24.844 -27.578 -24.719 1 97.19 73 ASP B N 1
ATOM 2650 C CA . ASP B 1 73 ? 26.281 -27.531 -24.5 1 97.19 73 ASP B CA 1
ATOM 2651 C C . ASP B 1 73 ? 26.734 -26.109 -24.172 1 97.19 73 ASP B C 1
ATOM 2653 O O . ASP B 1 73 ? 27.75 -25.641 -24.703 1 97.19 73 ASP B O 1
ATOM 2657 N N . ARG B 1 74 ? 25.938 -25.344 -23.469 1 97.44 74 ARG B N 1
ATOM 2658 C CA . ARG B 1 74 ? 26.188 -24 -22.969 1 97.44 74 ARG B CA 1
ATOM 2659 C C . ARG B 1 74 ? 25.234 -23.641 -21.828 1 97.44 74 ARG B C 1
ATOM 2661 O O . ARG B 1 74 ? 24.266 -24.375 -21.578 1 97.44 74 ARG B O 1
ATOM 2668 N N . GLU B 1 75 ? 25.5 -22.516 -21.141 1 97.81 75 GLU B N 1
ATOM 2669 C CA . GLU B 1 75 ? 24.562 -21.969 -20.172 1 97.81 75 GLU B CA 1
ATOM 2670 C C . GLU B 1 75 ? 23.406 -21.25 -20.859 1 97.81 75 GLU B C 1
ATOM 2672 O O . GLU B 1 75 ? 23.547 -20.75 -21.969 1 97.81 75 GLU B O 1
ATOM 2677 N N . PHE B 1 76 ? 22.25 -21.297 -20.203 1 97.88 76 PHE B N 1
ATOM 2678 C CA . PHE B 1 76 ? 21.125 -20.562 -20.781 1 97.88 76 PHE B CA 1
ATOM 2679 C C . PHE B 1 76 ? 21.359 -19.062 -20.656 1 97.88 76 PHE B C 1
ATOM 2681 O O . PHE B 1 76 ? 22.141 -18.609 -19.828 1 97.88 76 PHE B O 1
ATOM 2688 N N . ASN B 1 77 ? 20.75 -18.281 -21.484 1 97.44 77 ASN B N 1
ATOM 2689 C CA . ASN B 1 77 ? 20.828 -16.812 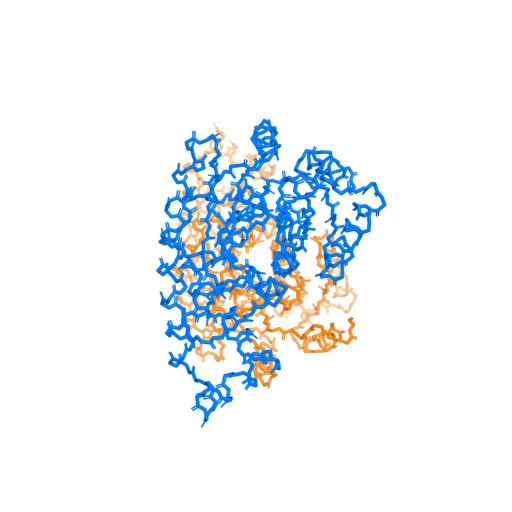-21.484 1 97.44 77 ASN B CA 1
ATOM 2690 C C . ASN B 1 77 ? 19.469 -16.172 -21.672 1 97.44 77 ASN B C 1
ATOM 2692 O O . ASN B 1 77 ? 18.438 -16.875 -21.672 1 97.44 77 ASN B O 1
ATOM 2696 N N . GLU B 1 78 ? 19.453 -14.938 -21.797 1 97.38 78 GLU B N 1
ATOM 2697 C CA . GLU B 1 78 ? 18.219 -14.18 -21.875 1 97.38 78 GLU B CA 1
ATOM 2698 C C . GLU B 1 78 ? 17.438 -14.539 -23.141 1 97.38 78 GLU B C 1
ATOM 2700 O O . GLU B 1 78 ? 16.203 -14.539 -23.125 1 97.38 78 GLU B O 1
ATOM 2705 N N . GLN B 1 79 ? 18.125 -14.836 -24.094 1 97.5 79 GLN B N 1
ATOM 2706 C CA . GLN B 1 79 ? 17.453 -15.203 -25.344 1 97.5 79 GLN B CA 1
ATOM 2707 C C . GLN B 1 79 ? 16.656 -16.5 -25.188 1 97.5 79 GLN B C 1
ATOM 2709 O O . GLN B 1 79 ? 15.57 -16.641 -25.75 1 97.5 79 GLN B O 1
ATOM 2714 N N . ASP B 1 80 ? 17.281 -17.469 -24.5 1 97.94 80 ASP B N 1
ATOM 2715 C CA . ASP B 1 80 ? 16.578 -18.719 -24.25 1 97.94 80 ASP B CA 1
ATOM 2716 C C . ASP B 1 80 ? 15.297 -18.484 -23.453 1 97.94 80 ASP B C 1
ATOM 2718 O O . ASP B 1 80 ? 14.25 -19.047 -23.781 1 97.94 80 ASP B O 1
ATOM 2722 N N . ILE B 1 81 ? 15.43 -17.609 -22.469 1 97.94 81 ILE B N 1
ATOM 2723 C CA . ILE B 1 81 ? 14.281 -17.281 -21.625 1 97.94 81 ILE B CA 1
ATOM 2724 C C . ILE B 1 81 ? 13.164 -16.688 -22.484 1 97.94 81 ILE B C 1
ATOM 2726 O O . ILE B 1 81 ? 12.008 -17.094 -22.375 1 97.94 81 ILE B O 1
ATOM 2730 N N . HIS B 1 82 ? 13.469 -15.836 -23.359 1 97.69 82 HIS B N 1
ATOM 2731 C CA . HIS B 1 82 ? 12.477 -15.172 -24.203 1 97.69 82 HIS B CA 1
ATOM 2732 C C . HIS B 1 82 ? 11.867 -16.141 -25.203 1 97.69 82 HIS B C 1
ATOM 2734 O O . HIS B 1 82 ? 10.672 -16.062 -25.5 1 97.69 82 HIS B O 1
ATOM 2740 N N . LYS B 1 83 ? 12.703 -16.984 -25.672 1 97.88 83 LYS B N 1
ATOM 2741 C CA . LYS B 1 83 ? 12.18 -17.984 -26.609 1 97.88 83 LYS B CA 1
ATOM 2742 C C . LYS B 1 83 ? 11.172 -18.906 -25.922 1 97.88 83 LYS B C 1
ATOM 2744 O O . LYS B 1 83 ? 10.109 -19.203 -26.484 1 97.88 83 LYS B O 1
ATOM 2749 N N . ILE B 1 84 ? 11.562 -19.328 -24.781 1 97.94 84 ILE B N 1
ATOM 2750 C CA . ILE B 1 84 ? 10.648 -20.188 -24.031 1 97.94 84 ILE B CA 1
ATOM 2751 C C . ILE B 1 84 ? 9.383 -19.406 -23.688 1 97.94 84 ILE B C 1
ATOM 2753 O O . ILE B 1 84 ? 8.281 -19.953 -23.719 1 97.94 84 ILE B O 1
ATOM 2757 N N . TYR B 1 85 ? 9.531 -18.156 -23.359 1 97.56 85 TYR B N 1
ATOM 2758 C CA . TYR B 1 85 ? 8.383 -17.297 -23.078 1 97.56 85 TYR B CA 1
ATOM 2759 C C . TYR B 1 85 ? 7.441 -17.234 -24.266 1 97.56 85 TYR B C 1
ATOM 2761 O O . TYR B 1 85 ? 6.223 -17.312 -24.125 1 97.56 85 TYR B O 1
ATOM 2769 N N . ASP B 1 86 ? 8.008 -17.062 -25.438 1 97.31 86 ASP B N 1
ATOM 2770 C CA . ASP B 1 86 ? 7.199 -17 -26.656 1 97.31 86 ASP B CA 1
ATOM 2771 C C . ASP B 1 86 ? 6.41 -18.297 -26.844 1 97.31 86 ASP B C 1
ATOM 2773 O O . ASP B 1 86 ? 5.23 -18.266 -27.203 1 97.31 86 ASP B O 1
ATOM 2777 N N . LEU B 1 87 ? 7.062 -19.391 -26.625 1 97.62 87 LEU B N 1
ATOM 2778 C CA . LEU B 1 87 ? 6.414 -20.688 -26.734 1 97.62 87 LEU B CA 1
ATOM 2779 C C . LEU B 1 87 ? 5.309 -20.828 -25.688 1 97.62 87 LEU B C 1
ATOM 2781 O O . LEU B 1 87 ? 4.23 -21.344 -25.984 1 97.62 87 LEU B O 1
ATOM 2785 N N . PHE B 1 88 ? 5.621 -20.375 -24.531 1 97.56 88 PHE B N 1
ATOM 2786 C CA . PHE B 1 88 ? 4.637 -20.391 -23.453 1 97.56 88 PHE B CA 1
ATOM 2787 C C . PHE B 1 88 ? 3.395 -19.594 -23.844 1 97.56 88 PHE B C 1
ATOM 2789 O O . PHE B 1 88 ? 2.271 -20.094 -23.734 1 97.56 88 PHE B O 1
ATOM 2796 N N . GLU B 1 89 ? 3.648 -18.359 -24.234 1 96.25 89 GLU B N 1
ATOM 2797 C CA . GLU B 1 89 ? 2.543 -17.484 -24.578 1 96.25 89 GLU B CA 1
ATOM 2798 C C . GLU B 1 89 ? 1.674 -18.094 -25.672 1 96.25 89 GLU B C 1
ATOM 2800 O O . GLU B 1 89 ? 0.445 -18.078 -25.594 1 96.25 89 GLU B O 1
ATOM 2805 N N . ALA B 1 90 ? 2.289 -18.641 -26.672 1 96.12 90 ALA B N 1
ATOM 2806 C CA . ALA B 1 90 ? 1.569 -19.281 -27.766 1 96.12 90 ALA B CA 1
ATOM 2807 C C . ALA B 1 90 ? 0.732 -20.453 -27.281 1 96.12 90 ALA B C 1
ATOM 2809 O O . ALA B 1 90 ? -0.435 -20.594 -27.656 1 96.12 90 ALA B O 1
ATOM 2810 N N . SER B 1 91 ? 1.355 -21.25 -26.484 1 96.06 91 SER B N 1
ATOM 2811 C CA . SER B 1 91 ? 0.667 -22.422 -25.953 1 96.06 91 SER B CA 1
ATOM 2812 C C . SER B 1 91 ? -0.498 -22.016 -25.062 1 96.06 91 SER B C 1
ATOM 2814 O O . SER B 1 91 ? -1.589 -22.578 -25.156 1 96.06 91 SER B O 1
ATOM 2816 N N . LEU B 1 92 ? -0.24 -21.031 -24.188 1 96 92 LEU B N 1
ATOM 2817 C CA . LEU B 1 92 ? -1.271 -20.578 -23.266 1 96 92 LEU B CA 1
ATOM 2818 C C . LEU B 1 92 ? -2.484 -20.047 -24.016 1 96 92 LEU B C 1
ATOM 2820 O O . LEU B 1 92 ? -3.619 -20.422 -23.719 1 96 92 LEU B O 1
ATOM 2824 N N . MET B 1 93 ? -2.256 -19.234 -24.984 1 95.06 93 MET B N 1
ATOM 2825 C CA . MET B 1 93 ? -3.336 -18.578 -25.719 1 95.06 93 MET B CA 1
ATOM 2826 C C . MET B 1 93 ? -4.172 -19.609 -26.469 1 95.06 93 MET B C 1
ATOM 2828 O O . MET B 1 93 ? -5.383 -19.438 -26.625 1 95.06 93 MET B O 1
ATOM 2832 N N . THR B 1 94 ? -3.543 -20.672 -26.844 1 92.88 94 THR B N 1
ATOM 2833 C CA . THR B 1 94 ? -4.242 -21.703 -27.578 1 92.88 94 THR B CA 1
ATOM 2834 C C . THR B 1 94 ? -5.152 -22.516 -26.656 1 92.88 94 THR B C 1
ATOM 2836 O O . THR B 1 94 ? -6.23 -22.953 -27.062 1 92.88 94 THR B O 1
ATOM 2839 N N . GLY B 1 95 ? -4.746 -22.641 -25.391 1 91.69 95 GLY B N 1
ATOM 2840 C CA . GLY B 1 95 ? -5.469 -23.547 -24.516 1 91.69 95 GLY B CA 1
ATOM 2841 C C . GLY B 1 95 ? -6.164 -22.844 -23.375 1 91.69 95 GLY B C 1
ATOM 2842 O O . GLY B 1 95 ? -6.914 -23.469 -22.609 1 91.69 95 GLY B O 1
ATOM 2843 N N . ILE B 1 96 ? -6.02 -21.547 -23.219 1 91.25 96 ILE B N 1
ATOM 2844 C CA . ILE B 1 96 ? -6.402 -20.812 -22.031 1 91.25 96 ILE B CA 1
ATOM 2845 C C . ILE B 1 96 ? -7.914 -20.891 -21.828 1 91.25 96 ILE B C 1
ATOM 2847 O O . ILE B 1 96 ? -8.398 -20.984 -20.703 1 91.25 96 ILE B O 1
ATOM 2851 N N . THR B 1 97 ? -8.727 -20.922 -22.906 1 91.06 97 THR B N 1
ATOM 2852 C CA . THR B 1 97 ? -10.18 -20.891 -22.812 1 91.06 97 THR B CA 1
ATOM 2853 C C . THR B 1 97 ? -10.719 -22.234 -22.312 1 91.06 97 THR B C 1
ATOM 2855 O O . THR B 1 97 ? -11.875 -22.312 -21.891 1 91.06 97 THR B O 1
ATOM 2858 N N . LYS B 1 98 ? -9.898 -23.297 -22.344 1 91.56 98 LYS B N 1
ATOM 2859 C CA . LYS B 1 98 ? -10.297 -24.625 -21.859 1 91.56 98 LYS B CA 1
ATOM 2860 C C . LYS B 1 98 ? -10.25 -24.703 -20.344 1 91.56 98 LYS B C 1
ATOM 2862 O O . LYS B 1 98 ? -10.75 -25.656 -19.75 1 91.56 98 LYS B O 1
ATOM 2867 N N . HIS B 1 99 ? -9.742 -23.672 -19.766 1 92.88 99 HIS B N 1
ATOM 2868 C CA . HIS B 1 99 ? -9.516 -23.703 -18.328 1 92.88 99 HIS B CA 1
ATOM 2869 C C . HIS B 1 99 ? -9.961 -22.406 -17.672 1 92.88 99 HIS B C 1
ATOM 2871 O O . HIS B 1 99 ? -9.227 -21.828 -16.859 1 92.88 99 HIS B O 1
ATOM 2877 N N . THR B 1 100 ? -11.094 -21.922 -17.984 1 94.25 100 THR B N 1
ATOM 2878 C CA . THR B 1 100 ? -11.562 -20.641 -17.469 1 94.25 100 THR B CA 1
ATOM 2879 C C . THR B 1 100 ? -12.789 -20.828 -16.578 1 94.25 100 THR B C 1
ATOM 2881 O O . THR B 1 100 ? -13.43 -19.859 -16.156 1 94.25 100 THR B O 1
ATOM 2884 N N . ASP B 1 101 ? -13.148 -22.094 -16.344 1 96.88 101 ASP B N 1
ATOM 2885 C CA . ASP B 1 101 ? -14.336 -22.359 -15.531 1 96.88 101 ASP B CA 1
ATOM 2886 C C . ASP B 1 101 ? -14.203 -21.719 -14.148 1 96.88 101 ASP B C 1
ATOM 2888 O O . ASP B 1 101 ? -13.18 -21.875 -13.484 1 96.88 101 ASP B O 1
ATOM 2892 N N . VAL B 1 102 ? -15.266 -21.031 -13.719 1 98.5 102 VAL B N 1
ATOM 2893 C CA . VAL B 1 102 ? -15.32 -20.469 -12.375 1 98.5 102 VAL B CA 1
ATOM 2894 C C . VAL B 1 102 ? -15.359 -21.594 -11.344 1 98.5 102 VAL B C 1
ATOM 2896 O O . VAL B 1 102 ? -16.109 -22.562 -11.492 1 98.5 102 VAL B O 1
ATOM 2899 N N . LYS B 1 103 ? -14.57 -21.516 -10.297 1 98.25 103 LYS B N 1
ATOM 2900 C CA . LYS B 1 103 ? -14.445 -22.562 -9.281 1 98.25 103 LYS B CA 1
ATOM 2901 C C . LYS B 1 103 ? -15.688 -22.609 -8.391 1 98.25 103 LYS B C 1
ATOM 2903 O O . LYS B 1 103 ? -16.422 -21.609 -8.281 1 98.25 103 LYS B O 1
ATOM 2908 N N . PRO B 1 104 ? -15.867 -23.719 -7.762 1 97.62 104 PRO B N 1
ATOM 2909 C CA . PRO B 1 104 ? -16.984 -23.844 -6.82 1 97.62 104 PRO B CA 1
ATOM 2910 C C . PRO B 1 104 ? -16.969 -22.766 -5.742 1 97.62 104 PRO B C 1
ATOM 2912 O O . PRO B 1 104 ? -15.891 -22.375 -5.27 1 97.62 104 PRO B O 1
ATOM 2915 N N . TYR B 1 105 ? -18.172 -22.219 -5.375 1 98.56 105 TYR B N 1
ATOM 2916 C CA . TYR B 1 105 ? -18.422 -21.328 -4.246 1 98.56 105 TYR B CA 1
ATOM 2917 C C . TYR B 1 105 ? -18.016 -19.891 -4.574 1 98.56 105 TYR B C 1
ATOM 2919 O O . TYR B 1 105 ? -18.266 -18.969 -3.787 1 98.56 105 TYR B O 1
ATOM 2927 N N . VAL B 1 106 ? -17.391 -19.641 -5.77 1 98.75 106 VAL B N 1
ATOM 2928 C CA . VAL B 1 106 ? -16.922 -18.297 -6.109 1 98.75 106 VAL B CA 1
ATOM 2929 C C . VAL B 1 106 ? -18.109 -17.359 -6.277 1 98.75 106 VAL B C 1
ATOM 2931 O O . VAL B 1 106 ? -18.172 -16.297 -5.66 1 98.75 106 VAL B O 1
ATOM 2934 N N . LEU B 1 107 ? -19.062 -17.812 -7.059 1 98.75 107 LEU B N 1
ATOM 2935 C CA . LEU B 1 107 ? -20.203 -16.953 -7.371 1 98.75 107 LEU B CA 1
ATOM 2936 C C . LEU B 1 107 ? -21 -16.625 -6.117 1 98.75 107 LEU B C 1
ATOM 2938 O O . LEU B 1 107 ? -21.375 -15.477 -5.883 1 98.75 107 LEU B O 1
ATOM 2942 N N . GLU B 1 108 ? -21.234 -17.641 -5.301 1 98.69 108 GLU B N 1
ATOM 2943 C CA . GLU B 1 108 ? -21.984 -17.453 -4.059 1 98.69 108 GLU B CA 1
ATOM 2944 C C . GLU B 1 108 ? -21.234 -16.516 -3.107 1 98.69 108 GLU B C 1
ATOM 2946 O O . GLU B 1 108 ? -21.844 -15.641 -2.486 1 98.69 108 GLU B O 1
ATOM 2951 N N . THR B 1 109 ? -19.984 -16.688 -2.996 1 98.81 109 THR B N 1
ATOM 2952 C CA . THR B 1 109 ? -19.172 -15.883 -2.102 1 98.81 109 THR B CA 1
ATOM 2953 C C . THR B 1 109 ? -19.125 -14.43 -2.561 1 98.81 109 THR B C 1
ATOM 2955 O O . THR B 1 109 ? -19.312 -13.516 -1.754 1 98.81 109 THR B O 1
ATOM 2958 N N . VAL B 1 110 ? -18.984 -14.188 -3.83 1 98.62 110 VAL B N 1
ATOM 2959 C CA . VAL B 1 110 ? -18.922 -12.844 -4.398 1 98.62 110 VAL B CA 1
ATOM 2960 C C . VAL B 1 110 ? -20.25 -12.125 -4.188 1 98.62 110 VAL B C 1
ATOM 2962 O O . VAL B 1 110 ? -20.281 -10.945 -3.832 1 98.62 110 VAL B O 1
ATOM 2965 N N . ALA B 1 111 ? -21.312 -12.859 -4.402 1 98.62 111 ALA B N 1
ATOM 2966 C CA . ALA B 1 111 ? -22.641 -12.281 -4.172 1 98.62 111 ALA B CA 1
ATOM 2967 C C . ALA B 1 111 ? -22.797 -11.836 -2.721 1 98.62 111 ALA B C 1
ATOM 2969 O O . ALA B 1 111 ? -23.312 -10.742 -2.453 1 98.62 111 ALA B O 1
ATOM 2970 N N . LYS B 1 112 ? -22.375 -12.656 -1.827 1 98.62 112 LYS B N 1
ATOM 2971 C CA . LYS B 1 112 ? -22.469 -12.328 -0.408 1 98.62 112 LYS B CA 1
ATOM 2972 C C . LYS B 1 112 ? -21.578 -11.141 -0.057 1 98.62 112 LYS B C 1
ATOM 2974 O O . LYS B 1 112 ? -21.969 -10.281 0.74 1 98.62 112 LYS B O 1
ATOM 2979 N N . LEU B 1 113 ? -20.391 -11.078 -0.615 1 98.69 113 LEU B N 1
ATOM 2980 C CA . LEU B 1 113 ? -19.516 -9.938 -0.392 1 98.69 113 LEU B CA 1
ATOM 2981 C C . LEU B 1 113 ? -20.172 -8.641 -0.838 1 98.69 113 LEU B C 1
ATOM 2983 O O . LEU B 1 113 ? -20.141 -7.637 -0.118 1 98.69 113 LEU B O 1
ATOM 2987 N N . ARG B 1 114 ? -20.766 -8.656 -1.975 1 98.25 114 ARG B N 1
ATOM 2988 C CA . ARG B 1 114 ? -21.438 -7.469 -2.506 1 98.25 114 ARG B CA 1
ATOM 2989 C C . ARG B 1 114 ? -22.609 -7.051 -1.613 1 98.25 114 ARG B C 1
ATOM 2991 O O . ARG B 1 114 ? -22.828 -5.859 -1.392 1 98.25 114 ARG B O 1
ATOM 2998 N N . GLU B 1 115 ? -23.297 -8.023 -1.089 1 98.12 115 GLU B N 1
ATOM 2999 C CA . GLU B 1 115 ? -24.391 -7.742 -0.158 1 98.12 115 GLU B CA 1
ATOM 3000 C C . GLU B 1 115 ? -23.875 -7.012 1.081 1 98.12 115 GLU B C 1
ATOM 3002 O O . GLU B 1 115 ? -24.578 -6.172 1.649 1 98.12 115 GLU B O 1
ATOM 3007 N N . LEU B 1 116 ? -22.703 -7.348 1.444 1 97.31 116 LEU B N 1
ATOM 3008 C CA . LEU B 1 116 ? -22.094 -6.766 2.641 1 97.31 116 LEU B CA 1
ATOM 3009 C C . LEU B 1 116 ? -21.422 -5.438 2.318 1 97.31 116 LEU B C 1
ATOM 3011 O O . LEU B 1 116 ? -20.844 -4.801 3.203 1 97.31 116 LEU B O 1
ATOM 3015 N N . GLY B 1 117 ? -21.469 -5.012 1.074 1 97.81 117 GLY B N 1
ATOM 3016 C CA . GLY B 1 117 ? -20.844 -3.764 0.663 1 97.81 117 GLY B CA 1
ATOM 3017 C C . GLY B 1 117 ? -19.344 -3.859 0.525 1 97.81 117 GLY B C 1
ATOM 3018 O O . GLY B 1 117 ? -18.641 -2.844 0.545 1 97.81 117 GLY B O 1
ATOM 3019 N N . ILE B 1 118 ? -18.766 -5.082 0.478 1 98.69 118 ILE B N 1
ATOM 3020 C CA . ILE B 1 118 ? -17.328 -5.301 0.344 1 98.69 118 ILE B CA 1
ATOM 3021 C C . ILE B 1 118 ? -16.938 -5.305 -1.133 1 98.69 118 ILE B C 1
ATOM 3023 O O . ILE B 1 118 ? -17.547 -6.027 -1.936 1 98.69 118 ILE B O 1
ATOM 3027 N N . LYS B 1 119 ? -15.992 -4.465 -1.505 1 98.81 119 LYS B N 1
ATOM 3028 C CA . LYS B 1 119 ? -15.539 -4.367 -2.887 1 98.81 119 LYS B CA 1
ATOM 3029 C C . LYS B 1 119 ? -14.703 -5.586 -3.281 1 98.81 119 LYS B C 1
ATOM 3031 O O . LYS B 1 119 ? -14.07 -6.211 -2.43 1 98.81 119 LYS B O 1
ATOM 3036 N N . ILE B 1 120 ? -14.742 -5.91 -4.531 1 98.88 120 ILE B N 1
ATOM 3037 C CA . ILE B 1 120 ? -14.055 -7.094 -5.035 1 98.88 120 ILE B CA 1
ATOM 3038 C C . ILE B 1 120 ? -12.992 -6.676 -6.047 1 98.88 120 ILE B C 1
ATOM 3040 O O . ILE B 1 120 ? -13.312 -6.227 -7.148 1 98.88 120 ILE B O 1
ATOM 3044 N N . GLY B 1 121 ? -11.711 -6.793 -5.684 1 98.88 121 GLY B N 1
ATOM 3045 C CA . GLY B 1 121 ? -10.594 -6.594 -6.594 1 98.88 121 GLY B CA 1
ATOM 3046 C C . GLY B 1 121 ? -9.906 -7.891 -6.988 1 98.88 121 GLY B C 1
ATOM 3047 O O . GLY B 1 121 ? -10.328 -8.969 -6.574 1 98.88 121 GLY B O 1
ATOM 3048 N N . SER B 1 122 ? -8.82 -7.746 -7.832 1 98.81 122 SER B N 1
ATOM 3049 C CA . SER B 1 122 ? -8.07 -8.945 -8.18 1 98.81 122 SER B CA 1
ATOM 3050 C C . SER B 1 122 ? -6.68 -8.594 -8.703 1 98.81 122 SER B C 1
ATOM 3052 O O . SER B 1 122 ? -6.438 -7.457 -9.125 1 98.81 122 SER B O 1
ATOM 3054 N N . THR B 1 123 ? -5.77 -9.469 -8.539 1 98.56 123 THR B N 1
ATOM 3055 C CA . THR B 1 123 ? -4.441 -9.445 -9.141 1 98.56 123 THR B CA 1
ATOM 3056 C C . THR B 1 123 ? -4.148 -10.758 -9.852 1 98.56 123 THR B C 1
ATOM 3058 O O . THR B 1 123 ? -4.766 -11.789 -9.555 1 98.56 123 THR B O 1
ATOM 3061 N N . THR B 1 124 ? -3.266 -10.719 -10.828 1 97.5 124 THR B N 1
ATOM 3062 C CA . THR B 1 124 ? -2.949 -11.914 -11.609 1 97.5 124 THR B CA 1
ATOM 3063 C C . THR B 1 124 ? -1.491 -11.891 -12.055 1 97.5 124 THR B C 1
ATOM 3065 O O . THR B 1 124 ? -0.869 -10.828 -12.117 1 97.5 124 THR B O 1
ATOM 3068 N N . GLY B 1 125 ? -0.976 -13.102 -12.297 1 94.75 125 GLY B N 1
ATOM 3069 C CA . GLY B 1 125 ? 0.336 -13.203 -12.914 1 94.75 125 GLY B CA 1
ATOM 3070 C C . GLY B 1 125 ? 0.286 -13.164 -14.43 1 94.75 125 GLY B C 1
ATOM 3071 O O . GLY B 1 125 ? 1.325 -13.086 -15.086 1 94.75 125 GLY B O 1
ATOM 3072 N N . TYR B 1 126 ? -0.899 -13.234 -15.016 1 95.06 126 TYR B N 1
ATOM 3073 C CA . TYR B 1 126 ? -1.092 -13.094 -16.453 1 95.06 126 TYR B CA 1
ATOM 3074 C C . TYR B 1 126 ? -0.858 -11.664 -16.906 1 95.06 126 TYR B C 1
ATOM 3076 O O . TYR B 1 126 ? -0.949 -10.727 -16.094 1 95.06 126 TYR B O 1
ATOM 3084 N N . THR B 1 127 ? -0.563 -11.477 -18.188 1 95 127 THR B N 1
ATOM 3085 C CA . THR B 1 127 ? -0.556 -10.156 -18.797 1 95 127 THR B CA 1
ATOM 3086 C C . THR B 1 127 ? -1.971 -9.727 -19.172 1 95 127 THR B C 1
ATOM 3088 O O . THR B 1 127 ? -2.908 -10.523 -19.094 1 95 127 THR B O 1
ATOM 3091 N N . ASP B 1 128 ? -2.133 -8.492 -19.578 1 97 128 ASP B N 1
ATOM 3092 C CA . ASP B 1 128 ? -3.434 -7.996 -20.016 1 97 128 ASP B CA 1
ATOM 3093 C C . ASP B 1 128 ? -3.963 -8.812 -21.188 1 97 128 ASP B C 1
ATOM 3095 O O . ASP B 1 128 ? -5.141 -9.172 -21.219 1 97 128 ASP B O 1
ATOM 3099 N N . MET B 1 129 ? -3.055 -9.141 -22.109 1 95.5 129 MET B N 1
ATOM 3100 C CA . MET B 1 129 ? -3.441 -9.906 -23.297 1 95.5 129 MET B CA 1
ATOM 3101 C C . MET B 1 129 ? -3.951 -11.289 -22.906 1 95.5 129 MET B C 1
ATOM 3103 O O . MET B 1 129 ? -4.98 -11.742 -23.422 1 95.5 129 MET B O 1
ATOM 3107 N N . MET B 1 130 ? -3.312 -11.945 -22.047 1 95 130 MET B N 1
ATOM 3108 C CA . MET B 1 130 ? -3.686 -13.281 -21.594 1 95 130 MET B CA 1
ATOM 3109 C C . MET B 1 130 ? -5.02 -13.258 -20.859 1 95 130 MET B C 1
ATOM 3111 O O . MET B 1 130 ? -5.789 -14.219 -20.906 1 95 130 MET B O 1
ATOM 3115 N N . MET B 1 131 ? -5.328 -12.117 -20.219 1 96.81 131 MET B N 1
ATOM 3116 C CA . MET B 1 131 ? -6.504 -12 -19.359 1 96.81 131 MET B CA 1
ATOM 3117 C C . MET B 1 131 ? -7.766 -11.789 -20.188 1 96.81 131 MET B C 1
ATOM 3119 O O . MET B 1 131 ? -8.875 -12.07 -19.719 1 96.81 131 MET B O 1
ATOM 3123 N N . GLU B 1 132 ? -7.621 -11.336 -21.359 1 96.62 132 GLU B N 1
ATOM 3124 C CA . GLU B 1 132 ? -8.781 -10.977 -22.172 1 96.62 132 GLU B CA 1
ATOM 3125 C C . GLU B 1 132 ? -9.766 -12.133 -22.281 1 96.62 132 GLU B C 1
ATOM 3127 O O . GLU B 1 132 ? -10.938 -12 -21.906 1 96.62 132 GLU B O 1
ATOM 3132 N N . PRO B 1 133 ? -9.305 -13.297 -22.75 1 96.56 133 PRO B N 1
ATOM 3133 C CA . PRO B 1 133 ? -10.242 -14.414 -22.844 1 96.56 133 PRO B CA 1
ATOM 3134 C C . PRO B 1 133 ? -10.719 -14.898 -21.469 1 96.56 133 PRO B C 1
ATOM 3136 O O . PRO B 1 133 ? -11.852 -15.367 -21.344 1 96.56 133 PRO B O 1
ATOM 3139 N N . VAL B 1 134 ? -9.906 -14.812 -20.469 1 97.56 134 VAL B N 1
ATOM 3140 C CA . VAL B 1 134 ? -10.258 -15.242 -19.109 1 97.56 134 VAL B CA 1
ATOM 3141 C C . VAL B 1 134 ? -11.391 -14.367 -18.578 1 97.56 134 VAL B C 1
ATOM 3143 O O . VAL B 1 134 ? -12.375 -14.883 -18.031 1 97.56 134 VAL B O 1
ATOM 3146 N N . LEU B 1 135 ? -11.25 -13.047 -18.75 1 98.12 135 LEU B N 1
ATOM 3147 C CA . LEU B 1 135 ? -12.25 -12.086 -18.297 1 98.12 135 LEU B CA 1
ATOM 3148 C C . LEU B 1 135 ? -13.586 -12.32 -18.984 1 98.12 135 LEU B C 1
ATOM 3150 O O . LEU B 1 135 ? -14.633 -12.328 -18.328 1 98.12 135 LEU B O 1
ATOM 3154 N N . LYS B 1 136 ? -13.5 -12.508 -20.25 1 97.62 136 LYS B N 1
ATOM 3155 C CA . LYS B 1 136 ? -14.719 -12.727 -21.031 1 97.62 136 LYS B CA 1
ATOM 3156 C C . LYS B 1 136 ? -15.461 -13.977 -20.547 1 97.62 136 LYS B C 1
ATOM 3158 O O . LYS B 1 136 ? -16.656 -13.922 -20.266 1 97.62 136 LYS B O 1
ATOM 3163 N N . SER B 1 137 ? -14.773 -15.039 -20.453 1 97.81 137 SER B N 1
ATOM 3164 C CA . SER B 1 137 ? -15.375 -16.312 -20.047 1 97.81 137 SER B CA 1
ATOM 3165 C C . SER B 1 137 ? -15.938 -16.234 -18.625 1 97.81 137 SER B C 1
ATOM 3167 O O . SER B 1 137 ? -17.047 -16.688 -18.375 1 97.81 137 SER B O 1
ATOM 3169 N N . ALA B 1 138 ? -15.164 -15.672 -17.703 1 98.19 138 ALA B N 1
ATOM 3170 C CA . ALA B 1 138 ? -15.609 -15.531 -16.328 1 98.19 138 ALA B CA 1
ATOM 3171 C C . ALA B 1 138 ? -16.891 -14.703 -16.234 1 98.19 138 ALA B C 1
ATOM 3173 O O . ALA B 1 138 ? -17.812 -15.062 -15.523 1 98.19 138 ALA B O 1
ATOM 3174 N N . LYS B 1 139 ? -16.906 -13.594 -16.953 1 98.19 139 LYS B N 1
ATOM 3175 C CA . LYS B 1 139 ? -18.078 -12.734 -16.969 1 98.19 139 LYS B CA 1
ATOM 3176 C C . LYS B 1 139 ? -19.312 -13.484 -17.469 1 98.19 139 LYS B C 1
ATOM 3178 O O . LYS B 1 139 ? -20.406 -13.352 -16.906 1 98.19 139 LYS B O 1
ATOM 3183 N N . GLU B 1 140 ? -19.109 -14.266 -18.516 1 98 140 GLU B N 1
ATOM 3184 C CA . GLU B 1 140 ? -20.188 -15.062 -19.062 1 98 140 GLU B CA 1
ATOM 3185 C C . GLU B 1 140 ? -20.734 -16.047 -18.031 1 98 140 GLU B C 1
ATOM 3187 O O . GLU B 1 140 ? -21.906 -16.406 -18.078 1 98 140 GLU B O 1
ATOM 3192 N N . GLN B 1 141 ? -19.875 -16.391 -17.156 1 98.19 141 GLN B N 1
ATOM 3193 C CA . GLN B 1 141 ? -20.266 -17.359 -16.141 1 98.19 141 GLN B CA 1
ATOM 3194 C C . GLN B 1 141 ? -20.781 -16.656 -14.883 1 98.19 141 GLN B C 1
ATOM 3196 O O . GLN B 1 141 ? -21.172 -17.312 -13.922 1 98.19 141 GLN B O 1
ATOM 3201 N N . GLY B 1 142 ? -20.656 -15.305 -14.867 1 98.31 142 GLY B N 1
ATOM 3202 C CA . GLY B 1 142 ? -21.266 -14.547 -13.781 1 98.31 142 GLY B CA 1
ATOM 3203 C C . GLY B 1 142 ? -20.25 -13.938 -12.828 1 98.31 142 GLY B C 1
ATOM 3204 O O . GLY B 1 142 ? -20.625 -13.336 -11.82 1 98.31 142 GLY B O 1
ATOM 3205 N N . TYR B 1 143 ? -18.984 -14.062 -13.109 1 98.56 143 TYR B N 1
ATOM 3206 C CA . TYR B 1 143 ? -17.969 -13.516 -12.211 1 98.56 143 TYR B CA 1
ATOM 3207 C C . TYR B 1 143 ? -17.234 -12.344 -12.852 1 98.56 143 TYR B C 1
ATOM 3209 O O . TYR B 1 143 ? -16.672 -12.469 -13.938 1 98.56 143 TYR B O 1
ATOM 3217 N N . GLN B 1 144 ? -17.203 -11.211 -12.133 1 98.38 144 GLN B N 1
ATOM 3218 C CA . GLN B 1 144 ? -16.484 -10.016 -12.547 1 98.38 144 GLN B CA 1
ATOM 3219 C C . GLN B 1 144 ? -16.062 -9.18 -11.336 1 98.38 144 GLN B C 1
ATOM 3221 O O . GLN B 1 144 ? -16.922 -8.672 -10.609 1 98.38 144 GLN B O 1
ATOM 3226 N N . PRO B 1 145 ? -14.797 -9.062 -11.094 1 98.69 145 PRO B N 1
ATOM 3227 C CA . PRO B 1 145 ? -14.383 -8.156 -10.023 1 98.69 145 PRO B CA 1
ATOM 3228 C C . PRO B 1 145 ? -14.656 -6.688 -10.344 1 98.69 145 PRO B C 1
ATOM 3230 O O . PRO B 1 145 ? -14.945 -6.352 -11.5 1 98.69 145 PRO B O 1
ATOM 3233 N N . ASP B 1 146 ? -14.641 -5.812 -9.367 1 98.75 146 ASP B N 1
ATOM 3234 C CA . ASP B 1 146 ? -14.82 -4.379 -9.57 1 98.75 146 ASP B CA 1
ATOM 3235 C C . ASP B 1 146 ? -13.641 -3.777 -10.32 1 98.75 146 ASP B C 1
ATOM 3237 O O . ASP B 1 146 ? -13.805 -2.832 -11.094 1 98.75 146 ASP B O 1
ATOM 3241 N N . CYS B 1 147 ? -12.414 -4.281 -10.086 1 98.44 147 CYS B N 1
ATOM 3242 C CA . CYS B 1 147 ? -11.203 -3.932 -10.828 1 98.44 147 CYS B CA 1
ATOM 3243 C C . CYS B 1 147 ? -10.172 -5.047 -10.75 1 98.44 147 CYS B C 1
ATOM 3245 O O . CYS B 1 147 ? -10.297 -5.953 -9.922 1 98.44 147 CYS B O 1
ATOM 3247 N N . TRP B 1 148 ? -9.281 -5.043 -11.609 1 98.5 148 TRP B N 1
ATOM 3248 C CA . TRP B 1 148 ? -8.203 -6.023 -11.633 1 98.5 148 TRP B CA 1
ATOM 3249 C C . TRP B 1 148 ? -6.938 -5.426 -12.242 1 98.5 148 TRP B C 1
ATOM 3251 O O . TRP B 1 148 ? -7.012 -4.496 -13.047 1 98.5 148 TRP B O 1
ATOM 3261 N N . TYR B 1 149 ? -5.801 -5.98 -11.844 1 98.69 149 TYR B N 1
ATOM 3262 C CA . TYR B 1 149 ? -4.539 -5.5 -12.383 1 98.69 149 TYR B CA 1
ATOM 3263 C C . TYR B 1 149 ? -3.586 -6.66 -12.664 1 98.69 149 TYR B C 1
ATOM 3265 O O . TYR B 1 149 ? -3.516 -7.609 -11.875 1 98.69 149 TYR B O 1
ATOM 3273 N N . SER B 1 150 ? -2.936 -6.59 -13.758 1 98 150 SER B N 1
ATOM 3274 C CA . SER B 1 150 ? -1.806 -7.438 -14.125 1 98 150 SER B CA 1
ATOM 3275 C C . SER B 1 150 ? -0.485 -6.688 -13.992 1 98 150 SER B C 1
ATOM 3277 O O . SER B 1 150 ? -0.473 -5.477 -13.758 1 98 150 SER B O 1
ATOM 3279 N N . PRO B 1 151 ? 0.602 -7.371 -14.156 1 97.06 151 PRO B N 1
ATOM 3280 C CA . PRO B 1 151 ? 1.901 -6.699 -14.086 1 97.06 151 PRO B CA 1
ATOM 3281 C C . PRO B 1 151 ? 2.059 -5.605 -15.141 1 97.06 151 PRO B C 1
ATOM 3283 O O . PRO B 1 151 ? 2.92 -4.734 -15.008 1 97.06 151 PRO B O 1
ATOM 3286 N N . ASP B 1 152 ? 1.229 -5.645 -16.156 1 97.31 152 ASP B N 1
ATOM 3287 C CA . ASP B 1 152 ? 1.278 -4.605 -17.172 1 97.31 152 ASP B CA 1
ATOM 3288 C C . ASP B 1 152 ? 0.986 -3.23 -16.578 1 97.31 152 ASP B C 1
ATOM 3290 O O . ASP B 1 152 ? 1.462 -2.213 -17.078 1 97.31 152 ASP B O 1
ATOM 3294 N N . ALA B 1 153 ? 0.27 -3.227 -15.461 1 97.56 153 ALA B N 1
ATOM 3295 C CA . ALA B 1 153 ? -0.134 -1.969 -14.836 1 97.56 153 ALA B CA 1
ATOM 3296 C C . ALA B 1 153 ? 0.95 -1.452 -13.891 1 97.56 153 ALA B C 1
ATOM 3298 O O . ALA B 1 153 ? 0.847 -0.341 -13.367 1 97.56 153 ALA B O 1
ATOM 3299 N N . THR B 1 154 ? 1.983 -2.209 -13.617 1 97.38 154 THR B N 1
ATOM 3300 C CA . THR B 1 154 ? 2.982 -1.868 -12.609 1 97.38 154 THR B CA 1
ATOM 3301 C C . THR B 1 154 ? 4.391 -1.963 -13.188 1 97.38 154 THR B C 1
ATOM 3303 O O . THR B 1 154 ? 5.328 -2.361 -12.5 1 97.38 154 THR B O 1
ATOM 3306 N N . ASN B 1 155 ? 4.562 -1.693 -14.453 1 95.56 155 ASN B N 1
ATOM 3307 C CA . ASN B 1 155 ? 5.844 -1.73 -15.156 1 95.56 155 ASN B CA 1
ATOM 3308 C C . ASN B 1 155 ? 6.512 -3.096 -15.031 1 95.56 155 ASN B C 1
ATOM 3310 O O . ASN B 1 155 ? 7.723 -3.184 -14.82 1 95.56 155 ASN B O 1
ATOM 3314 N N . HIS B 1 156 ? 5.68 -4.148 -14.914 1 94.12 156 HIS B N 1
ATOM 3315 C CA . HIS B 1 156 ? 6.09 -5.547 -14.938 1 94.12 156 HIS B CA 1
ATOM 3316 C C . HIS B 1 156 ? 6.676 -5.969 -13.594 1 94.12 156 HIS B C 1
ATOM 3318 O O . HIS B 1 156 ? 7.422 -6.945 -13.516 1 94.12 156 HIS B O 1
ATOM 3324 N N . PHE B 1 157 ? 6.41 -5.168 -12.586 1 95.62 157 PHE B N 1
ATOM 3325 C CA . PHE B 1 157 ? 6.637 -5.625 -11.219 1 95.62 157 PHE B CA 1
ATOM 3326 C C . PHE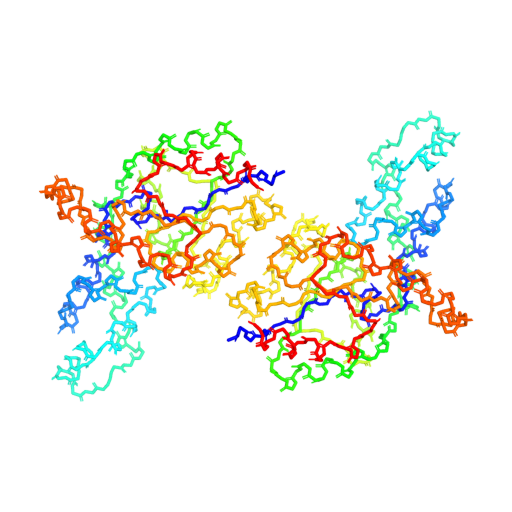 B 1 157 ? 5.402 -6.332 -10.672 1 95.62 157 PHE B C 1
ATOM 3328 O O . PHE B 1 157 ? 4.508 -5.688 -10.117 1 95.62 157 PHE B O 1
ATOM 3335 N N . GLY B 1 158 ? 5.383 -7.637 -10.859 1 95.81 158 GLY B N 1
ATOM 3336 C CA . GLY B 1 158 ? 4.301 -8.461 -10.336 1 95.81 158 GLY B CA 1
ATOM 3337 C C . GLY B 1 158 ? 4.598 -9.031 -8.961 1 95.81 158 GLY B C 1
ATOM 3338 O O . GLY B 1 158 ? 5.492 -8.547 -8.266 1 95.81 158 GLY B O 1
ATOM 3339 N N . ARG B 1 159 ? 3.867 -10.055 -8.594 1 96.88 159 ARG B N 1
ATOM 3340 C CA . ARG B 1 159 ? 4.094 -10.734 -7.324 1 96.88 159 ARG B CA 1
ATOM 3341 C C . ARG B 1 159 ? 5.551 -11.164 -7.188 1 96.88 159 ARG B C 1
ATOM 3343 O O . ARG B 1 159 ? 6.195 -11.508 -8.18 1 96.88 159 ARG B O 1
ATOM 3350 N N . PRO B 1 160 ? 6.09 -11.008 -5.992 1 97.06 160 PRO B N 1
ATOM 3351 C CA . PRO B 1 160 ? 5.441 -10.766 -4.703 1 97.06 160 PRO B CA 1
ATOM 3352 C C . PRO B 1 160 ? 5.387 -9.281 -4.344 1 97.06 160 PRO B C 1
ATOM 3354 O O . PRO B 1 160 ? 5.02 -8.922 -3.219 1 97.06 160 PRO B O 1
ATOM 3357 N N . TYR B 1 161 ? 5.801 -8.383 -5.289 1 98 161 TYR B N 1
ATOM 3358 C CA . TYR B 1 161 ? 5.645 -6.961 -4.996 1 98 161 TYR B CA 1
ATOM 3359 C C . TYR B 1 161 ? 4.18 -6.617 -4.742 1 98 161 TYR B C 1
ATOM 3361 O O . TYR B 1 161 ? 3.283 -7.199 -5.355 1 98 161 TYR B O 1
ATOM 3369 N N . PRO B 1 162 ? 3.932 -5.668 -3.904 1 98.75 162 PRO B N 1
ATOM 3370 C CA . PRO B 1 162 ? 2.562 -5.371 -3.482 1 98.75 162 PRO B CA 1
ATOM 3371 C C . PRO B 1 162 ? 1.858 -4.391 -4.418 1 98.75 162 PRO B C 1
ATOM 3373 O O . PRO B 1 162 ? 0.729 -3.975 -4.148 1 98.75 162 PRO B O 1
ATOM 3376 N N . TYR B 1 163 ? 2.404 -4.016 -5.555 1 98.81 163 TYR B N 1
ATOM 3377 C CA . TYR B 1 163 ? 1.993 -2.854 -6.336 1 98.81 163 TYR B CA 1
ATOM 3378 C C . TYR B 1 163 ? 0.608 -3.062 -6.938 1 98.81 163 TYR B C 1
ATOM 3380 O O . TYR B 1 163 ? -0.193 -2.127 -7.008 1 98.81 163 TYR B O 1
ATOM 3388 N N . MET B 1 164 ? 0.327 -4.273 -7.379 1 98.81 164 MET B N 1
ATOM 3389 C CA . MET B 1 164 ? -0.993 -4.527 -7.949 1 98.81 164 MET B CA 1
ATOM 3390 C C . MET B 1 164 ? -2.08 -4.391 -6.887 1 98.81 164 MET B C 1
ATOM 3392 O O . MET B 1 164 ? -3.189 -3.945 -7.184 1 98.81 164 MET B O 1
ATOM 3396 N N . ILE B 1 165 ? -1.754 -4.812 -5.625 1 98.94 165 ILE B N 1
ATOM 3397 C CA . ILE B 1 165 ? -2.697 -4.629 -4.527 1 98.94 165 ILE B CA 1
ATOM 3398 C C . ILE B 1 165 ? -2.904 -3.137 -4.27 1 98.94 165 ILE B C 1
ATOM 3400 O O . ILE B 1 165 ? -4.035 -2.684 -4.086 1 98.94 165 ILE B O 1
ATOM 3404 N N . PHE B 1 166 ? -1.794 -2.34 -4.316 1 98.94 166 PHE B N 1
ATOM 3405 C CA . PHE B 1 166 ? -1.896 -0.897 -4.133 1 98.94 166 PHE B CA 1
ATOM 3406 C C . PHE B 1 166 ? -2.812 -0.28 -5.18 1 98.94 166 PHE B C 1
ATOM 3408 O O . PHE B 1 166 ? -3.656 0.56 -4.859 1 98.94 166 PHE B O 1
ATOM 3415 N N . LYS B 1 167 ? -2.67 -0.7 -6.43 1 98.81 167 LYS B N 1
ATOM 3416 C CA . LYS B 1 167 ? -3.516 -0.177 -7.5 1 98.81 167 LYS B CA 1
ATOM 3417 C C . LYS B 1 167 ? -4.988 -0.482 -7.234 1 98.81 167 LYS B C 1
ATOM 3419 O O . LYS B 1 167 ? -5.852 0.372 -7.445 1 98.81 167 LYS B O 1
ATOM 3424 N N . ASN B 1 168 ? -5.258 -1.704 -6.773 1 98.88 168 ASN B N 1
ATOM 3425 C CA . ASN B 1 168 ? -6.625 -2.051 -6.402 1 98.88 168 ASN B CA 1
ATOM 3426 C C . ASN B 1 168 ? -7.164 -1.132 -5.312 1 98.88 168 ASN B C 1
ATOM 3428 O O . ASN B 1 168 ? -8.281 -0.621 -5.414 1 98.88 168 ASN B O 1
ATOM 3432 N N . MET B 1 169 ? -6.379 -0.915 -4.297 1 98.88 169 MET B N 1
ATOM 3433 C CA . MET B 1 169 ? -6.816 -0.127 -3.148 1 98.88 169 MET B CA 1
ATOM 3434 C C . MET B 1 169 ? -7.113 1.312 -3.557 1 98.88 169 MET B C 1
ATOM 3436 O O . MET B 1 169 ? -8.086 1.907 -3.092 1 98.88 169 MET B O 1
ATOM 3440 N N . ILE B 1 170 ? -6.246 1.86 -4.395 1 98.75 170 ILE B N 1
ATOM 3441 C CA . ILE B 1 170 ? -6.441 3.227 -4.871 1 98.75 170 ILE B CA 1
ATOM 3442 C C . ILE B 1 170 ? -7.734 3.311 -5.684 1 98.75 170 ILE B C 1
ATOM 3444 O O . ILE B 1 170 ? -8.578 4.172 -5.43 1 98.75 170 ILE B O 1
ATOM 3448 N N . GLU B 1 171 ? -7.902 2.396 -6.621 1 98.56 171 GLU B N 1
ATOM 3449 C CA . GLU B 1 171 ? -9.062 2.395 -7.512 1 98.56 171 GLU B CA 1
ATOM 3450 C C . GLU B 1 171 ? -10.359 2.225 -6.73 1 98.56 171 GLU B C 1
ATOM 3452 O O . GLU B 1 171 ? -11.367 2.863 -7.043 1 98.56 171 GLU B O 1
ATOM 3457 N N . LEU B 1 172 ? -10.312 1.415 -5.668 1 98.62 172 LEU B N 1
ATOM 3458 C CA . LEU B 1 172 ? -11.516 1.059 -4.93 1 98.62 172 LEU B CA 1
ATOM 3459 C C . LEU B 1 172 ? -11.711 1.977 -3.729 1 98.62 172 LEU B C 1
ATOM 3461 O O . LEU B 1 172 ? -12.648 1.802 -2.953 1 98.62 172 LEU B O 1
ATOM 3465 N N . HIS B 1 173 ? -10.773 2.924 -3.518 1 98 173 HIS B N 1
ATOM 3466 C CA . HIS B 1 173 ? -10.828 3.914 -2.449 1 98 173 HIS B CA 1
ATOM 3467 C C . HIS B 1 173 ? -10.82 3.246 -1.078 1 98 173 HIS B C 1
ATOM 3469 O O . HIS B 1 173 ? -11.641 3.578 -0.216 1 98 173 HIS B O 1
ATOM 3475 N N . ILE B 1 174 ? -9.906 2.32 -0.916 1 98.62 174 ILE B N 1
ATOM 3476 C CA . ILE B 1 174 ? -9.773 1.604 0.348 1 98.62 174 ILE B CA 1
ATOM 3477 C C . ILE B 1 174 ? -8.953 2.438 1.328 1 98.62 174 ILE B C 1
ATOM 3479 O O . ILE B 1 174 ? -7.914 2.998 0.959 1 98.62 174 ILE B O 1
ATOM 3483 N N . SER B 1 175 ? -9.281 2.457 2.57 1 98.06 175 SER B N 1
ATOM 3484 C CA . SER B 1 175 ? -8.766 3.434 3.525 1 98.06 175 SER B CA 1
ATOM 3485 C C . SER B 1 175 ? -7.469 2.947 4.164 1 98.06 175 SER B C 1
ATOM 3487 O O . SER B 1 175 ? -6.637 3.756 4.582 1 98.06 175 SER B O 1
ATOM 3489 N N . SER B 1 176 ? -7.379 1.597 4.297 1 98.5 176 SER B N 1
ATOM 3490 C CA . SER B 1 176 ? -6.246 1.05 5.035 1 98.5 176 SER B CA 1
ATOM 3491 C C . SER B 1 176 ? -5.906 -0.359 4.562 1 98.5 176 SER B C 1
ATOM 3493 O O . SER B 1 176 ? -6.797 -1.129 4.195 1 98.5 176 SER B O 1
ATOM 3495 N N . VAL B 1 177 ? -4.668 -0.718 4.703 1 98.81 177 VAL B N 1
ATOM 3496 C CA . VAL B 1 177 ? -4.242 -2.068 4.348 1 98.81 177 VAL B CA 1
ATOM 3497 C C . VAL B 1 177 ? -4.875 -3.076 5.305 1 98.81 177 VAL B C 1
ATOM 3499 O O . VAL B 1 177 ? -5.117 -4.227 4.934 1 98.81 177 VAL B O 1
ATOM 3502 N N . LYS B 1 178 ? -5.254 -2.666 6.504 1 97.81 178 LYS B N 1
ATOM 3503 C CA . LYS B 1 178 ? -5.824 -3.547 7.52 1 97.81 178 LYS B CA 1
ATOM 3504 C C . LYS B 1 178 ? -7.242 -3.973 7.141 1 97.81 178 LYS B C 1
ATOM 3506 O O . LYS B 1 178 ? -7.793 -4.902 7.73 1 97.81 178 LYS B O 1
ATOM 3511 N N . ASN B 1 179 ? -7.816 -3.273 6.176 1 98.38 179 ASN B N 1
ATOM 3512 C CA . ASN B 1 179 ? -9.203 -3.516 5.797 1 98.38 179 ASN B CA 1
ATOM 3513 C C . ASN B 1 179 ? -9.297 -4.312 4.5 1 98.38 179 ASN B C 1
ATOM 3515 O O . ASN B 1 179 ? -10.328 -4.285 3.82 1 98.38 179 ASN B O 1
ATOM 3519 N N . VAL B 1 180 ? -8.242 -4.98 4.102 1 98.81 180 VAL B N 1
ATOM 3520 C CA . VAL B 1 180 ? -8.195 -5.703 2.836 1 98.81 180 VAL B CA 1
ATOM 3521 C C . VAL B 1 180 ? -7.762 -7.148 3.08 1 98.81 180 VAL B C 1
ATOM 3523 O O . VAL B 1 180 ? -6.84 -7.402 3.859 1 98.81 180 VAL B O 1
ATOM 3526 N N . ILE B 1 181 ? -8.406 -8.07 2.451 1 98.88 181 ILE B N 1
ATOM 3527 C CA . ILE B 1 181 ? -8 -9.477 2.422 1 98.88 181 ILE B CA 1
ATOM 3528 C C . ILE B 1 181 ? -7.527 -9.844 1.019 1 98.88 181 ILE B C 1
ATOM 3530 O O . ILE B 1 181 ? -8.211 -9.562 0.031 1 98.88 181 ILE B O 1
ATOM 3534 N N . LYS B 1 182 ? -6.359 -10.352 0.905 1 98.94 182 LYS B N 1
ATOM 3535 C CA . LYS B 1 182 ? -5.871 -10.977 -0.319 1 98.94 182 LYS B CA 1
ATOM 3536 C C . LYS B 1 182 ? -6.039 -12.492 -0.262 1 98.94 182 LYS B C 1
ATOM 3538 O O . LYS B 1 182 ? -5.578 -13.141 0.68 1 98.94 182 LYS B O 1
ATOM 3543 N N . VAL B 1 183 ? -6.746 -13.055 -1.189 1 98.94 183 VAL B N 1
ATOM 3544 C CA . VAL B 1 183 ? -6.953 -14.492 -1.274 1 98.94 183 VAL B CA 1
ATOM 3545 C C . VAL B 1 183 ? -6.238 -15.047 -2.506 1 98.94 183 VAL B C 1
ATOM 3547 O O . VAL B 1 183 ? -6.473 -14.586 -3.625 1 98.94 183 VAL B O 1
ATOM 3550 N N . GLY B 1 184 ? -5.402 -15.953 -2.336 1 98.75 184 GLY B N 1
ATOM 3551 C CA . GLY B 1 184 ? -4.707 -16.578 -3.453 1 98.75 184 GLY B CA 1
ATOM 3552 C C . GLY B 1 184 ? -4.363 -18.031 -3.207 1 98.75 184 GLY B C 1
ATOM 3553 O O . GLY B 1 184 ? -4.594 -18.547 -2.113 1 98.75 184 GLY B O 1
ATOM 3554 N N . ASP B 1 185 ? -3.83 -18.688 -4.234 1 98.62 185 ASP B N 1
ATOM 3555 C CA . ASP B 1 185 ? -3.639 -20.141 -4.18 1 98.62 185 ASP B CA 1
ATOM 3556 C C . ASP B 1 185 ? -2.168 -20.5 -4.363 1 98.62 185 ASP B C 1
ATOM 3558 O O . ASP B 1 185 ? -1.834 -21.672 -4.559 1 98.62 185 ASP B O 1
ATOM 3562 N N . THR B 1 186 ? -1.245 -19.516 -4.375 1 98 186 THR B N 1
ATOM 3563 C CA . THR B 1 186 ? 0.19 -19.75 -4.5 1 98 186 THR B CA 1
ATOM 3564 C C . THR B 1 186 ? 0.944 -19.109 -3.342 1 98 186 THR B C 1
ATOM 3566 O O . THR B 1 186 ? 0.405 -18.25 -2.648 1 98 186 THR B O 1
ATOM 3569 N N . ILE B 1 187 ? 2.184 -19.547 -3.16 1 97.62 187 ILE B N 1
ATOM 3570 C CA . ILE B 1 187 ? 3.08 -18.938 -2.184 1 97.62 187 ILE B CA 1
ATOM 3571 C C . ILE B 1 187 ? 3.291 -17.469 -2.527 1 97.62 187 ILE B C 1
ATOM 3573 O O . ILE B 1 187 ? 3.283 -16.609 -1.643 1 97.62 187 ILE B O 1
ATOM 3577 N N . SER B 1 188 ? 3.398 -17.188 -3.807 1 97.44 188 SER B N 1
ATOM 3578 C CA . SER B 1 188 ? 3.611 -15.828 -4.273 1 97.44 188 SER B CA 1
ATOM 3579 C C . SER B 1 188 ? 2.43 -14.93 -3.914 1 97.44 188 SER B C 1
ATOM 3581 O O . SER B 1 188 ? 2.607 -13.75 -3.623 1 97.44 188 SER B O 1
ATOM 3583 N N . ASP B 1 189 ? 1.224 -15.477 -3.951 1 98.44 189 ASP B N 1
ATOM 3584 C CA . ASP B 1 189 ? 0.047 -14.719 -3.523 1 98.44 189 ASP B CA 1
ATOM 3585 C C . ASP B 1 189 ? 0.162 -14.312 -2.057 1 98.44 189 ASP B C 1
ATOM 3587 O O . ASP B 1 189 ? -0.132 -13.172 -1.702 1 98.44 189 ASP B O 1
ATOM 3591 N N . ILE B 1 190 ? 0.538 -15.312 -1.255 1 98.81 190 ILE B N 1
ATOM 3592 C CA . ILE B 1 190 ? 0.661 -15.055 0.177 1 98.81 190 ILE B CA 1
ATOM 3593 C C . ILE B 1 190 ? 1.7 -13.969 0.419 1 98.81 190 ILE B C 1
ATOM 3595 O O . ILE B 1 190 ? 1.439 -13 1.146 1 98.81 190 ILE B O 1
ATOM 3599 N N . GLN B 1 191 ? 2.787 -14.039 -0.26 1 98.5 191 GLN B N 1
ATOM 3600 C CA . GLN B 1 191 ? 3.867 -13.07 -0.088 1 98.5 191 GLN B CA 1
ATOM 3601 C C . GLN B 1 191 ? 3.447 -11.688 -0.561 1 98.5 191 GLN B C 1
ATOM 3603 O O . GLN B 1 191 ? 3.838 -10.68 0.032 1 98.5 191 GLN B O 1
ATOM 3608 N N . GLU B 1 192 ? 2.68 -11.633 -1.676 1 98.62 192 GLU B N 1
ATOM 3609 C CA . GLU B 1 192 ? 2.129 -10.359 -2.127 1 98.62 192 GLU B CA 1
ATOM 3610 C C . GLU B 1 192 ? 1.317 -9.688 -1.022 1 98.62 192 GLU B C 1
ATOM 3612 O O . GLU B 1 192 ? 1.478 -8.492 -0.767 1 98.62 192 GLU B O 1
ATOM 3617 N N . GLY B 1 193 ? 0.431 -10.469 -0.38 1 98.88 193 GLY B N 1
ATOM 3618 C CA . GLY B 1 193 ? -0.366 -9.945 0.719 1 98.88 193 GLY B CA 1
ATOM 3619 C C . GLY B 1 193 ? 0.471 -9.477 1.894 1 98.88 193 GLY B C 1
ATOM 3620 O O . GLY B 1 193 ? 0.25 -8.391 2.426 1 98.88 193 GLY B O 1
ATOM 3621 N N . VAL B 1 194 ? 1.457 -10.305 2.246 1 98.75 194 VAL B N 1
ATOM 3622 C CA . VAL B 1 194 ? 2.348 -9.984 3.355 1 98.75 194 VAL B CA 1
ATOM 3623 C C . VAL B 1 194 ? 3.105 -8.688 3.055 1 98.75 194 VAL B C 1
ATOM 3625 O O . VAL B 1 194 ? 3.162 -7.785 3.891 1 98.75 194 VAL B O 1
ATOM 3628 N N . ASN B 1 195 ? 3.623 -8.578 1.839 1 98.69 195 ASN B N 1
ATOM 3629 C CA . ASN B 1 195 ? 4.414 -7.41 1.454 1 98.69 195 ASN B CA 1
ATOM 3630 C C . ASN B 1 195 ? 3.553 -6.156 1.361 1 98.69 195 ASN B C 1
ATOM 3632 O O . ASN B 1 195 ? 4.051 -5.043 1.55 1 98.69 195 ASN B O 1
ATOM 3636 N N . ALA B 1 196 ? 2.271 -6.324 1.108 1 98.88 196 ALA B N 1
ATOM 3637 C CA . ALA B 1 196 ? 1.342 -5.203 1.021 1 98.88 196 ALA B CA 1
ATOM 3638 C C . ALA B 1 196 ? 0.837 -4.797 2.404 1 98.88 196 ALA B C 1
ATOM 3640 O O . ALA B 1 196 ? 0.261 -3.721 2.572 1 98.88 196 ALA B O 1
ATOM 3641 N N . GLY B 1 197 ? 1.027 -5.66 3.408 1 98.75 197 GLY B N 1
ATOM 3642 C CA . GLY B 1 197 ? 0.528 -5.395 4.75 1 98.75 197 GLY B CA 1
ATOM 3643 C C . GLY B 1 197 ? -0.955 -5.672 4.898 1 98.75 197 GLY B C 1
ATOM 3644 O O . GLY B 1 197 ? -1.602 -5.148 5.809 1 98.75 197 GLY B O 1
ATOM 3645 N N . VAL B 1 198 ? -1.554 -6.41 3.961 1 98.81 198 VAL B N 1
ATOM 3646 C CA . VAL B 1 198 ? -2.963 -6.773 4.059 1 98.81 198 VAL B CA 1
ATOM 3647 C C . VAL B 1 198 ? -3.098 -8.164 4.676 1 98.81 198 VAL B C 1
ATOM 3649 O O . VAL B 1 198 ? -2.098 -8.859 4.887 1 98.81 198 VAL B O 1
ATOM 3652 N N . ILE B 1 199 ? -4.344 -8.602 4.965 1 98.62 199 ILE B N 1
ATOM 3653 C CA . ILE B 1 199 ? -4.586 -9.93 5.504 1 98.62 199 ILE B CA 1
ATOM 3654 C C . ILE B 1 199 ? -4.438 -10.969 4.395 1 98.62 199 ILE B C 1
ATOM 3656 O O . ILE B 1 199 ? -5.215 -10.977 3.436 1 98.62 199 ILE B O 1
ATOM 3660 N N . ALA B 1 200 ? -3.461 -11.812 4.488 1 98.88 200 ALA B N 1
ATOM 3661 C CA . ALA B 1 200 ? -3.162 -12.805 3.461 1 98.88 200 ALA B CA 1
ATOM 3662 C C . ALA B 1 200 ? -3.859 -14.125 3.76 1 98.88 200 ALA B C 1
ATOM 3664 O O . ALA B 1 200 ? -3.652 -14.719 4.82 1 98.88 200 ALA B O 1
ATOM 3665 N N . VAL B 1 201 ? -4.672 -14.609 2.848 1 98.94 201 VAL B N 1
ATOM 3666 C CA . VAL B 1 201 ? -5.434 -15.844 3.01 1 98.94 201 VAL B CA 1
ATOM 3667 C C . VAL B 1 201 ? -5.105 -16.797 1.872 1 98.94 201 VAL B C 1
ATOM 3669 O O . VAL B 1 201 ? -5.184 -16.438 0.697 1 98.94 201 VAL B O 1
ATOM 3672 N N . GLY B 1 202 ? -4.691 -17.969 2.203 1 98.94 202 GLY B N 1
ATOM 3673 C CA . GLY B 1 202 ? -4.484 -19.016 1.22 1 98.94 202 GLY B CA 1
ATOM 3674 C C . GLY B 1 202 ? -5.688 -19.938 1.06 1 98.94 202 GLY B C 1
ATOM 3675 O O . GLY B 1 202 ? -6.328 -20.297 2.045 1 98.94 202 GLY B O 1
ATOM 3676 N N . VAL B 1 203 ? -6.047 -20.281 -0.146 1 98.88 203 VAL B N 1
ATOM 3677 C CA . VAL B 1 203 ? -7.117 -21.234 -0.41 1 98.88 203 VAL B CA 1
ATOM 3678 C C . VAL B 1 203 ? -6.516 -22.578 -0.85 1 98.88 203 VAL B C 1
ATOM 3680 O O . VAL B 1 203 ? -5.617 -22.609 -1.692 1 98.88 203 VAL B O 1
ATOM 3683 N N . ILE B 1 204 ? -7.027 -23.688 -0.346 1 98.75 204 ILE B N 1
ATOM 3684 C CA . ILE B 1 204 ? -6.383 -24.984 -0.527 1 98.75 204 ILE B CA 1
ATOM 3685 C C . ILE B 1 204 ? -6.988 -25.688 -1.731 1 98.75 204 ILE B C 1
ATOM 3687 O O . ILE B 1 204 ? -6.289 -25.984 -2.705 1 98.75 204 ILE B O 1
ATOM 3691 N N . GLU B 1 205 ? -8.32 -25.922 -1.729 1 98.25 205 GLU B N 1
ATOM 3692 C CA . GLU B 1 205 ? -8.961 -26.703 -2.768 1 98.25 205 GLU B CA 1
ATOM 3693 C C . GLU B 1 205 ? -8.891 -26.016 -4.125 1 98.25 205 GLU B C 1
ATOM 3695 O O . GLU B 1 205 ? -9.219 -24.828 -4.242 1 98.25 205 GLU B O 1
ATOM 3700 N N . GLY B 1 206 ? -8.398 -26.812 -5.07 1 97.75 206 GLY B N 1
ATOM 3701 C CA . GLY B 1 206 ? -8.312 -26.266 -6.422 1 97.75 206 GLY B CA 1
ATOM 3702 C C . GLY B 1 206 ? -7.129 -25.344 -6.621 1 97.75 206 GLY B C 1
ATOM 3703 O O . GLY B 1 206 ? -7.008 -24.703 -7.668 1 97.75 206 GLY B O 1
ATOM 3704 N N . SER B 1 207 ? -6.266 -25.266 -5.664 1 98.12 207 SER B N 1
ATOM 3705 C CA . SER B 1 207 ? -5.113 -24.375 -5.73 1 98.12 207 SER B CA 1
ATOM 3706 C C . SER B 1 207 ? -4.012 -24.969 -6.605 1 98.12 207 SER B C 1
ATOM 3708 O O . SER B 1 207 ? -3.969 -26.172 -6.832 1 98.12 207 SER B O 1
ATOM 3710 N N . SER B 1 208 ? -3.186 -24.047 -7.074 1 97.12 208 SER B N 1
ATOM 3711 C CA . SER B 1 208 ? -1.965 -24.484 -7.746 1 97.12 208 SER B CA 1
ATOM 3712 C C . SER B 1 208 ? -1.086 -25.312 -6.816 1 97.12 208 SER B C 1
ATOM 3714 O O . SER B 1 208 ? -0.517 -26.328 -7.23 1 97.12 208 SER B O 1
ATOM 3716 N N . THR B 1 209 ? -0.99 -24.938 -5.547 1 96.38 209 THR B N 1
ATOM 3717 C CA . THR B 1 209 ? -0.118 -25.578 -4.574 1 96.38 209 THR B CA 1
ATOM 3718 C C . 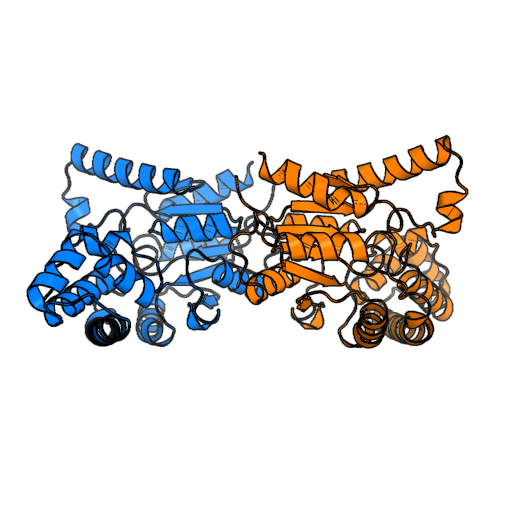THR B 1 209 ? -0.578 -27 -4.297 1 96.38 209 THR B C 1
ATOM 3720 O O . THR B 1 209 ? 0.245 -27.891 -4.078 1 96.38 209 THR B O 1
ATOM 3723 N N . LEU B 1 210 ? -1.883 -27.203 -4.293 1 97.19 210 LEU B N 1
ATOM 3724 C CA . LEU B 1 210 ? -2.406 -28.562 -4.133 1 97.19 210 LEU B CA 1
ATOM 3725 C C . LEU B 1 210 ? -2.094 -29.406 -5.359 1 97.19 210 LEU B C 1
ATOM 3727 O O . LEU B 1 210 ? -1.73 -30.578 -5.23 1 97.19 210 LEU B O 1
ATOM 3731 N N . GLY B 1 211 ? -2.348 -28.891 -6.574 1 95.88 211 GLY B N 1
ATOM 3732 C CA . GLY B 1 211 ? -1.91 -29.484 -7.824 1 95.88 211 GLY B CA 1
ATOM 3733 C C . GLY B 1 211 ? -2.811 -30.625 -8.289 1 95.88 211 GLY B C 1
ATOM 3734 O O . GLY B 1 211 ? -2.367 -31.516 -9.008 1 95.88 211 GLY B O 1
ATOM 3735 N N . LEU B 1 212 ? -4.07 -30.609 -7.836 1 96.19 212 LEU B N 1
ATOM 3736 C CA . LEU B 1 212 ? -5.027 -31.625 -8.234 1 96.19 212 LEU B CA 1
ATOM 3737 C C . LEU B 1 212 ? -6.25 -31 -8.898 1 96.19 212 LEU B C 1
ATOM 3739 O O . LEU B 1 212 ? -6.688 -29.922 -8.492 1 96.19 212 LEU B O 1
ATOM 3743 N N . ASN B 1 213 ? -6.785 -31.641 -9.922 1 94.06 213 ASN B N 1
ATOM 3744 C CA . ASN B 1 213 ? -8.094 -31.203 -10.406 1 94.06 213 ASN B CA 1
ATOM 3745 C C . ASN B 1 213 ? -9.211 -31.703 -9.5 1 94.06 213 ASN B C 1
ATOM 3747 O O . ASN B 1 213 ? -8.961 -32.406 -8.516 1 94.06 213 ASN B O 1
ATOM 3751 N N . GLU B 1 214 ? -10.375 -31.281 -9.859 1 94.19 214 GLU B N 1
ATOM 3752 C CA . GLU B 1 214 ? -11.508 -31.547 -8.977 1 94.19 214 GLU B CA 1
ATOM 3753 C C . GLU B 1 214 ? -11.75 -33.031 -8.836 1 94.19 214 GLU B C 1
ATOM 3755 O O . GLU B 1 214 ? -12 -33.531 -7.73 1 94.19 214 GLU B O 1
ATOM 3760 N N . GLU B 1 215 ? -11.672 -33.781 -9.914 1 95.5 215 GLU B N 1
ATOM 3761 C CA . GLU B 1 215 ? -11.898 -35.25 -9.906 1 95.5 215 GLU B CA 1
ATOM 3762 C C . GLU B 1 215 ? -10.836 -35.969 -9.078 1 95.5 215 GLU B C 1
ATOM 3764 O O . GLU B 1 215 ? -11.156 -36.844 -8.273 1 95.5 215 GLU B O 1
ATOM 3769 N N . GLU B 1 216 ? -9.633 -35.562 -9.266 1 96.31 216 GLU B N 1
ATOM 3770 C CA . GLU B 1 216 ? -8.523 -36.156 -8.531 1 96.31 216 GLU B CA 1
ATOM 3771 C C . GLU B 1 216 ? -8.656 -35.906 -7.031 1 96.31 216 GLU B C 1
ATOM 3773 O O . GLU B 1 216 ? -8.43 -36.812 -6.223 1 96.31 216 GLU B O 1
ATOM 3778 N N . PHE B 1 217 ? -8.984 -34.719 -6.699 1 97.06 217 PHE B N 1
ATOM 3779 C CA . PHE B 1 217 ? -9.133 -34.375 -5.293 1 97.06 217 PHE B CA 1
ATOM 3780 C C . PHE B 1 217 ? -10.25 -35.156 -4.645 1 97.06 217 PHE B C 1
ATOM 3782 O O . PHE B 1 217 ? -10.086 -35.688 -3.549 1 97.06 217 PHE B O 1
ATOM 3789 N N . ASN B 1 218 ? -11.344 -35.25 -5.352 1 95.81 218 ASN B N 1
ATOM 3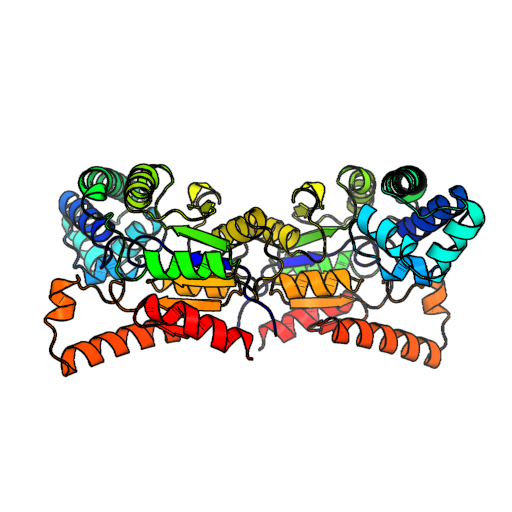790 C CA . ASN B 1 218 ? -12.516 -35.938 -4.824 1 95.81 218 ASN B CA 1
ATOM 3791 C C . ASN B 1 218 ? -12.266 -37.469 -4.715 1 95.81 218 ASN B C 1
ATOM 3793 O O . ASN B 1 218 ? -12.953 -38.156 -3.965 1 95.81 218 ASN B O 1
ATOM 3797 N N . ALA B 1 219 ? -11.305 -37.938 -5.457 1 97.44 219 ALA B N 1
ATOM 3798 C CA . ALA B 1 219 ? -11.016 -39.375 -5.492 1 97.44 219 ALA B CA 1
ATOM 3799 C C . ALA B 1 219 ? -10.062 -39.781 -4.363 1 97.44 219 ALA B C 1
ATOM 3801 O O . ALA B 1 219 ? -9.883 -40.969 -4.09 1 97.44 219 ALA B O 1
ATOM 3802 N N . LEU B 1 220 ? -9.5 -38.812 -3.738 1 97.38 220 LEU B N 1
ATOM 3803 C CA . LEU B 1 220 ? -8.586 -39.125 -2.646 1 97.38 220 LEU B CA 1
ATOM 3804 C C . LEU B 1 220 ? -9.32 -39.781 -1.484 1 97.38 220 LEU B C 1
ATOM 3806 O O . LEU B 1 220 ? -10.461 -39.438 -1.178 1 97.38 220 LEU B O 1
ATOM 3810 N N . THR B 1 221 ? -8.602 -40.719 -0.806 1 97.44 221 THR B N 1
ATOM 3811 C CA . THR B 1 221 ? -9.109 -41.219 0.463 1 97.44 221 THR B CA 1
ATOM 3812 C C . THR B 1 221 ? -9.07 -40.125 1.537 1 97.44 221 THR B C 1
ATOM 3814 O O . THR B 1 221 ? -8.336 -39.156 1.405 1 97.44 221 THR B O 1
ATOM 3817 N N . PRO B 1 222 ? -9.867 -40.344 2.537 1 96.81 222 PRO B N 1
ATOM 3818 C CA . PRO B 1 222 ? -9.836 -39.344 3.605 1 96.81 222 PRO B CA 1
ATOM 3819 C C . PRO B 1 222 ? -8.438 -39.094 4.156 1 96.81 222 PRO B C 1
ATOM 3821 O O . PRO B 1 222 ? -8.055 -37.969 4.402 1 96.81 222 PRO B O 1
ATOM 3824 N N . LYS B 1 223 ? -7.664 -40.094 4.312 1 97.69 223 LYS B N 1
ATOM 3825 C CA . LYS B 1 223 ? -6.309 -39.969 4.836 1 97.69 223 LYS B CA 1
ATOM 3826 C C . LYS B 1 223 ? -5.406 -39.219 3.869 1 97.69 223 LYS B C 1
ATOM 3828 O O . LYS B 1 223 ? -4.645 -38.344 4.285 1 97.69 223 LYS B O 1
ATOM 3833 N N . GLU B 1 224 ? -5.52 -39.531 2.588 1 97.56 224 GLU B N 1
ATOM 3834 C CA . GLU B 1 224 ? -4.734 -38.844 1.562 1 97.56 224 GLU B CA 1
ATOM 3835 C C . GLU B 1 224 ? -5.121 -37.375 1.448 1 97.56 224 GLU B C 1
ATOM 3837 O O . GLU B 1 224 ? -4.262 -36.531 1.287 1 97.56 224 GLU B O 1
ATOM 3842 N N . ARG B 1 225 ? -6.383 -37.188 1.549 1 97.5 225 ARG B N 1
ATOM 3843 C CA . ARG B 1 225 ? -6.91 -35.812 1.451 1 97.5 225 ARG B CA 1
ATOM 3844 C C . ARG B 1 225 ? -6.414 -34.938 2.607 1 97.5 225 ARG B C 1
ATOM 3846 O O . ARG B 1 225 ? -5.965 -33.812 2.396 1 97.5 225 ARG B O 1
ATOM 3853 N N . ASN B 1 226 ? -6.48 -35.469 3.779 1 97.5 226 ASN B N 1
ATOM 3854 C CA . ASN B 1 226 ? -6.02 -34.719 4.953 1 97.5 226 ASN B CA 1
ATOM 3855 C C . ASN B 1 226 ? -4.527 -34.406 4.863 1 97.5 226 ASN B C 1
ATOM 3857 O O . ASN B 1 226 ? -4.102 -33.312 5.227 1 97.5 226 ASN B O 1
ATOM 3861 N N . ARG B 1 227 ? -3.807 -35.344 4.391 1 97.81 227 ARG B N 1
ATOM 3862 C CA . ARG B 1 227 ? -2.369 -35.125 4.234 1 97.81 227 ARG B CA 1
ATOM 3863 C C . ARG B 1 227 ? -2.076 -34.031 3.223 1 97.81 227 ARG B C 1
ATOM 3865 O O . ARG B 1 227 ? -1.205 -33.188 3.445 1 97.81 227 ARG B O 1
ATOM 3872 N N . ALA B 1 228 ? -2.781 -34.094 2.148 1 97.44 228 ALA B N 1
ATOM 3873 C CA . ALA B 1 228 ? -2.6 -33.094 1.103 1 97.44 228 ALA B CA 1
ATOM 3874 C C . ALA B 1 228 ? -2.98 -31.719 1.604 1 97.44 228 ALA B C 1
ATOM 3876 O O . ALA B 1 228 ? -2.252 -30.734 1.378 1 97.44 228 ALA B O 1
ATOM 3877 N N . ILE B 1 229 ? -4.035 -31.641 2.293 1 98.19 229 ILE B N 1
ATOM 3878 C CA . ILE B 1 229 ? -4.539 -30.375 2.826 1 98.19 229 ILE B CA 1
ATOM 3879 C C . ILE B 1 229 ? -3.541 -29.797 3.826 1 98.19 229 ILE B C 1
ATOM 3881 O O . ILE B 1 229 ? -3.211 -28.609 3.77 1 98.19 229 ILE B O 1
ATOM 3885 N N . GLU B 1 230 ? -3.023 -30.594 4.652 1 98.44 230 GLU B N 1
ATOM 3886 C CA . GLU B 1 230 ? -2.086 -30.156 5.676 1 98.44 230 GLU B CA 1
ATOM 3887 C C . GLU B 1 230 ? -0.787 -29.656 5.055 1 98.44 230 GLU B C 1
ATOM 3889 O O . GLU B 1 230 ? -0.218 -28.656 5.516 1 98.44 230 GLU B O 1
ATOM 3894 N N . ARG B 1 231 ? -0.378 -30.344 4.098 1 97.88 231 ARG B N 1
ATOM 3895 C CA . ARG B 1 231 ? 0.833 -29.922 3.398 1 97.88 231 ARG B CA 1
ATOM 3896 C C . ARG B 1 231 ? 0.678 -28.516 2.824 1 97.88 231 ARG B C 1
ATOM 3898 O O . ARG B 1 231 ? 1.567 -27.688 2.977 1 97.88 231 ARG B O 1
ATOM 3905 N N . VAL B 1 232 ? -0.391 -28.297 2.172 1 98.38 232 VAL B N 1
ATOM 3906 C CA . VAL B 1 232 ? -0.65 -27 1.543 1 98.38 232 VAL B CA 1
ATOM 3907 C C . VAL B 1 232 ? -0.817 -25.922 2.615 1 98.38 232 VAL B C 1
ATOM 3909 O O . VAL B 1 232 ? -0.262 -24.828 2.498 1 98.38 232 VAL B O 1
ATOM 3912 N N . LYS B 1 233 ? -1.575 -26.266 3.617 1 98.69 233 LYS B N 1
ATOM 3913 C CA . LYS B 1 233 ? -1.78 -25.344 4.73 1 98.69 233 LYS B CA 1
ATOM 3914 C C . LYS B 1 233 ? -0.449 -24.906 5.336 1 98.69 233 LYS B C 1
ATOM 3916 O O . LYS B 1 233 ? -0.214 -23.719 5.547 1 98.69 233 LYS B O 1
ATOM 3921 N N . GLU B 1 234 ? 0.398 -25.812 5.586 1 98.62 234 GLU B N 1
ATOM 3922 C CA . GLU B 1 234 ? 1.704 -25.531 6.172 1 98.62 234 GLU B CA 1
ATOM 3923 C C . GLU B 1 234 ? 2.537 -24.641 5.254 1 98.62 234 GLU B C 1
ATOM 3925 O O . GLU B 1 234 ? 3.215 -23.719 5.719 1 98.62 234 GLU B O 1
ATOM 3930 N N . ALA B 1 235 ? 2.5 -24.938 3.996 1 98.12 235 ALA B N 1
ATOM 3931 C CA . ALA B 1 235 ? 3.24 -24.141 3.025 1 98.12 235 ALA B CA 1
ATOM 3932 C C . ALA B 1 235 ? 2.789 -22.688 3.057 1 98.12 235 ALA B C 1
ATOM 3934 O O . ALA B 1 235 ? 3.617 -21.766 3.02 1 98.12 235 ALA B O 1
ATOM 3935 N N . TYR B 1 236 ? 1.463 -22.469 3.148 1 98.69 236 TYR B N 1
ATOM 3936 C CA . TYR B 1 236 ? 0.924 -21.109 3.184 1 98.69 236 TYR B CA 1
ATOM 3937 C C . TYR B 1 236 ? 1.301 -20.406 4.48 1 98.69 236 TYR B C 1
ATOM 3939 O O . TYR B 1 236 ? 1.696 -19.234 4.469 1 98.69 236 TYR B O 1
ATOM 3947 N N . LEU B 1 237 ? 1.197 -21.125 5.555 1 98.81 237 LEU B N 1
ATOM 3948 C CA . LEU B 1 237 ? 1.536 -20.531 6.848 1 98.81 237 LEU B CA 1
ATOM 3949 C C . LEU B 1 237 ? 3.018 -20.188 6.914 1 98.81 237 LEU B C 1
ATOM 3951 O O . LEU B 1 237 ? 3.387 -19.125 7.414 1 98.81 237 LEU B O 1
ATOM 3955 N N . ASP B 1 238 ? 3.82 -21.047 6.367 1 98.44 238 ASP B N 1
ATOM 3956 C CA . ASP B 1 238 ? 5.258 -20.812 6.32 1 98.44 238 ASP B CA 1
ATOM 3957 C C . ASP B 1 238 ? 5.582 -19.578 5.473 1 98.44 238 ASP B C 1
ATOM 3959 O O . ASP B 1 238 ? 6.566 -18.891 5.727 1 98.44 238 ASP B O 1
ATOM 3963 N N . ALA B 1 239 ? 4.75 -19.344 4.492 1 98 239 ALA B N 1
ATOM 3964 C CA . ALA B 1 239 ? 4.945 -18.203 3.605 1 98 239 ALA B CA 1
ATOM 3965 C C . ALA B 1 239 ? 4.438 -16.906 4.25 1 98 239 ALA B C 1
ATOM 3967 O O . ALA B 1 239 ? 4.652 -15.812 3.723 1 98 239 ALA B O 1
ATOM 3968 N N . GLY B 1 240 ? 3.717 -17.031 5.387 1 98.56 240 GLY B N 1
ATOM 3969 C CA . GLY B 1 240 ? 3.297 -15.852 6.133 1 98.56 240 GLY B CA 1
ATOM 3970 C C . GLY B 1 240 ? 1.799 -15.617 6.082 1 98.56 240 GLY B C 1
ATOM 3971 O O . GLY B 1 240 ? 1.319 -14.547 6.469 1 98.56 240 GLY B O 1
ATOM 3972 N N . ALA B 1 241 ? 1.023 -16.625 5.613 1 98.88 241 ALA B N 1
ATOM 3973 C CA . ALA B 1 241 ? -0.427 -16.453 5.566 1 98.88 241 ALA B CA 1
ATOM 3974 C C . ALA B 1 241 ? -0.994 -16.203 6.961 1 98.88 241 ALA B C 1
ATOM 3976 O O . ALA B 1 241 ? -0.565 -16.828 7.938 1 98.88 241 ALA B O 1
ATOM 3977 N N . ASP B 1 242 ? -1.902 -15.258 7.062 1 98.69 242 ASP B N 1
ATOM 3978 C CA . ASP B 1 242 ? -2.615 -15.023 8.312 1 98.69 242 ASP B CA 1
ATOM 3979 C C . ASP B 1 242 ? -3.656 -16.109 8.57 1 98.69 242 ASP B C 1
ATOM 3981 O O . ASP B 1 242 ? -3.863 -16.531 9.711 1 98.69 242 ASP B O 1
ATOM 3985 N N . TYR B 1 243 ? -4.328 -16.562 7.465 1 98.81 243 TYR B N 1
ATOM 3986 C CA . TYR B 1 243 ? -5.359 -17.594 7.52 1 98.81 243 TYR B CA 1
ATOM 3987 C C . TYR B 1 243 ? -5.289 -18.5 6.297 1 98.81 243 TYR B C 1
ATOM 3989 O O . TYR B 1 243 ? -4.703 -18.141 5.277 1 98.81 243 TYR B O 1
ATOM 3997 N N . VAL B 1 244 ? -5.789 -19.656 6.477 1 98.88 244 VAL B N 1
ATOM 3998 C CA . VAL B 1 244 ? -5.934 -20.609 5.387 1 98.88 244 VAL B CA 1
ATOM 3999 C C . VAL B 1 244 ? -7.348 -21.188 5.387 1 98.88 244 VAL B C 1
ATOM 4001 O O . VAL B 1 244 ? -7.891 -21.531 6.445 1 98.88 244 VAL B O 1
ATOM 4004 N N . ILE B 1 245 ? -7.965 -21.234 4.262 1 98.88 245 ILE B N 1
ATOM 4005 C CA . ILE B 1 245 ? -9.305 -21.797 4.129 1 98.88 245 ILE B CA 1
ATOM 4006 C C . ILE B 1 245 ? -9.273 -22.953 3.137 1 98.88 245 ILE B C 1
ATOM 4008 O O . ILE B 1 245 ? -8.422 -23 2.25 1 98.88 245 ILE B O 1
ATOM 4012 N N . ASN B 1 246 ? -10.234 -23.844 3.279 1 98.5 246 ASN B N 1
ATOM 4013 C CA . ASN B 1 246 ? -10.305 -24.953 2.344 1 98.5 246 ASN B CA 1
ATOM 4014 C C . ASN B 1 246 ? -10.82 -24.516 0.979 1 98.5 246 ASN B C 1
ATOM 4016 O O . ASN B 1 246 ? -10.289 -24.922 -0.055 1 98.5 246 ASN B O 1
ATOM 4020 N N . ASN B 1 247 ? -11.867 -23.812 0.963 1 98.38 247 ASN B N 1
ATOM 4021 C CA . ASN B 1 247 ? -12.469 -23.219 -0.228 1 98.38 247 ASN B CA 1
ATOM 4022 C C . ASN B 1 247 ? -13.203 -21.922 0.097 1 98.38 247 ASN B C 1
ATOM 4024 O O . ASN B 1 247 ? -13.258 -21.516 1.257 1 98.38 247 ASN B O 1
ATOM 4028 N N . LEU B 1 248 ? -13.75 -21.203 -0.91 1 98.75 248 LEU B N 1
ATOM 4029 C CA . LEU B 1 248 ? -14.234 -19.828 -0.756 1 98.75 248 LEU B CA 1
ATOM 4030 C C . LEU B 1 248 ? -15.531 -19.797 0.05 1 98.75 248 LEU B C 1
ATOM 4032 O O . LEU B 1 248 ? -15.953 -18.734 0.509 1 98.75 248 LEU B O 1
ATOM 4036 N N . SER B 1 249 ? -16.188 -20.969 0.288 1 98.69 249 SER B N 1
ATOM 4037 C CA . SER B 1 249 ? -17.391 -20.984 1.115 1 98.69 249 SER B CA 1
ATOM 4038 C C . SER B 1 249 ? -17.078 -20.578 2.553 1 98.69 249 SER B C 1
ATOM 4040 O O . SER B 1 249 ? -17.984 -20.219 3.312 1 98.69 249 SER B O 1
ATOM 4042 N N . GLU B 1 250 ? -15.82 -20.609 2.924 1 98.81 250 GLU B N 1
ATOM 4043 C CA . GLU B 1 250 ? -15.414 -20.328 4.297 1 98.81 250 GLU B CA 1
ATOM 4044 C C . GLU B 1 250 ? -15.039 -18.859 4.469 1 98.81 250 GLU B C 1
ATOM 4046 O O . GLU B 1 250 ? -14.75 -18.406 5.578 1 98.81 250 GLU B O 1
ATOM 4051 N N . LEU B 1 251 ? -15.039 -18.062 3.396 1 98.81 251 LEU B N 1
ATOM 4052 C CA . LEU B 1 251 ? -14.461 -16.734 3.424 1 98.81 251 LEU B CA 1
ATOM 4053 C C . LEU B 1 251 ? -15.344 -15.781 4.234 1 98.81 251 LEU B C 1
ATOM 4055 O O . LEU B 1 251 ? -14.828 -14.953 4.996 1 98.81 251 LEU B O 1
ATOM 4059 N N . ILE B 1 252 ? -16.672 -15.883 4.105 1 98.56 252 ILE B N 1
ATOM 4060 C CA . ILE B 1 252 ? -17.578 -14.977 4.797 1 98.56 252 ILE B CA 1
ATOM 4061 C C . ILE B 1 252 ? -17.453 -15.172 6.309 1 98.56 252 ILE B C 1
ATOM 4063 O O . ILE B 1 252 ? -17.391 -14.203 7.062 1 98.56 252 ILE B O 1
ATOM 4067 N N . ALA B 1 253 ? -17.422 -16.422 6.699 1 98.12 253 ALA B N 1
ATOM 4068 C CA . ALA B 1 253 ? -17.234 -16.719 8.117 1 98.12 253 ALA B CA 1
ATOM 4069 C C . ALA B 1 253 ? -15.914 -16.156 8.633 1 98.12 253 ALA B C 1
ATOM 4071 O O . ALA B 1 253 ? -15.836 -15.641 9.742 1 98.12 253 ALA B O 1
ATOM 4072 N N . LEU B 1 254 ? -14.875 -16.312 7.832 1 98.25 254 LEU B N 1
ATOM 4073 C CA . LEU B 1 254 ? -13.562 -15.781 8.211 1 98.25 254 LEU B CA 1
ATOM 4074 C C . LEU B 1 254 ? -13.625 -14.266 8.391 1 98.25 254 LEU B C 1
ATOM 4076 O O . LEU B 1 254 ? -13.055 -13.727 9.352 1 98.25 254 LEU B O 1
ATOM 4080 N N . ILE B 1 255 ? -14.297 -13.516 7.441 1 98.19 255 ILE B N 1
ATOM 4081 C CA . ILE B 1 255 ? -14.422 -12.062 7.508 1 98.19 255 ILE B CA 1
ATOM 4082 C C . ILE B 1 255 ? -15.109 -11.664 8.812 1 98.19 255 ILE B C 1
ATOM 4084 O O . ILE B 1 255 ? -14.672 -10.727 9.484 1 98.19 255 ILE B O 1
ATOM 4088 N N . GLN B 1 256 ? -16.109 -12.398 9.203 1 96.12 256 GLN B N 1
ATOM 4089 C CA . GLN B 1 256 ? -16.812 -12.125 10.453 1 96.12 256 GLN B CA 1
ATOM 4090 C C . GLN B 1 256 ? -15.898 -12.305 11.656 1 96.12 256 GLN B C 1
ATOM 4092 O O . GLN B 1 256 ? -15.938 -11.516 12.602 1 96.12 256 GLN B O 1
ATOM 4097 N N . GLU B 1 257 ? -15.109 -13.312 11.57 1 95 257 GLU B N 1
ATOM 4098 C CA . GLU B 1 257 ? -14.164 -13.586 12.641 1 95 257 GLU B CA 1
ATOM 4099 C C . GLU B 1 257 ? -13.125 -12.469 12.758 1 95 257 GLU B C 1
ATOM 4101 O O . GLU B 1 257 ? -12.805 -12.023 13.859 1 95 257 GLU B O 1
ATOM 4106 N N . VAL B 1 258 ? -12.602 -12.031 11.641 1 94.38 258 VAL B N 1
ATOM 4107 C CA . VAL B 1 258 ? -11.57 -11 11.586 1 94.38 258 VAL B CA 1
ATOM 4108 C C . VAL B 1 258 ? -12.133 -9.68 12.117 1 94.38 258 VAL B C 1
ATOM 4110 O O . VAL B 1 258 ? -11.422 -8.922 12.773 1 94.38 258 VAL B O 1
ATOM 4113 N N . GLU B 1 259 ? -13.359 -9.352 11.805 1 93.31 259 GLU B N 1
ATOM 4114 C CA . GLU B 1 259 ? -13.969 -8.086 12.195 1 93.31 259 GLU B CA 1
ATOM 4115 C C . GLU B 1 259 ? -14.32 -8.078 13.68 1 93.31 259 GLU B C 1
ATOM 4117 O O . GLU B 1 259 ? -14.547 -7.02 14.273 1 93.31 259 GLU B O 1
ATOM 4122 N N . LEU B 1 260 ? -14.492 -9.234 14.312 1 83.81 260 LEU B N 1
ATOM 4123 C CA . LEU B 1 260 ? -14.82 -9.344 15.734 1 83.81 260 LEU B CA 1
ATOM 4124 C C . LEU B 1 260 ? -13.586 -9.07 16.594 1 83.81 260 LEU B C 1
ATOM 4126 O O . LEU B 1 260 ? -13.719 -8.68 17.75 1 83.81 260 LEU B O 1
ATOM 4130 N N . PHE B 1 261 ? -12.383 -9.141 16.062 1 71.12 261 PHE B N 1
ATOM 4131 C CA . PHE B 1 261 ? -11.188 -8.922 16.859 1 71.12 261 PHE B CA 1
ATOM 4132 C C . PHE B 1 261 ? -10.445 -7.672 16.406 1 71.12 261 PHE B C 1
ATOM 4134 O O . PHE B 1 261 ? -9.898 -6.938 17.234 1 71.12 261 PHE B O 1
#

Solvent-accessible surface area (backbone atoms only — not comparable to full-atom values): 25939 Å² total; per-residue (Å²): 103,68,65,67,46,34,40,32,32,34,39,71,8,51,39,19,13,54,15,29,47,37,65,48,53,11,48,49,51,17,37,42,76,72,72,39,83,74,52,70,68,61,58,47,68,47,40,49,30,35,60,67,55,31,49,48,53,43,48,64,33,67,73,48,32,50,52,44,28,71,73,65,74,46,81,86,53,71,64,55,46,51,50,39,45,52,39,22,53,55,42,27,68,73,45,38,77,80,35,31,53,68,29,81,45,40,61,62,41,52,53,50,36,50,73,71,66,29,43,39,32,28,39,45,50,48,45,64,75,67,37,50,62,44,52,52,49,24,42,74,74,68,45,76,60,80,47,71,34,28,20,72,79,48,85,64,45,31,45,39,36,24,50,41,58,46,52,44,33,58,77,69,66,53,60,34,24,82,19,30,38,31,39,17,22,35,58,30,40,24,31,17,17,50,22,36,39,28,45,11,28,33,37,41,60,31,1,40,69,64,61,35,41,70,68,58,53,70,65,43,49,72,69,55,43,52,51,51,50,49,53,42,48,49,53,33,46,73,49,54,25,75,45,72,39,59,46,50,73,48,48,65,62,48,50,54,54,60,36,74,97,102,69,64,69,46,33,41,31,31,31,40,70,8,52,38,18,13,54,15,29,47,38,63,49,52,13,47,48,52,16,38,43,74,74,72,40,84,75,50,70,66,61,59,47,68,49,39,49,29,35,60,68,57,31,49,47,53,44,48,64,34,68,72,48,33,51,52,45,28,71,73,67,75,48,82,85,51,70,64,56,47,51,51,40,45,53,37,20,52,53,42,28,69,74,45,38,78,82,35,33,55,67,30,81,44,41,62,62,39,52,52,52,34,49,74,71,67,28,43,39,31,28,38,46,50,50,46,64,76,67,37,50,62,44,52,52,49,24,43,75,74,67,44,75,60,80,45,70,34,28,21,71,78,47,84,64,45,30,44,39,35,24,49,43,59,46,51,43,34,57,76,67,69,52,60,33,25,82,21,29,35,32,39,17,22,34,59,30,40,22,31,16,15,51,22,37,40,27,45,11,30,34,37,43,61,30,1,40,68,62,60,35,40,69,69,57,53,70,66,43,50,72,68,55,42,53,51,50,50,49,52,42,49,49,53,33,46,74,48,55,26,76,43,71,39,59,47,51,75,50,47,65,62,48,52,53,54,59,35,73,98

Foldseek 3Di:
DFAAAAEAEEAQLAFWQQLNVLLLVLLQQLQVVVPFHDDLVLQLQPPQAAQLVSLVSSCPPPVNVVSCCVVVVDGDDSVNSVSSVVSSVVSSQVCVLVILGTDPPNQVLVVVCVVVNHAYEYEYSDDPVSCVSSQVNCVVVPDDGPYYDYCVVVVNPGFPDLVRVVVVCVVSVPDDLANYEYEAQGLRSLSNNVNSVHQYEYEQGSGNQLNDGPVRQVPDDPVRNVVSRVVSQVSSVVSPHPYYDHGSNCVVVVSVVSVVD/DFAQAAEAEEAQLAFWQQLNVLLLVLLQQLCVVVVFHDDSVLQLQPPQAAQLVSLVSSCPPPVNVVRCCVVVVDGDDPVNSVSSVVSSVVSSQVCVLVILGTDPPNQVLVVVCVVVNHAYEYEYSDDPVSCVSSQVNCVVVPDDGPYYDYCVVVVNPGFPDLVRVVVVCVVSVPDDLANYEYEAQGLRSLSNNVNSVHQYEYEQGSGNQLNDGPVRQVPDDPVRNVVSRVVSQVSSVVSPHPYYYHGSNCVVVVSVVSVVD

InterPro domains:
  IPR006323 Phosphonoacetaldehyde hydrolase [MF_01375] (1-261)
  IPR006323 Phosphonoacetaldehyde hydrolase [TIGR01422] (4-255)
  IPR023198 Phosphoglycolate phosphatase-like, domain 2 [G3DSA:1.10.150.240] (22-99)
  IPR023214 HAD superfamily [G3DSA:3.40.50.1000] (4-254)
  IPR036412 HAD-like superfamily [SSF56784] (4-256)
  IPR041492 Haloacid dehalogenase-like hydrolase [PF13419] (7-203)
  IPR050155 HAD-like hydrolase superfamily [PTHR43434] (2-256)

Sequence (522 aa):
MSRIEAVIFDWAGTTVDYGCFAPVQAFKDAFNNYGLEPTNDQIREPMGMLKIDHIKTMLEMPVLNEAFKARYDREFNEQDIHKIYDLFEASLMTGITKHTDVKPYVLETVAKLRELGIKIGSTTGYTDMMMEPVLKSAKEQGYQPDCWYSPDATNHFGRPYPYMIFKNMIELHISSVKNVIKVGDTISDIQEGVNAGVIAVGVIEGSSTLGLNEEEFNALTPKERNRAIERVKEAYLDAGADYVINNLSELIALIQEVELFMSRIEAVIFDWAGTTVDYGCFAPVQAFKDAFNNYGLEPTNDQIREPMGMLKIDHIKTMLEMPVLNEAFKARYDREFNEQDIHKIYDLFEASLMTGITKHTDVKPYVLETVAKLRELGIKIGSTTGYTDMMMEPVLKSAKEQGYQPDCWYSPDATNHFGRPYPYMIFKNMIELHISSVKNVIKVGDTISDIQEGVNAGVIAVGVIEGSSTLGLNEEEFNALTPKERNRAIERVKEAYLDAGADYVINNLSELIALIQEVELF

Organism: NCBI:txid445974